Protein AF-U6LX24-F1 (afdb_monomer)

Solvent-accessible surface area (backbone atoms only — not comparable to full-atom values): 23915 Å² total; per-residue (Å²): 132,84,81,75,83,74,68,57,64,35,47,66,67,50,75,69,51,51,54,35,16,45,53,34,24,54,53,52,53,52,52,48,54,54,51,52,52,51,52,52,49,50,53,52,51,56,71,66,33,67,66,49,56,51,49,53,53,51,53,70,70,60,78,50,87,80,63,67,82,73,76,74,74,69,95,67,77,83,80,42,34,36,32,37,37,27,13,73,40,50,33,30,48,42,42,49,16,42,32,39,42,82,50,59,49,55,50,30,41,64,48,41,51,52,63,65,46,45,65,59,52,34,68,71,58,76,41,74,66,53,36,48,51,49,50,48,54,55,55,70,48,71,72,47,37,54,60,28,43,31,32,60,72,39,47,55,71,31,70,48,44,47,53,36,55,64,45,46,64,59,42,53,52,50,52,52,49,40,40,74,69,66,67,48,38,41,34,28,24,40,32,35,73,68,51,54,70,87,44,65,65,59,62,67,76,52,57,66,57,43,51,52,45,41,52,50,54,51,50,52,51,53,51,51,53,52,50,53,51,51,52,52,50,53,53,51,52,50,52,51,55,59,61,69,68,63,80,82,80,83,78,88,80,92,81,84,82,88,84,83,84,91,82,87,89,82,80,86,82,81,81,75,80,83,77,76,83,80,79,66,76,83,70,89,53,92,41,53,52,72,37,60,94,60,94,59,87,74,86,68,72,74,36,73,22,29,47,36,35,49,55,43,48,52,60,62,45,45,70,64,65,33,69,67,49,46,49,52,44,49,55,49,50,52,55,50,44,75,68,46,56,97,92,49,92,49,64,62,60,55,70,64,48,46,35,42,38,30,47,42,51,40,50,44,56,64,65,17,54,86,46,89,35,71,45,79,38,61,38,46,65,38,50,20,38,47,48,75,63,50,79,80,59,58,82,58,62,84,84,62,62,46,78,46,75,64,100,72,44,45,54,41,78,110

InterPro domains:
  IPR029033 Histidine phosphatase superfamily [G3DSA:3.40.50.1240] (2-242)
  IPR029033 Histidine phosphatase superfamily [SSF53254] (4-156)

Sequence (414 aa):
MLRRDWGETDVPLSAAGLLQCSAAAAQLASLLAAIRELEAADKIQSATSPAAAASAAAAAAAGTETAAAAANKPLLQPFCVDAFFVSPLTRALQTAANTFHNADPSWQCAAAAAAAAAPAAAGAAGGPEAAAAAAAAAAASGSSNVRWLVSSLLREKISTKGDIGRERGELLLQLAELYRHRKALGGCCFDFSLLQPQEMWWVPHTEEELQQQLLLLQQEQQQRQRQLQHQRQQQQEQQQRSGSSSCADSPASPAAAAAAAAAAGGCASDTASTAASEGGACETNECVLSLGEGGGRPRCCLTAAGAAARKTLERAEAAAREPKAVQRRLLQWESESGRLPLYRTVPSESNRVLELRAKILLHILCKSEGMYTAFLITHSLFLKALTGGSSKFRNAEIRLFSLICDENPRLVPL

Radius of gyration: 27.88 Å; Cα contacts (8 Å, |Δi|>4): 491; chains: 1; bounding box: 56×53×114 Å

Structure (mmCIF, N/CA/C/O backbone):
data_AF-U6LX24-F1
#
_entry.id   AF-U6LX24-F1
#
loop_
_atom_site.group_PDB
_atom_site.id
_atom_site.type_symbol
_atom_site.label_atom_id
_atom_site.label_alt_id
_atom_site.label_comp_id
_atom_site.label_asym_id
_atom_site.label_entity_id
_atom_site.label_seq_id
_atom_site.pdbx_PDB_ins_code
_atom_site.Cartn_x
_atom_site.Cartn_y
_atom_site.Cartn_z
_atom_site.occupancy
_atom_site.B_iso_or_equiv
_atom_site.auth_seq_id
_atom_site.auth_comp_id
_atom_site.auth_asym_id
_atom_site.auth_atom_id
_atom_site.pdbx_PDB_model_num
ATOM 1 N N . MET A 1 1 ? -10.262 -3.687 42.895 1.00 47.81 1 MET A N 1
ATOM 2 C CA . MET A 1 1 ? -10.294 -4.190 41.503 1.00 47.81 1 MET A CA 1
ATOM 3 C C . MET A 1 1 ? -8.989 -3.797 40.830 1.00 47.81 1 MET A C 1
ATOM 5 O O . MET A 1 1 ? -8.764 -2.612 40.630 1.00 47.81 1 MET A O 1
ATOM 9 N N . LEU A 1 2 ? -8.099 -4.753 40.559 1.00 44.19 2 LEU A N 1
ATOM 10 C CA . LEU A 1 2 ? -6.852 -4.485 39.837 1.00 44.19 2 LEU A CA 1
ATOM 11 C C . LEU A 1 2 ? -7.204 -4.157 38.379 1.00 44.19 2 LEU A C 1
ATOM 13 O O . LEU A 1 2 ? -7.742 -5.014 37.676 1.00 44.19 2 LEU A O 1
ATOM 17 N N . ARG A 1 3 ? -6.941 -2.920 37.930 1.00 45.06 3 ARG A N 1
ATOM 18 C CA . ARG A 1 3 ? -6.936 -2.585 36.498 1.00 45.06 3 ARG A CA 1
ATOM 19 C C . ARG A 1 3 ? -5.888 -3.489 35.853 1.00 45.06 3 ARG A C 1
ATOM 21 O O . ARG A 1 3 ? -4.700 -3.296 36.086 1.00 45.06 3 ARG A O 1
ATOM 28 N N . ARG A 1 4 ? -6.318 -4.505 35.100 1.00 50.91 4 ARG A N 1
ATOM 29 C CA . ARG A 1 4 ? -5.392 -5.248 34.242 1.00 50.91 4 ARG A CA 1
ATOM 30 C C . ARG A 1 4 ? -4.833 -4.261 33.228 1.00 50.91 4 ARG A C 1
ATOM 32 O O . ARG A 1 4 ? -5.597 -3.553 32.574 1.00 50.91 4 ARG A O 1
ATOM 39 N N . ASP A 1 5 ? -3.513 -4.180 33.169 1.00 57.47 5 ASP A N 1
ATOM 40 C CA . ASP A 1 5 ? -2.823 -3.417 32.149 1.00 57.47 5 ASP A CA 1
ATOM 41 C C . ASP A 1 5 ? -2.972 -4.193 30.837 1.00 57.47 5 ASP A C 1
ATOM 43 O O . ASP A 1 5 ? -2.473 -5.307 30.693 1.00 57.47 5 ASP A O 1
ATOM 47 N N . TRP A 1 6 ? -3.790 -3.678 29.922 1.00 56.59 6 TRP A N 1
ATOM 48 C CA . TRP A 1 6 ? -4.187 -4.381 28.693 1.00 56.59 6 TRP A CA 1
ATOM 49 C C . TRP A 1 6 ? -3.173 -4.188 27.554 1.00 56.59 6 TRP A C 1
ATOM 51 O O . TRP A 1 6 ? -3.529 -4.314 26.380 1.00 56.59 6 TRP A O 1
ATOM 61 N N . GLY A 1 7 ? -1.926 -3.886 27.917 1.00 67.25 7 GLY A N 1
ATOM 62 C CA . GLY A 1 7 ? -0.822 -3.615 27.009 1.00 67.25 7 GLY A CA 1
ATOM 63 C C . GLY A 1 7 ? -0.783 -2.173 26.508 1.00 67.25 7 GLY A C 1
ATOM 64 O O . GLY A 1 7 ? -1.726 -1.392 26.668 1.00 67.25 7 GLY A O 1
ATOM 65 N N . GLU A 1 8 ? 0.344 -1.843 25.887 1.00 74.12 8 GLU A N 1
ATOM 66 C CA . GLU A 1 8 ? 0.622 -0.533 25.306 1.00 74.12 8 GLU A CA 1
ATOM 67 C C . GLU A 1 8 ? -0.130 -0.337 23.976 1.00 74.12 8 GLU A C 1
ATOM 69 O O . GLU A 1 8 ? -0.363 -1.282 23.218 1.00 74.12 8 GLU A O 1
ATOM 74 N N . THR A 1 9 ? -0.516 0.906 23.686 1.00 84.44 9 THR A N 1
ATOM 75 C CA . THR A 1 9 ? -1.064 1.307 22.382 1.00 84.44 9 THR A CA 1
ATOM 76 C C . THR A 1 9 ? 0.058 1.407 21.351 1.00 84.44 9 THR A C 1
ATOM 78 O O . THR A 1 9 ? 1.115 1.972 21.649 1.00 84.44 9 THR A O 1
ATOM 81 N N . ASP A 1 10 ? -0.197 0.907 20.139 1.00 88.44 10 ASP A N 1
ATOM 82 C CA . ASP A 1 10 ? 0.739 0.921 19.010 1.00 88.44 10 ASP A CA 1
ATOM 83 C C . ASP A 1 10 ? 2.157 0.450 19.387 1.00 88.44 10 ASP A C 1
ATOM 85 O O . ASP A 1 10 ? 3.137 1.204 19.394 1.00 88.44 10 ASP A O 1
ATOM 89 N N . VAL A 1 11 ? 2.232 -0.822 19.786 1.00 90.94 11 VAL A N 1
ATOM 90 C CA . VAL A 1 11 ? 3.443 -1.433 20.345 1.00 90.94 11 VAL A CA 1
ATOM 91 C C . VAL A 1 11 ? 4.557 -1.486 19.287 1.00 90.94 11 VAL A C 1
ATOM 93 O O . VAL A 1 11 ? 4.307 -1.965 18.172 1.00 90.94 11 VAL A O 1
ATOM 96 N N . PRO A 1 12 ? 5.790 -1.054 19.615 1.00 92.88 12 PRO A N 1
ATOM 97 C CA . PRO A 1 12 ? 6.939 -1.219 18.730 1.00 92.88 12 PRO A CA 1
ATOM 98 C C . PRO A 1 12 ? 7.338 -2.697 18.577 1.00 92.88 12 PRO A C 1
ATOM 100 O O . PRO A 1 12 ? 6.915 -3.573 19.333 1.00 92.88 12 PRO A O 1
ATOM 103 N N . LEU A 1 13 ? 8.201 -2.989 17.605 1.00 93.12 13 LEU A N 1
ATOM 104 C CA . LEU A 1 13 ? 8.810 -4.309 17.462 1.00 93.12 13 LEU A CA 1
ATOM 105 C C . LEU A 1 13 ? 9.612 -4.687 18.713 1.00 93.12 13 LEU A C 1
ATOM 107 O O . LEU A 1 13 ? 10.390 -3.899 19.253 1.00 93.12 13 LEU A O 1
ATOM 111 N N . SER A 1 14 ? 9.462 -5.944 19.129 1.00 93.56 14 SER A N 1
ATOM 112 C CA . SER A 1 14 ? 10.333 -6.565 20.125 1.00 93.56 14 SER A CA 1
ATOM 113 C C . SER A 1 14 ? 11.722 -6.850 19.539 1.00 93.56 14 SER A C 1
ATOM 115 O O . SER A 1 14 ? 11.906 -6.858 18.322 1.00 93.56 14 SER A O 1
ATOM 117 N N . ALA A 1 15 ? 12.699 -7.177 20.391 1.00 93.38 15 ALA A N 1
ATOM 118 C CA . ALA A 1 15 ? 14.033 -7.587 19.939 1.00 93.38 15 ALA A CA 1
ATOM 119 C C . ALA A 1 15 ? 13.987 -8.793 18.978 1.00 93.38 15 ALA A C 1
ATOM 121 O O . ALA A 1 15 ? 14.673 -8.804 17.959 1.00 93.38 15 ALA A O 1
ATOM 122 N N . ALA A 1 16 ? 13.121 -9.776 19.253 1.00 94.94 16 ALA A N 1
ATOM 123 C CA . ALA A 1 16 ? 12.905 -10.908 18.354 1.00 94.94 16 ALA A CA 1
ATOM 124 C C . ALA A 1 16 ? 12.303 -10.470 17.006 1.00 94.94 16 ALA A C 1
ATOM 126 O O . ALA A 1 16 ? 12.705 -10.980 15.964 1.00 94.94 16 ALA A O 1
ATOM 127 N N . GLY A 1 17 ? 11.382 -9.499 17.016 1.00 93.56 17 GLY A N 1
ATOM 128 C CA . GLY A 1 17 ? 10.821 -8.914 15.795 1.00 93.56 17 GLY A CA 1
ATOM 129 C C . GLY A 1 17 ? 11.871 -8.193 14.945 1.00 93.56 17 GLY A C 1
ATOM 130 O O . GLY A 1 17 ? 11.881 -8.348 13.727 1.00 93.56 17 GLY A O 1
ATOM 131 N N . LEU A 1 18 ? 12.802 -7.468 15.573 1.00 92.69 18 LEU A N 1
ATOM 132 C CA . LEU A 1 18 ? 13.918 -6.820 14.872 1.00 92.69 18 LEU A CA 1
ATOM 133 C C . LEU A 1 18 ? 14.851 -7.845 14.208 1.00 92.69 18 LEU A C 1
ATOM 135 O O . LEU A 1 18 ? 15.209 -7.679 13.043 1.00 92.69 18 LEU A O 1
ATOM 139 N N . LEU A 1 19 ? 15.183 -8.940 14.903 1.00 93.81 19 LEU A N 1
ATOM 140 C CA . LEU A 1 19 ? 15.968 -10.040 14.323 1.00 93.81 19 LEU A CA 1
ATOM 141 C C . LEU A 1 19 ? 15.256 -10.681 13.123 1.00 93.81 19 LEU A C 1
ATOM 143 O O . LEU A 1 19 ? 15.893 -10.974 12.113 1.00 93.81 19 LEU A O 1
ATOM 147 N N . GLN A 1 20 ? 13.932 -10.854 13.203 1.00 95.06 20 GLN A N 1
ATOM 148 C CA . GLN A 1 20 ? 13.124 -11.358 12.087 1.00 95.06 20 GLN A CA 1
ATOM 149 C C . GLN A 1 20 ? 13.172 -10.416 10.876 1.00 95.06 20 GLN A C 1
ATOM 151 O O . GLN A 1 20 ? 13.334 -10.890 9.755 1.00 95.06 20 GLN A O 1
ATOM 156 N N . CYS A 1 21 ? 13.111 -9.097 11.086 1.00 94.06 21 CYS A N 1
ATOM 157 C CA . CYS A 1 21 ? 13.245 -8.116 10.002 1.00 94.06 21 CYS A CA 1
ATOM 158 C C . CYS A 1 21 ? 14.637 -8.153 9.355 1.00 94.06 21 CYS A C 1
ATOM 160 O O . CYS A 1 21 ? 14.750 -8.070 8.136 1.00 94.06 21 CYS A O 1
ATOM 162 N N . SER A 1 22 ? 15.699 -8.329 10.148 1.00 91.81 22 SER A N 1
ATOM 163 C CA . SER A 1 22 ? 17.062 -8.472 9.620 1.00 91.81 22 SER A CA 1
ATOM 164 C C . SER A 1 22 ? 17.223 -9.741 8.775 1.00 91.81 22 SER A C 1
ATOM 166 O O . SER A 1 22 ? 17.804 -9.690 7.691 1.00 91.81 22 SER A O 1
ATOM 168 N N . ALA A 1 23 ? 16.658 -10.867 9.221 1.00 93.38 23 ALA A N 1
ATOM 169 C CA . ALA A 1 23 ? 16.650 -12.099 8.437 1.00 93.38 23 ALA A CA 1
ATOM 170 C C . ALA A 1 23 ? 15.862 -11.935 7.125 1.00 93.38 23 ALA A C 1
ATOM 172 O O . ALA A 1 23 ? 16.320 -12.382 6.074 1.00 93.38 23 ALA A O 1
ATOM 173 N N . ALA A 1 24 ? 14.715 -11.250 7.168 1.00 93.38 24 ALA A N 1
ATOM 174 C CA . ALA A 1 24 ? 13.927 -10.933 5.981 1.00 93.38 24 ALA A CA 1
ATOM 175 C C . ALA A 1 24 ? 14.697 -10.031 5.003 1.00 93.38 24 ALA A C 1
ATOM 177 O O . ALA A 1 24 ? 14.687 -10.298 3.805 1.00 93.38 24 ALA A O 1
ATOM 178 N N . ALA A 1 25 ? 15.431 -9.028 5.500 1.00 91.31 25 ALA A N 1
ATOM 179 C CA . ALA A 1 25 ? 16.297 -8.181 4.676 1.00 91.31 25 ALA A CA 1
ATOM 180 C C . ALA A 1 25 ? 17.353 -9.006 3.922 1.00 91.31 25 ALA A C 1
ATOM 182 O O . ALA A 1 25 ? 17.557 -8.813 2.726 1.00 91.31 25 ALA A O 1
ATOM 183 N N . ALA A 1 26 ? 17.993 -9.964 4.603 1.00 91.19 26 ALA A N 1
ATOM 184 C CA . ALA A 1 26 ? 18.986 -10.844 3.988 1.00 91.19 26 ALA A CA 1
ATOM 185 C C . ALA A 1 26 ? 18.370 -11.760 2.915 1.00 91.19 26 ALA A C 1
ATOM 187 O O . ALA A 1 26 ? 18.942 -11.917 1.836 1.00 91.19 26 ALA A O 1
ATOM 188 N N . GLN A 1 27 ? 17.184 -12.325 3.176 1.00 92.19 27 GLN A N 1
ATOM 189 C CA . GLN A 1 27 ? 16.443 -13.116 2.182 1.00 92.19 27 GLN A CA 1
ATOM 190 C C . GLN A 1 27 ? 16.088 -12.281 0.954 1.00 92.19 27 GLN A C 1
ATOM 192 O O . GLN A 1 27 ? 16.255 -12.726 -0.179 1.00 92.19 27 GLN A O 1
ATOM 197 N N . LEU A 1 28 ? 15.630 -11.056 1.187 1.00 90.50 28 LEU A N 1
ATOM 198 C CA . LEU A 1 28 ? 15.231 -10.128 0.150 1.00 90.50 28 LEU A CA 1
ATOM 199 C C . LEU A 1 28 ? 16.432 -9.711 -0.728 1.00 90.50 28 LEU A C 1
ATOM 201 O O . LEU A 1 28 ? 16.330 -9.714 -1.954 1.00 90.50 28 LEU A O 1
ATOM 205 N N . ALA A 1 29 ? 17.587 -9.435 -0.116 1.00 88.69 29 ALA A N 1
ATOM 206 C CA . ALA A 1 29 ? 18.834 -9.163 -0.832 1.00 88.69 29 ALA A CA 1
ATOM 207 C C . ALA A 1 29 ? 19.295 -10.368 -1.672 1.00 88.69 29 ALA A C 1
ATOM 209 O O . ALA A 1 29 ? 19.674 -10.204 -2.831 1.00 88.69 29 ALA A O 1
ATOM 210 N N . SER A 1 30 ? 19.204 -11.584 -1.120 1.00 90.88 30 SER A N 1
ATOM 211 C CA . SER A 1 30 ? 19.522 -12.817 -1.851 1.00 90.88 30 SER A CA 1
ATOM 212 C C . SER A 1 30 ? 18.596 -13.036 -3.049 1.00 90.88 30 SER A C 1
ATOM 214 O O . SER A 1 30 ? 19.065 -13.463 -4.102 1.00 90.88 30 SER A O 1
ATOM 216 N N . LEU A 1 31 ? 17.298 -12.747 -2.905 1.00 89.12 31 LEU A N 1
ATOM 217 C CA . LEU A 1 31 ? 16.329 -12.870 -3.994 1.00 89.12 31 LEU A CA 1
ATOM 218 C C . LEU A 1 31 ? 16.661 -11.914 -5.144 1.00 89.12 31 LEU A C 1
ATOM 220 O O . LEU A 1 31 ? 16.616 -12.321 -6.301 1.00 89.12 31 LEU A O 1
ATOM 224 N N . LEU A 1 32 ? 17.038 -10.668 -4.848 1.00 85.94 32 LEU A N 1
ATOM 225 C CA . LEU A 1 32 ? 17.470 -9.755 -5.905 1.00 85.94 32 LEU A CA 1
ATOM 226 C C . LEU A 1 32 ? 18.733 -10.197 -6.600 1.00 85.94 32 LEU A C 1
ATOM 228 O O . LEU A 1 32 ? 18.795 -10.076 -7.816 1.00 85.94 32 LEU A O 1
ATOM 232 N N . ALA A 1 33 ? 19.738 -10.645 -5.848 1.00 88.94 33 ALA A N 1
ATOM 233 C CA . ALA A 1 33 ? 20.976 -11.111 -6.453 1.00 88.94 33 ALA A CA 1
ATOM 234 C C . ALA A 1 33 ? 20.664 -12.198 -7.494 1.00 88.94 33 ALA A C 1
ATOM 236 O O . ALA A 1 33 ? 21.084 -12.082 -8.642 1.00 88.94 33 ALA A O 1
ATOM 237 N N . ALA A 1 34 ? 19.798 -13.154 -7.140 1.00 90.88 34 ALA A N 1
ATOM 238 C CA . ALA A 1 34 ? 19.327 -14.185 -8.060 1.00 90.88 34 ALA A CA 1
ATOM 239 C C . ALA A 1 34 ? 18.551 -13.615 -9.266 1.00 90.88 34 ALA A C 1
ATOM 241 O O . ALA A 1 34 ? 18.783 -14.033 -10.398 1.00 90.88 34 ALA A O 1
ATOM 242 N N . ILE A 1 35 ? 17.654 -12.642 -9.065 1.00 88.25 35 ILE A N 1
ATOM 243 C CA . ILE A 1 35 ? 16.928 -11.997 -10.174 1.00 88.25 35 ILE A CA 1
ATOM 244 C C . ILE A 1 35 ? 17.898 -11.272 -11.120 1.00 88.25 35 ILE A C 1
ATOM 246 O O . ILE A 1 35 ? 17.783 -11.405 -12.335 1.00 88.25 35 ILE A O 1
ATOM 250 N N . ARG A 1 36 ? 18.891 -10.554 -10.586 1.00 87.38 36 ARG A N 1
ATOM 251 C CA . ARG A 1 36 ? 19.909 -9.855 -11.385 1.00 87.38 36 ARG A CA 1
ATOM 252 C C . ARG A 1 36 ? 20.799 -10.822 -12.158 1.00 87.38 36 ARG A C 1
ATOM 254 O O . ARG A 1 36 ? 21.149 -10.534 -13.299 1.00 87.38 36 ARG A O 1
ATOM 261 N N . GLU A 1 37 ? 21.141 -11.966 -11.573 1.00 91.06 37 GLU A N 1
ATOM 262 C CA . GLU A 1 37 ? 21.855 -13.034 -12.279 1.00 91.06 37 GLU A CA 1
ATOM 263 C C . GLU A 1 37 ? 21.029 -13.580 -13.453 1.00 91.06 37 GLU A C 1
ATOM 265 O O . GLU A 1 37 ? 21.568 -13.744 -14.549 1.00 91.06 37 GLU A O 1
ATOM 270 N N . LEU A 1 38 ? 19.719 -13.784 -13.267 1.00 89.62 38 LEU A N 1
ATOM 271 C CA . LEU A 1 38 ? 18.813 -14.212 -14.340 1.00 89.62 38 LEU A CA 1
ATOM 272 C C . LEU A 1 38 ? 18.673 -13.155 -15.444 1.00 89.62 38 LEU A C 1
ATOM 274 O O . LEU A 1 38 ? 18.731 -13.496 -16.624 1.00 89.62 38 LEU A O 1
ATOM 278 N N . GLU A 1 39 ? 18.545 -11.876 -15.090 1.00 88.19 39 GLU A N 1
ATOM 279 C CA . GLU A 1 39 ? 18.521 -10.767 -16.055 1.00 88.19 39 GLU A CA 1
ATOM 280 C C . GLU A 1 39 ? 19.828 -10.672 -16.850 1.00 88.19 39 GLU A C 1
ATOM 282 O O . GLU A 1 39 ? 19.817 -10.459 -18.065 1.00 88.19 39 GLU A O 1
ATOM 287 N N . ALA A 1 40 ? 20.972 -10.843 -16.181 1.00 88.69 40 ALA A N 1
ATOM 288 C CA . ALA A 1 40 ? 22.274 -10.853 -16.834 1.00 88.69 40 ALA A CA 1
ATOM 289 C C . ALA A 1 40 ? 22.406 -12.046 -17.794 1.00 88.69 40 ALA A C 1
ATOM 291 O O . ALA A 1 40 ? 22.898 -11.876 -18.912 1.00 88.69 40 ALA A O 1
ATOM 292 N N . ALA A 1 41 ? 21.925 -13.227 -17.396 1.00 90.00 41 ALA A N 1
ATOM 293 C CA . ALA A 1 41 ? 21.902 -14.414 -18.243 1.00 90.00 41 ALA A CA 1
ATOM 294 C C . ALA A 1 41 ? 20.998 -14.230 -19.476 1.00 90.00 41 ALA A C 1
ATOM 296 O O . ALA A 1 41 ? 21.446 -14.511 -20.588 1.00 90.00 41 ALA A O 1
ATOM 297 N N . ASP A 1 42 ? 19.786 -13.683 -19.318 1.00 87.62 42 ASP A N 1
ATOM 298 C CA . ASP A 1 42 ? 18.873 -13.377 -20.435 1.00 87.62 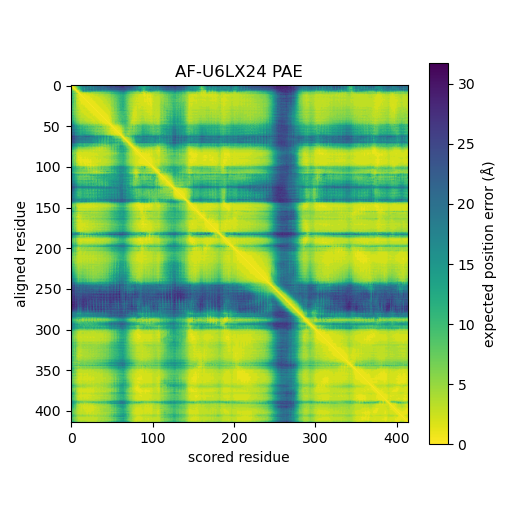42 ASP A CA 1
ATOM 299 C C . ASP A 1 42 ? 19.480 -12.343 -21.394 1.00 87.62 42 ASP A C 1
ATOM 301 O O . ASP A 1 42 ? 19.412 -12.477 -22.619 1.00 87.62 42 ASP A O 1
ATOM 305 N N . LYS A 1 43 ? 20.182 -11.339 -20.858 1.00 86.62 43 LYS A N 1
ATOM 306 C CA . LYS A 1 43 ? 20.909 -10.357 -21.669 1.00 86.62 43 LYS A CA 1
ATOM 307 C C . LYS A 1 43 ? 22.041 -10.995 -22.482 1.00 86.62 43 LYS A C 1
ATOM 309 O O . LYS A 1 43 ? 22.233 -10.640 -23.643 1.00 86.62 43 LYS A O 1
ATOM 314 N N . ILE A 1 44 ? 22.783 -11.942 -21.908 1.00 89.94 44 ILE A N 1
ATOM 315 C CA . ILE A 1 44 ? 23.831 -12.682 -22.633 1.00 89.94 44 ILE A CA 1
ATOM 316 C C . ILE A 1 44 ? 23.202 -13.610 -23.684 1.00 89.94 44 ILE A C 1
ATOM 318 O O . ILE A 1 44 ? 23.688 -13.684 -24.816 1.00 89.94 44 ILE A O 1
ATOM 322 N N . GLN A 1 45 ? 22.104 -14.291 -23.350 1.00 88.50 45 GLN A N 1
ATOM 323 C CA . GLN A 1 45 ? 21.415 -15.208 -24.258 1.00 88.50 45 GLN A CA 1
ATOM 324 C C . GLN A 1 45 ? 20.773 -14.471 -25.442 1.00 88.50 45 GLN A C 1
ATOM 326 O O . GLN A 1 45 ? 20.890 -14.913 -26.585 1.00 88.50 45 GLN A O 1
ATOM 331 N N . SER A 1 46 ? 20.157 -13.314 -25.200 1.00 85.25 46 SER A N 1
ATOM 332 C CA . SER A 1 46 ? 19.614 -12.459 -26.261 1.00 85.25 46 SER A CA 1
ATOM 333 C C . SER A 1 46 ? 20.713 -11.874 -27.155 1.00 85.25 46 SER A C 1
ATOM 335 O O . SER A 1 46 ? 20.531 -11.826 -28.370 1.00 85.25 46 SER A O 1
ATOM 337 N N . ALA A 1 47 ? 21.882 -11.522 -26.602 1.00 85.19 47 ALA A N 1
ATOM 338 C CA . ALA A 1 47 ? 23.023 -11.032 -27.382 1.00 85.19 47 ALA A CA 1
ATOM 339 C C . ALA A 1 47 ? 23.716 -12.118 -28.230 1.00 85.19 47 ALA A C 1
ATOM 341 O O . ALA A 1 47 ? 24.262 -11.817 -29.289 1.00 85.19 47 ALA A O 1
ATOM 342 N N . THR A 1 48 ? 23.706 -13.374 -27.777 1.00 87.38 48 THR A N 1
ATOM 343 C CA . THR A 1 48 ? 24.355 -14.507 -28.467 1.00 87.38 48 THR A CA 1
ATOM 344 C C . THR A 1 48 ? 23.417 -15.273 -29.404 1.00 87.38 48 THR A C 1
ATOM 346 O O . THR A 1 48 ? 23.873 -16.136 -30.155 1.00 87.38 48 THR A O 1
ATOM 349 N N . SER A 1 49 ? 22.117 -14.958 -29.406 1.00 84.94 49 SER A N 1
ATOM 350 C CA . SER A 1 49 ? 21.142 -15.625 -30.267 1.00 84.94 49 SER A CA 1
ATOM 351 C C . SER A 1 49 ? 21.446 -15.365 -31.753 1.00 84.94 49 SER A C 1
ATOM 353 O O . SER A 1 49 ? 21.498 -14.207 -32.175 1.00 84.94 49 SER A O 1
ATOM 355 N N . PRO A 1 50 ? 21.582 -16.407 -32.599 1.00 83.69 50 PRO A N 1
ATOM 356 C CA . PRO A 1 50 ? 21.815 -16.238 -34.036 1.00 83.69 50 PRO A CA 1
ATOM 357 C C . PRO A 1 50 ? 20.683 -15.464 -34.731 1.00 83.69 50 PRO A C 1
ATOM 359 O O . PRO A 1 50 ? 20.912 -14.834 -35.762 1.00 83.69 50 PRO A O 1
ATOM 362 N N . ALA A 1 51 ? 19.481 -15.436 -34.142 1.00 77.44 51 ALA A N 1
ATOM 363 C CA . ALA A 1 51 ? 18.380 -14.596 -34.605 1.00 77.44 51 ALA A CA 1
ATOM 364 C C . ALA A 1 51 ? 18.666 -13.092 -34.429 1.00 77.44 51 ALA A C 1
ATOM 366 O O . ALA A 1 51 ? 18.273 -12.306 -35.287 1.00 77.44 51 ALA A O 1
ATOM 367 N N . ALA A 1 52 ? 19.387 -12.695 -33.373 1.00 67.94 52 ALA A N 1
ATOM 368 C CA . ALA A 1 52 ? 19.816 -11.311 -33.163 1.00 67.94 52 ALA A CA 1
ATOM 369 C C . ALA A 1 52 ? 20.912 -10.901 -34.163 1.00 67.94 52 ALA A C 1
ATOM 371 O O . ALA A 1 52 ? 20.907 -9.782 -34.674 1.00 67.94 52 ALA A O 1
ATOM 372 N N . ALA A 1 53 ? 21.815 -11.824 -34.515 1.00 72.12 53 ALA A N 1
ATOM 373 C CA . ALA A 1 53 ? 22.801 -11.600 -35.574 1.00 72.12 53 ALA A CA 1
ATOM 374 C C . ALA A 1 53 ? 22.135 -11.469 -36.959 1.00 72.12 53 ALA A C 1
ATOM 376 O O . ALA A 1 53 ? 22.488 -10.583 -37.739 1.00 72.12 53 ALA A O 1
ATOM 377 N N . ALA A 1 54 ? 21.134 -12.306 -37.250 1.00 77.00 54 ALA A N 1
ATOM 378 C CA . ALA A 1 54 ? 20.371 -12.244 -38.495 1.00 77.00 54 ALA A CA 1
ATOM 379 C C . ALA A 1 54 ? 19.500 -10.978 -38.594 1.00 77.00 54 ALA A C 1
ATOM 381 O O . ALA A 1 54 ? 19.433 -10.371 -39.663 1.00 77.00 54 ALA A O 1
ATOM 382 N N . SER A 1 55 ? 18.869 -10.540 -37.497 1.00 69.81 55 SER A N 1
ATOM 383 C CA . SER A 1 55 ? 18.072 -9.307 -37.473 1.00 69.81 55 SER A CA 1
ATOM 384 C C . SER A 1 55 ? 18.943 -8.055 -37.594 1.00 69.81 55 SER A C 1
ATOM 386 O O . SER A 1 55 ? 18.573 -7.136 -38.323 1.00 69.81 55 SER A O 1
ATOM 388 N N . ALA A 1 56 ? 20.128 -8.035 -36.974 1.00 69.44 56 ALA A N 1
ATOM 389 C CA . ALA A 1 56 ? 21.104 -6.959 -37.146 1.00 69.44 56 ALA A CA 1
ATOM 390 C C . ALA A 1 56 ? 21.619 -6.876 -38.595 1.00 69.44 56 ALA A C 1
ATOM 392 O O . ALA A 1 56 ? 21.697 -5.783 -39.157 1.00 69.44 56 ALA A O 1
ATOM 393 N N . ALA A 1 57 ? 21.904 -8.020 -39.231 1.00 74.12 57 ALA A N 1
ATOM 394 C CA . ALA A 1 57 ? 22.307 -8.071 -40.637 1.00 74.12 57 ALA A CA 1
ATOM 395 C C . ALA A 1 57 ? 21.180 -7.618 -41.586 1.00 74.12 57 ALA A C 1
ATOM 397 O O . ALA A 1 57 ? 21.427 -6.859 -42.522 1.00 74.12 57 ALA A O 1
ATOM 398 N N . ALA A 1 58 ? 19.933 -8.026 -41.323 1.00 71.06 58 ALA A N 1
ATOM 399 C CA . ALA A 1 58 ? 18.769 -7.596 -42.098 1.00 71.06 58 ALA A CA 1
ATOM 400 C C . ALA A 1 58 ? 18.471 -6.095 -41.924 1.00 71.06 58 ALA A C 1
ATOM 402 O O . ALA A 1 58 ? 18.153 -5.417 -42.900 1.00 71.06 58 ALA A O 1
ATOM 403 N N . ALA A 1 59 ? 18.625 -5.552 -40.711 1.00 65.44 59 ALA A N 1
ATOM 404 C CA . ALA A 1 59 ? 18.469 -4.122 -40.442 1.00 65.44 59 ALA A CA 1
ATOM 405 C C . ALA A 1 59 ? 19.554 -3.281 -41.137 1.00 65.44 59 ALA A C 1
ATOM 407 O O . ALA A 1 59 ? 19.242 -2.232 -41.697 1.00 65.44 59 ALA A O 1
ATOM 408 N N . ALA A 1 60 ? 20.802 -3.764 -41.172 1.00 69.75 60 ALA A N 1
ATOM 409 C CA . ALA A 1 60 ? 21.887 -3.122 -41.915 1.00 69.75 60 ALA A CA 1
ATOM 410 C C . ALA A 1 60 ? 21.634 -3.108 -43.435 1.00 69.75 60 ALA A C 1
ATOM 412 O O . ALA A 1 60 ? 22.014 -2.155 -44.111 1.00 69.75 60 ALA A O 1
ATOM 413 N N . ALA A 1 61 ? 20.960 -4.132 -43.971 1.00 73.06 61 ALA A N 1
ATOM 414 C CA . ALA A 1 61 ? 20.604 -4.209 -45.387 1.00 73.06 61 ALA A CA 1
ATOM 415 C C . ALA A 1 61 ? 19.385 -3.344 -45.770 1.00 73.06 61 ALA A C 1
ATOM 417 O O . ALA A 1 61 ? 19.274 -2.928 -46.921 1.00 73.06 61 ALA A O 1
ATOM 418 N N . ALA A 1 62 ? 18.471 -3.069 -44.833 1.00 65.31 62 ALA A N 1
ATOM 419 C CA . ALA A 1 62 ? 17.202 -2.403 -45.131 1.00 65.31 62 ALA A CA 1
ATOM 420 C C . ALA A 1 62 ? 17.291 -0.870 -45.266 1.00 65.31 62 ALA A C 1
ATOM 422 O O . ALA A 1 62 ? 16.340 -0.267 -45.750 1.00 65.31 62 ALA A O 1
ATOM 423 N N . GLY A 1 63 ? 18.391 -0.220 -44.861 1.00 59.88 63 GLY A N 1
ATOM 424 C CA . GLY A 1 63 ? 18.651 1.212 -45.111 1.00 59.88 63 GLY A CA 1
ATOM 425 C C . GLY A 1 63 ? 17.632 2.218 -44.541 1.00 59.88 63 GLY A C 1
ATOM 426 O O . GLY A 1 63 ? 17.793 3.420 -44.727 1.00 59.88 63 GLY A O 1
ATOM 427 N N . THR A 1 64 ? 16.588 1.761 -43.851 1.00 55.19 64 THR A N 1
ATOM 428 C CA . THR A 1 64 ? 15.493 2.588 -43.336 1.00 55.19 64 THR A CA 1
ATOM 429 C C . THR A 1 64 ? 15.599 2.757 -41.824 1.00 55.19 64 THR A C 1
ATOM 431 O O . THR A 1 64 ? 15.410 1.798 -41.071 1.00 55.19 64 THR A O 1
ATOM 434 N N . GLU A 1 65 ? 15.834 3.998 -41.385 1.00 56.66 65 GLU A N 1
ATOM 435 C CA . GLU A 1 65 ? 15.950 4.429 -39.977 1.00 56.66 65 GLU A CA 1
ATOM 436 C C . GLU A 1 65 ? 14.760 4.021 -39.086 1.00 56.66 65 GLU A C 1
ATOM 438 O O . GLU A 1 65 ? 14.888 3.927 -37.868 1.00 56.66 65 GLU A O 1
ATOM 443 N N . THR A 1 66 ? 13.603 3.709 -39.668 1.00 53.28 66 THR A N 1
ATOM 444 C CA . THR A 1 66 ? 12.376 3.346 -38.946 1.00 53.28 66 THR A CA 1
ATOM 445 C C . THR A 1 66 ? 12.264 1.864 -38.563 1.00 53.28 66 THR A C 1
ATOM 447 O O . THR A 1 66 ? 11.454 1.531 -37.700 1.00 53.28 66 THR A O 1
ATOM 450 N N . ALA A 1 67 ? 13.085 0.964 -39.121 1.00 49.22 67 ALA A N 1
ATOM 451 C CA . ALA A 1 67 ? 13.027 -0.476 -38.815 1.00 49.22 67 ALA A CA 1
ATOM 452 C C . ALA A 1 67 ? 13.871 -0.895 -37.589 1.00 49.22 67 ALA A C 1
ATOM 454 O O . ALA A 1 67 ? 13.648 -1.964 -37.016 1.00 49.22 67 ALA A O 1
ATOM 455 N N . ALA A 1 68 ? 14.806 -0.052 -37.136 1.00 50.84 68 ALA A N 1
ATOM 456 C CA . ALA A 1 68 ? 15.731 -0.377 -36.045 1.00 50.84 68 ALA A CA 1
ATOM 457 C C . ALA A 1 68 ? 15.073 -0.410 -34.647 1.00 50.84 68 ALA A C 1
ATOM 459 O O . ALA A 1 68 ? 15.582 -1.068 -33.741 1.00 50.84 68 ALA A O 1
ATOM 460 N N . ALA A 1 69 ? 13.919 0.241 -34.457 1.00 52.59 69 ALA A N 1
ATOM 461 C CA . ALA A 1 69 ? 13.278 0.355 -33.142 1.00 52.59 69 ALA A CA 1
ATOM 462 C C . ALA A 1 69 ? 12.497 -0.901 -32.696 1.00 52.59 69 ALA A C 1
ATOM 464 O O . ALA A 1 69 ? 12.192 -1.048 -31.512 1.00 52.59 69 ALA A O 1
ATOM 465 N N . ALA A 1 70 ? 12.163 -1.815 -33.615 1.00 55.34 70 ALA A N 1
ATOM 466 C CA . ALA A 1 70 ? 11.333 -2.985 -33.308 1.00 55.34 70 ALA A CA 1
ATOM 467 C C . ALA A 1 70 ? 12.133 -4.262 -32.984 1.00 55.34 70 ALA A C 1
ATOM 469 O O . ALA A 1 70 ? 11.572 -5.194 -32.414 1.00 55.34 70 ALA A O 1
ATOM 470 N N . ALA A 1 71 ? 13.425 -4.327 -33.329 1.00 54.62 71 ALA A N 1
ATOM 471 C CA . ALA A 1 71 ? 14.115 -5.611 -33.469 1.00 54.62 71 ALA A CA 1
ATOM 472 C C . ALA A 1 71 ? 14.707 -6.217 -32.182 1.00 54.62 71 ALA A C 1
ATOM 474 O O . ALA A 1 71 ? 15.009 -7.402 -32.195 1.00 54.62 71 ALA A O 1
ATOM 475 N N . ASN A 1 72 ? 14.864 -5.475 -31.079 1.00 61.12 72 ASN A N 1
ATOM 476 C CA . ASN A 1 72 ? 15.526 -5.996 -29.869 1.00 61.12 72 ASN A CA 1
ATOM 477 C C . ASN A 1 72 ? 14.939 -5.409 -28.578 1.00 61.12 72 ASN A C 1
ATOM 479 O O . ASN A 1 72 ? 15.640 -4.760 -27.801 1.00 61.12 72 ASN A O 1
ATOM 483 N N . LYS A 1 73 ? 13.640 -5.613 -28.325 1.00 62.31 73 LYS A N 1
ATOM 484 C CA . LYS A 1 73 ? 13.149 -5.433 -26.953 1.00 62.31 73 LYS A CA 1
ATOM 485 C C . LYS A 1 73 ? 13.637 -6.627 -26.125 1.00 62.31 73 LYS A C 1
ATOM 487 O O . LYS A 1 73 ? 13.312 -7.751 -26.506 1.00 62.31 73 LYS A O 1
ATOM 492 N N . PRO A 1 74 ? 14.417 -6.412 -25.049 1.00 65.31 74 PRO A N 1
ATOM 493 C CA . PRO A 1 74 ? 14.795 -7.500 -24.155 1.00 65.31 74 PRO A CA 1
ATOM 494 C C . PRO A 1 74 ? 13.529 -8.220 -23.684 1.00 65.31 74 PRO A C 1
ATOM 496 O O . PRO A 1 74 ? 12.504 -7.576 -23.436 1.00 65.31 74 PRO A O 1
ATOM 499 N N . LEU A 1 75 ? 13.592 -9.552 -23.624 1.00 68.19 75 LEU A N 1
ATOM 500 C CA . LEU A 1 75 ? 12.448 -10.389 -23.255 1.00 68.19 75 LEU A CA 1
ATOM 501 C C . LEU A 1 75 ? 12.004 -10.105 -21.818 1.00 68.19 75 LEU A C 1
ATOM 503 O O . LEU A 1 75 ? 10.811 -10.168 -21.519 1.00 68.19 75 LEU A O 1
ATOM 507 N N . LEU A 1 76 ? 12.957 -9.736 -20.959 1.00 75.56 76 LEU A N 1
ATOM 508 C CA . LEU A 1 76 ? 12.723 -9.371 -19.572 1.00 75.56 76 LEU A CA 1
ATOM 509 C C . LEU A 1 76 ? 13.052 -7.895 -19.339 1.00 75.56 76 LEU A C 1
ATOM 511 O O . LEU A 1 76 ? 14.152 -7.415 -19.618 1.00 75.56 76 LEU A O 1
ATOM 515 N N . GLN A 1 77 ? 12.078 -7.159 -18.805 1.00 79.88 77 GLN A N 1
ATOM 516 C CA . GLN A 1 77 ? 12.360 -5.867 -18.193 1.00 79.88 77 GLN A CA 1
ATOM 517 C C . GLN A 1 77 ? 13.080 -6.101 -16.860 1.00 79.88 77 GLN A C 1
ATOM 519 O O . GLN A 1 77 ? 12.702 -7.033 -16.146 1.00 79.88 77 GLN A O 1
ATOM 524 N N . PRO A 1 78 ? 14.078 -5.271 -16.502 1.00 84.12 78 PRO A N 1
ATOM 525 C CA . PRO A 1 78 ? 14.702 -5.351 -15.193 1.00 84.12 78 PRO A CA 1
ATOM 526 C C . PRO A 1 78 ? 13.649 -5.241 -14.093 1.00 84.12 78 PRO A C 1
ATOM 528 O O . PRO A 1 78 ? 12.838 -4.313 -14.092 1.00 84.12 78 PRO A O 1
ATOM 531 N N . PHE A 1 79 ? 13.679 -6.170 -13.148 1.00 88.25 79 PHE A N 1
ATOM 532 C CA . PHE A 1 79 ? 12.842 -6.139 -11.972 1.00 88.25 79 PHE A CA 1
ATOM 533 C C . PHE A 1 79 ? 13.185 -4.914 -11.132 1.00 88.25 79 PHE A C 1
ATOM 535 O O . PHE A 1 79 ? 14.347 -4.591 -10.848 1.00 88.25 79 PHE A O 1
ATOM 542 N N . CYS A 1 80 ? 12.125 -4.240 -10.732 1.00 91.00 80 CYS A N 1
ATOM 543 C CA . CYS A 1 80 ? 12.122 -3.121 -9.822 1.00 91.00 80 CYS A CA 1
ATOM 544 C C . CYS A 1 80 ? 10.724 -3.045 -9.202 1.00 91.00 80 CYS A C 1
ATOM 546 O O . CYS A 1 80 ? 9.809 -3.727 -9.650 1.00 91.00 80 CYS A O 1
ATOM 548 N N . VAL A 1 81 ? 10.586 -2.250 -8.149 1.00 93.38 81 VAL A N 1
ATOM 549 C CA . VAL A 1 81 ? 9.358 -1.980 -7.412 1.00 93.38 81 VAL A CA 1
ATOM 550 C C . VAL A 1 81 ? 8.910 -0.562 -7.740 1.00 93.38 81 VAL A C 1
ATOM 552 O O . VAL A 1 81 ? 9.659 0.405 -7.554 1.00 93.38 81 VAL A O 1
ATOM 555 N N . ASP A 1 82 ? 7.675 -0.431 -8.211 1.00 93.69 82 ASP A N 1
ATOM 556 C CA . ASP A 1 82 ? 7.105 0.858 -8.593 1.00 93.69 82 ASP A CA 1
ATOM 557 C C . ASP A 1 82 ? 6.640 1.662 -7.380 1.00 93.69 82 ASP A C 1
ATOM 559 O O . ASP A 1 82 ? 6.820 2.881 -7.333 1.00 93.69 82 ASP A O 1
ATOM 563 N N . ALA A 1 83 ? 6.037 0.988 -6.398 1.00 95.12 83 ALA A N 1
ATOM 564 C CA . ALA A 1 83 ? 5.466 1.622 -5.217 1.00 95.12 83 ALA A CA 1
ATOM 565 C C . ALA A 1 83 ? 5.620 0.763 -3.955 1.00 95.12 83 ALA A C 1
ATOM 567 O O . ALA A 1 83 ? 5.472 -0.459 -3.975 1.00 95.12 83 ALA A O 1
ATOM 568 N N . PHE A 1 84 ? 5.862 1.432 -2.830 1.00 96.31 84 PHE A N 1
ATOM 569 C CA . PHE A 1 84 ? 5.984 0.818 -1.514 1.00 96.31 84 PHE A CA 1
ATOM 570 C C . PHE A 1 84 ? 4.868 1.337 -0.621 1.00 96.31 84 PHE A C 1
ATOM 572 O O . PHE A 1 84 ? 4.680 2.549 -0.500 1.00 96.31 84 PHE A O 1
ATOM 579 N N . PHE A 1 85 ? 4.143 0.434 0.029 1.00 97.75 85 PHE A N 1
ATOM 580 C CA . PHE A 1 85 ? 3.055 0.784 0.929 1.00 97.75 85 PHE A CA 1
ATOM 581 C C . PHE A 1 85 ? 3.262 0.154 2.298 1.00 97.75 85 PHE A C 1
ATOM 583 O O . PHE A 1 85 ? 3.716 -0.986 2.418 1.00 97.75 85 PHE A O 1
ATOM 590 N N . VAL A 1 86 ? 2.889 0.886 3.342 1.00 97.75 86 VAL A N 1
ATOM 591 C CA . VAL A 1 86 ? 3.043 0.425 4.720 1.00 97.75 86 VAL A CA 1
ATOM 592 C C . VAL A 1 86 ? 1.843 0.810 5.574 1.00 97.75 86 VAL A C 1
ATOM 594 O O . VAL A 1 86 ? 1.220 1.859 5.390 1.00 97.75 86 VAL A O 1
ATOM 597 N N . SER A 1 87 ? 1.507 -0.061 6.522 1.00 97.38 87 SER A N 1
ATOM 598 C CA . SER A 1 87 ? 0.536 0.259 7.562 1.00 97.38 87 SER A CA 1
ATOM 599 C C . SER A 1 87 ? 1.055 1.377 8.482 1.00 97.38 87 SER A C 1
ATOM 601 O O . SER A 1 87 ? 2.229 1.369 8.842 1.00 97.38 87 SER A O 1
ATOM 603 N N . PRO A 1 88 ? 0.185 2.296 8.933 1.00 96.25 88 PRO A N 1
ATOM 604 C CA . PRO A 1 88 ? 0.529 3.372 9.867 1.00 96.25 88 PRO A CA 1
ATOM 605 C C . PRO A 1 88 ? 0.862 2.922 11.300 1.00 96.25 88 PRO A C 1
ATOM 607 O O . PRO A 1 88 ? 1.143 3.769 12.138 1.00 96.25 88 PRO A O 1
ATOM 610 N N . LEU A 1 89 ? 0.832 1.623 11.611 1.00 95.69 89 LEU A N 1
ATOM 611 C CA . LEU A 1 89 ? 1.224 1.119 12.931 1.00 95.69 89 LEU A CA 1
ATOM 612 C C . LEU A 1 89 ? 2.753 1.090 13.070 1.00 95.69 89 LEU A C 1
ATOM 614 O O . LEU A 1 89 ? 3.459 0.635 12.163 1.00 95.69 89 LEU A O 1
ATOM 618 N N . THR A 1 90 ? 3.267 1.500 14.229 1.00 95.19 90 THR A N 1
ATOM 619 C CA . THR A 1 90 ? 4.703 1.641 14.521 1.00 95.19 90 THR A CA 1
ATOM 620 C C . THR A 1 90 ? 5.489 0.380 14.173 1.00 95.19 90 THR A C 1
ATOM 622 O O . THR A 1 90 ? 6.524 0.454 13.513 1.00 95.19 90 THR A O 1
ATOM 625 N N . ARG A 1 91 ? 4.984 -0.805 14.533 1.00 94.88 91 ARG A N 1
ATOM 626 C CA . ARG A 1 91 ? 5.642 -2.081 14.204 1.00 94.88 91 ARG A CA 1
ATOM 627 C C . ARG A 1 91 ? 5.771 -2.345 12.700 1.00 94.88 91 ARG A C 1
ATOM 629 O O . ARG A 1 91 ? 6.765 -2.933 12.280 1.00 94.88 91 ARG A O 1
ATOM 636 N N . ALA A 1 92 ? 4.805 -1.918 11.886 1.00 96.19 92 ALA A N 1
ATOM 637 C CA . ALA A 1 92 ? 4.867 -2.075 10.434 1.00 96.19 92 ALA A CA 1
ATOM 638 C C . ALA A 1 92 ? 5.856 -1.078 9.818 1.00 96.19 92 ALA A C 1
ATOM 640 O O . ALA A 1 92 ? 6.660 -1.469 8.977 1.00 96.19 92 ALA A O 1
ATOM 641 N N . LEU A 1 93 ? 5.873 0.165 10.307 1.00 95.88 93 LEU A N 1
ATOM 642 C CA . LEU A 1 93 ? 6.858 1.179 9.917 1.00 95.88 93 LEU A CA 1
ATOM 643 C C . LEU A 1 93 ? 8.286 0.750 10.280 1.00 95.88 93 LEU A C 1
ATOM 645 O O . LEU A 1 93 ? 9.194 0.847 9.456 1.00 95.88 93 LEU A O 1
ATOM 649 N N . GLN A 1 94 ? 8.486 0.189 11.475 1.00 94.88 94 GLN A N 1
ATOM 650 C CA . GLN A 1 94 ? 9.766 -0.403 11.856 1.00 94.88 94 GLN A CA 1
ATOM 651 C C . GLN A 1 94 ? 10.104 -1.623 10.999 1.00 94.88 94 GLN A C 1
ATOM 653 O O . GLN A 1 94 ? 11.253 -1.752 10.598 1.00 94.88 94 GLN A O 1
ATOM 658 N N . THR A 1 95 ? 9.141 -2.493 10.682 1.00 95.44 95 THR A N 1
ATOM 659 C CA . THR A 1 95 ? 9.380 -3.639 9.786 1.00 95.44 95 THR A CA 1
ATOM 660 C C . THR A 1 95 ? 9.857 -3.158 8.419 1.00 95.44 95 THR A C 1
ATOM 662 O O . THR A 1 95 ? 10.846 -3.675 7.908 1.00 95.44 95 THR A O 1
ATOM 665 N N . ALA A 1 96 ? 9.215 -2.127 7.866 1.00 94.94 96 ALA A N 1
ATOM 666 C CA . ALA A 1 96 ? 9.614 -1.496 6.615 1.00 94.94 96 ALA A CA 1
ATOM 667 C C . ALA A 1 96 ? 11.036 -0.950 6.675 1.00 94.94 96 ALA A C 1
ATOM 669 O O . ALA A 1 96 ? 11.874 -1.354 5.870 1.00 94.94 96 ALA A O 1
ATOM 670 N N . ALA A 1 97 ? 11.340 -0.129 7.679 1.00 93.19 97 ALA A N 1
ATOM 671 C CA . ALA A 1 97 ? 12.678 0.422 7.820 1.00 93.19 97 ALA A CA 1
ATOM 672 C C . ALA A 1 97 ? 13.741 -0.661 8.026 1.00 93.19 97 ALA A C 1
ATOM 674 O O . ALA A 1 97 ? 14.742 -0.681 7.328 1.00 93.19 97 ALA A O 1
ATOM 675 N N . ASN A 1 98 ? 13.515 -1.612 8.929 1.00 92.38 98 ASN A N 1
ATOM 676 C CA . ASN A 1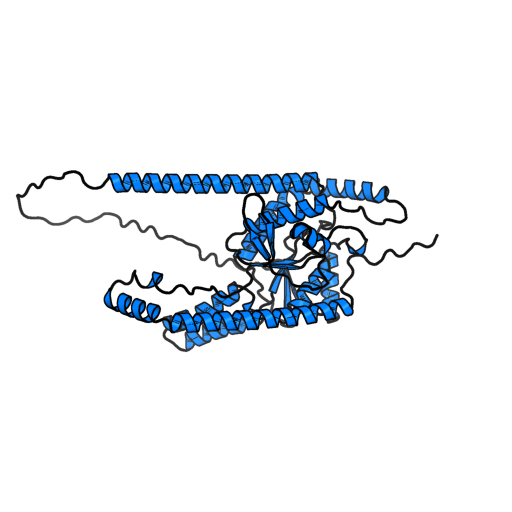 98 ? 14.508 -2.635 9.255 1.00 92.38 98 ASN A CA 1
ATOM 677 C C . ASN A 1 98 ? 14.731 -3.626 8.110 1.00 92.38 98 ASN A C 1
ATOM 679 O O . ASN A 1 98 ? 15.856 -4.080 7.915 1.00 92.38 98 ASN A O 1
ATOM 683 N N . THR A 1 99 ? 13.688 -3.935 7.338 1.00 92.44 99 THR A N 1
ATOM 684 C CA . THR A 1 99 ? 13.803 -4.846 6.191 1.00 92.44 99 THR A CA 1
ATOM 685 C C . THR A 1 99 ? 14.496 -4.165 5.004 1.00 92.44 99 THR A C 1
ATOM 687 O O . THR A 1 99 ? 15.217 -4.829 4.266 1.00 92.44 99 THR A O 1
ATOM 690 N N . PHE A 1 100 ? 14.337 -2.843 4.844 1.00 89.19 100 PHE A N 1
ATOM 691 C CA . PHE A 1 100 ? 14.822 -2.097 3.675 1.00 89.19 100 PHE A CA 1
ATOM 692 C C . PHE A 1 100 ? 15.944 -1.086 3.952 1.00 89.19 100 PHE A C 1
ATOM 694 O O . PHE A 1 100 ? 16.369 -0.406 3.026 1.00 89.19 100 PHE A O 1
ATOM 701 N N . HIS A 1 101 ? 16.477 -0.985 5.174 1.00 80.69 101 HIS A N 1
ATOM 702 C CA . HIS A 1 101 ? 17.523 0.004 5.489 1.00 80.69 101 HIS A CA 1
ATOM 703 C C . HIS A 1 101 ? 18.792 -0.139 4.631 1.00 80.69 101 HIS A C 1
ATOM 705 O O . HIS A 1 101 ? 19.449 0.858 4.356 1.00 80.69 101 HIS A O 1
ATOM 711 N N . ASN A 1 102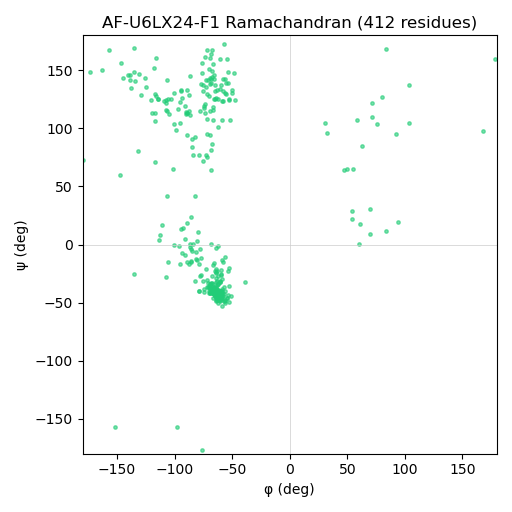 ? 19.102 -1.363 4.184 1.00 72.88 102 ASN A N 1
ATOM 712 C CA . ASN A 1 102 ? 20.208 -1.672 3.267 1.00 72.88 102 ASN A CA 1
ATOM 713 C C . ASN A 1 102 ? 19.710 -2.107 1.882 1.00 72.88 102 ASN A C 1
ATOM 715 O O . ASN A 1 102 ? 20.441 -2.761 1.138 1.00 72.88 102 ASN A O 1
ATOM 719 N N . ALA A 1 103 ? 18.446 -1.836 1.557 1.00 73.06 103 ALA A N 1
ATOM 720 C CA . ALA A 1 103 ? 17.931 -2.148 0.240 1.00 73.06 103 ALA A CA 1
ATOM 721 C C . ALA A 1 103 ? 18.666 -1.288 -0.793 1.00 73.06 103 ALA A C 1
ATOM 723 O O . ALA A 1 103 ? 18.705 -0.065 -0.684 1.00 73.06 103 ALA A O 1
ATOM 724 N N . ASP A 1 104 ? 19.248 -1.947 -1.791 1.00 76.31 104 ASP A N 1
ATOM 725 C CA . ASP A 1 104 ? 19.871 -1.292 -2.935 1.00 76.31 104 ASP A CA 1
ATOM 726 C C . ASP A 1 104 ? 18.891 -0.295 -3.601 1.00 76.31 104 ASP A C 1
ATOM 728 O O . ASP A 1 104 ? 17.798 -0.675 -4.008 1.00 76.31 104 ASP A O 1
ATOM 732 N N . PRO A 1 105 ? 19.236 0.983 -3.779 1.00 76.25 105 PRO A N 1
ATOM 733 C CA . PRO A 1 105 ? 18.460 1.912 -4.601 1.00 76.25 105 PRO A CA 1
ATOM 734 C C . PRO A 1 105 ? 17.868 1.337 -5.898 1.00 76.25 105 PRO A C 1
ATOM 736 O O . PRO A 1 105 ? 16.767 1.728 -6.299 1.00 76.25 105 PRO A O 1
ATOM 739 N N . SER A 1 106 ? 18.551 0.368 -6.519 1.00 78.12 106 SER A N 1
ATOM 740 C CA . SER A 1 106 ? 18.097 -0.360 -7.708 1.00 78.12 106 SER A CA 1
ATOM 741 C C . SER A 1 106 ? 16.761 -1.104 -7.543 1.00 78.12 106 SER A C 1
ATOM 743 O O . SER A 1 106 ? 16.154 -1.475 -8.551 1.00 78.12 106 SER A O 1
ATOM 745 N N . TRP A 1 107 ? 16.257 -1.271 -6.314 1.00 82.44 107 TRP A N 1
ATOM 746 C CA . TRP A 1 107 ? 14.893 -1.731 -6.041 1.00 82.44 107 TRP A CA 1
ATOM 747 C C . TRP A 1 107 ? 13.836 -0.803 -6.638 1.00 82.44 107 TRP A C 1
ATOM 749 O O . TRP A 1 107 ? 12.738 -1.270 -6.889 1.00 82.44 107 TRP A O 1
ATOM 759 N N . GLN A 1 108 ? 14.102 0.488 -6.844 1.00 86.06 108 GLN A N 1
ATOM 760 C CA . GLN A 1 108 ? 13.098 1.437 -7.336 1.00 86.06 108 GLN A CA 1
ATOM 761 C C . GLN A 1 108 ? 13.175 1.594 -8.857 1.00 86.06 108 GLN A C 1
ATOM 763 O O . GLN A 1 108 ? 14.244 1.861 -9.408 1.00 86.06 108 GLN A O 1
ATOM 768 N N . CYS A 1 109 ? 12.035 1.526 -9.552 1.00 83.12 109 CYS A N 1
ATOM 769 C CA . CYS A 1 109 ? 12.022 1.599 -11.020 1.00 83.12 109 CYS A CA 1
ATOM 770 C C . CYS A 1 109 ? 12.591 2.907 -11.587 1.00 83.12 109 CYS A C 1
ATOM 772 O O . CYS A 1 109 ? 13.233 2.894 -12.634 1.00 83.12 109 CYS A O 1
ATOM 774 N N . ALA A 1 110 ? 12.439 4.033 -10.883 1.00 70.81 110 ALA A N 1
ATOM 775 C CA . ALA A 1 110 ? 13.054 5.296 -11.297 1.00 70.81 110 ALA A CA 1
ATOM 776 C C . ALA A 1 110 ? 14.592 5.240 -11.258 1.00 70.81 110 ALA A C 1
ATOM 778 O O . ALA A 1 110 ? 15.247 5.751 -12.165 1.00 70.81 110 ALA A O 1
ATOM 779 N N . ALA A 1 111 ? 15.165 4.584 -10.244 1.00 61.78 111 ALA A N 1
ATOM 780 C CA . ALA A 1 111 ? 16.607 4.392 -10.141 1.00 61.78 111 ALA A CA 1
ATOM 781 C C . ALA A 1 111 ? 17.111 3.430 -11.227 1.00 61.78 111 ALA A C 1
ATOM 783 O O . ALA A 1 111 ? 18.119 3.710 -11.873 1.00 61.78 111 ALA A O 1
ATOM 784 N N . ALA A 1 112 ? 16.368 2.350 -11.496 1.00 61.53 112 ALA A N 1
ATOM 785 C CA . ALA A 1 112 ? 16.684 1.412 -12.572 1.00 61.53 112 ALA A CA 1
ATOM 786 C C . ALA A 1 112 ? 16.634 2.081 -13.960 1.00 61.53 112 ALA A C 1
ATOM 788 O O . ALA A 1 112 ? 17.552 1.910 -14.763 1.00 61.53 112 ALA A O 1
ATOM 789 N N . ALA A 1 113 ? 15.609 2.897 -14.229 1.00 66.50 113 ALA A N 1
ATOM 790 C CA . ALA A 1 113 ? 15.481 3.643 -15.480 1.00 66.50 113 ALA A CA 1
ATOM 791 C C . ALA A 1 113 ? 16.601 4.682 -15.651 1.00 66.50 113 ALA A C 1
ATOM 793 O O . ALA A 1 113 ? 17.194 4.773 -16.726 1.00 66.50 113 ALA A O 1
ATOM 794 N N . ALA A 1 114 ? 16.937 5.426 -14.591 1.00 65.00 114 ALA A N 1
ATOM 795 C CA . ALA A 1 114 ? 18.047 6.379 -14.613 1.00 65.00 114 ALA A CA 1
ATOM 796 C C . ALA A 1 114 ? 19.399 5.680 -14.854 1.00 65.00 114 ALA A C 1
ATOM 798 O O . ALA A 1 114 ? 20.187 6.138 -15.684 1.00 65.00 114 ALA A O 1
ATOM 799 N N . ALA A 1 115 ? 19.644 4.541 -14.197 1.00 62.38 115 ALA A N 1
ATOM 800 C CA . ALA A 1 115 ? 20.854 3.742 -14.391 1.00 62.38 115 ALA A CA 1
ATOM 801 C C . ALA A 1 115 ? 20.958 3.172 -15.818 1.00 62.38 115 ALA A C 1
ATOM 803 O O . ALA A 1 115 ? 22.041 3.170 -16.402 1.00 62.38 115 ALA A O 1
ATOM 804 N N . ALA A 1 116 ? 19.839 2.740 -16.409 1.00 64.81 116 ALA A N 1
ATOM 805 C CA . ALA A 1 116 ? 19.796 2.240 -17.783 1.00 64.81 116 ALA A CA 1
ATOM 806 C C . ALA A 1 116 ? 19.990 3.348 -18.837 1.00 64.81 116 ALA A C 1
ATOM 808 O O . ALA A 1 116 ? 20.581 3.098 -19.888 1.00 64.81 116 ALA A O 1
ATOM 809 N N . ALA A 1 117 ? 19.523 4.572 -18.565 1.00 63.59 117 ALA A N 1
ATOM 810 C CA . ALA A 1 117 ? 19.649 5.710 -19.479 1.00 63.59 117 ALA A CA 1
ATOM 811 C C . ALA A 1 117 ? 21.059 6.334 -19.493 1.00 63.59 117 ALA A C 1
ATOM 813 O O . ALA A 1 117 ? 21.467 6.900 -20.510 1.00 63.59 117 ALA A O 1
ATOM 814 N N . ALA A 1 118 ? 21.820 6.209 -18.401 1.00 65.25 118 ALA A N 1
ATOM 815 C CA . ALA A 1 118 ? 23.164 6.778 -18.267 1.00 65.25 118 ALA A CA 1
ATOM 816 C C . ALA A 1 118 ? 24.143 6.411 -19.412 1.00 65.25 118 ALA A C 1
ATOM 818 O O . ALA A 1 118 ? 24.742 7.328 -19.981 1.00 65.25 118 ALA A O 1
ATOM 819 N N . PRO A 1 119 ? 24.306 5.134 -19.822 1.00 66.75 119 PRO A N 1
ATOM 820 C CA . PRO A 1 119 ? 25.214 4.783 -20.919 1.00 66.75 119 PRO A CA 1
ATOM 821 C C . PRO A 1 119 ? 24.757 5.311 -22.289 1.00 66.75 119 PRO A C 1
ATOM 823 O O . PRO A 1 119 ? 25.597 5.687 -23.105 1.00 66.75 119 PRO A O 1
ATOM 826 N N . ALA A 1 120 ? 23.445 5.394 -22.542 1.00 67.06 120 ALA A N 1
ATOM 827 C CA . ALA A 1 120 ? 22.914 5.933 -23.797 1.00 67.06 120 ALA A CA 1
ATOM 828 C C . ALA A 1 120 ? 23.140 7.452 -23.906 1.00 67.06 120 ALA A C 1
ATOM 830 O O . ALA A 1 120 ? 23.557 7.947 -24.953 1.00 67.06 120 ALA A O 1
ATOM 831 N N . ALA A 1 121 ? 22.939 8.186 -22.806 1.00 62.44 121 ALA A N 1
ATOM 832 C CA . ALA A 1 121 ? 23.221 9.619 -22.743 1.00 62.44 121 ALA A CA 1
ATOM 833 C C . ALA A 1 121 ? 24.724 9.923 -22.895 1.00 62.44 121 ALA A C 1
ATOM 835 O O . ALA A 1 121 ? 25.088 10.876 -23.584 1.00 62.44 121 ALA A O 1
ATOM 836 N N . ALA A 1 122 ? 25.599 9.088 -22.321 1.00 63.88 122 ALA A N 1
ATOM 837 C CA . ALA A 1 122 ? 27.049 9.218 -22.479 1.00 63.88 122 ALA A CA 1
ATOM 838 C C . ALA A 1 122 ? 27.509 9.019 -23.937 1.00 63.88 122 ALA A C 1
ATOM 840 O O . ALA A 1 122 ? 28.407 9.725 -24.392 1.00 63.88 122 ALA A O 1
ATOM 841 N N . GLY A 1 123 ? 26.869 8.109 -24.683 1.00 68.19 123 GLY A N 1
ATOM 842 C CA . GLY A 1 123 ? 27.142 7.903 -26.109 1.00 68.19 123 GLY A CA 1
ATOM 843 C C . GLY A 1 123 ? 26.681 9.062 -27.001 1.00 68.19 123 GLY A C 1
ATOM 844 O O . GLY A 1 123 ? 27.349 9.380 -27.981 1.00 68.19 123 GLY A O 1
ATOM 845 N N . ALA A 1 124 ? 25.575 9.726 -26.648 1.00 66.75 124 ALA A N 1
ATOM 846 C CA . ALA A 1 124 ? 25.023 10.842 -27.422 1.00 66.75 124 ALA A CA 1
ATOM 847 C C . ALA A 1 124 ? 25.709 12.192 -27.138 1.00 66.75 124 ALA A C 1
ATOM 849 O O . ALA A 1 124 ? 25.796 13.035 -28.028 1.00 66.75 124 ALA A O 1
ATOM 850 N N . ALA A 1 125 ? 26.203 12.411 -25.915 1.00 63.84 125 ALA A N 1
ATOM 851 C CA . ALA A 1 125 ? 26.764 13.700 -25.499 1.00 63.84 125 ALA A CA 1
ATOM 852 C C . ALA A 1 125 ? 28.245 13.913 -25.880 1.00 63.84 125 ALA A C 1
ATOM 854 O O . ALA A 1 125 ? 28.804 14.964 -25.577 1.00 63.84 125 ALA A O 1
ATOM 855 N N . GLY A 1 126 ? 28.888 12.947 -26.549 1.00 59.44 126 GLY A N 1
ATOM 856 C CA . GLY A 1 126 ? 30.149 13.153 -27.276 1.00 59.44 126 GLY A CA 1
ATOM 857 C C . GLY A 1 126 ? 31.362 13.616 -26.455 1.00 59.44 126 GLY A C 1
ATOM 858 O O . GLY A 1 126 ? 32.320 14.112 -27.045 1.00 59.44 126 GLY A O 1
ATOM 859 N N . GLY A 1 127 ? 31.363 13.471 -25.124 1.00 77.88 127 GLY A N 1
ATOM 860 C CA . GLY A 1 127 ? 32.480 13.935 -24.302 1.00 77.88 127 GLY A CA 1
ATOM 861 C C . GLY A 1 127 ? 32.535 13.350 -22.882 1.00 77.88 127 GLY A C 1
ATOM 862 O O . GLY A 1 127 ? 31.497 13.052 -22.286 1.00 77.88 127 GLY A O 1
ATOM 863 N N . PRO A 1 128 ? 33.745 13.214 -22.304 1.00 78.94 128 PRO A N 1
ATOM 864 C CA . PRO A 1 128 ? 33.961 12.657 -20.963 1.00 78.94 128 PRO A CA 1
ATOM 865 C C . PRO A 1 128 ? 33.318 13.491 -19.842 1.00 78.94 128 PRO A C 1
ATOM 867 O O . PRO A 1 128 ? 33.010 12.961 -18.778 1.00 78.94 128 PRO A O 1
ATOM 870 N N . GLU A 1 129 ? 33.065 14.777 -20.082 1.00 75.69 129 GLU A N 1
ATOM 871 C CA . GLU A 1 129 ? 32.483 15.699 -19.102 1.00 75.69 129 GLU A CA 1
ATOM 872 C C . GLU A 1 129 ? 30.979 15.453 -18.882 1.00 75.69 129 GLU A C 1
ATOM 874 O O . GLU A 1 129 ? 30.506 15.447 -17.746 1.00 75.69 129 GLU A O 1
ATOM 879 N N . ALA A 1 130 ? 30.231 15.133 -19.943 1.00 69.31 130 ALA A N 1
ATOM 880 C CA . ALA A 1 130 ? 28.819 14.760 -19.840 1.00 69.31 130 ALA A CA 1
ATOM 881 C C . ALA A 1 130 ? 28.633 13.387 -19.172 1.00 69.31 130 ALA A C 1
ATOM 883 O O . ALA A 1 130 ? 27.714 13.200 -18.372 1.00 69.31 130 ALA A O 1
ATOM 884 N N . ALA A 1 131 ? 29.543 12.443 -19.439 1.00 68.25 131 ALA A N 1
ATOM 885 C CA . ALA A 1 131 ? 29.580 11.156 -18.746 1.00 68.25 131 ALA A CA 1
ATOM 886 C C . ALA A 1 131 ? 29.893 11.330 -17.249 1.00 68.25 131 ALA A C 1
ATOM 888 O O . ALA A 1 131 ? 29.245 10.702 -16.413 1.00 68.25 131 ALA A O 1
ATOM 889 N N . ALA A 1 132 ? 30.825 12.224 -16.899 1.00 72.19 132 ALA A N 1
ATOM 890 C CA . ALA A 1 132 ? 31.135 12.556 -15.511 1.00 72.19 132 ALA A CA 1
ATOM 891 C C . ALA A 1 132 ? 29.957 13.245 -14.801 1.00 72.19 132 ALA A C 1
ATOM 893 O O . ALA A 1 132 ? 29.666 12.906 -13.657 1.00 72.19 132 ALA A O 1
ATOM 894 N N . ALA A 1 133 ? 29.231 14.147 -15.470 1.00 72.31 133 ALA A N 1
ATOM 895 C CA . ALA A 1 133 ? 28.034 14.785 -14.917 1.00 72.31 133 ALA A C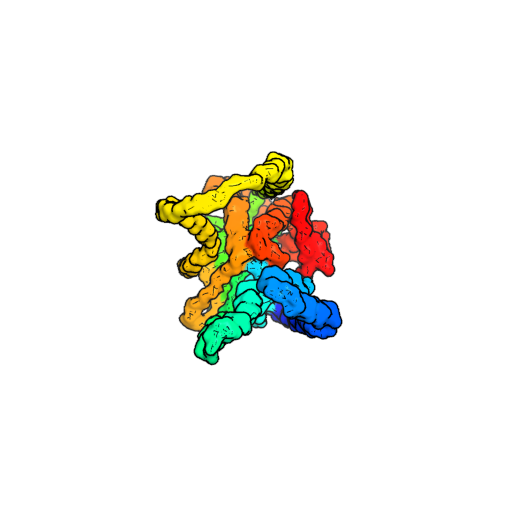A 1
ATOM 896 C C . ALA A 1 133 ? 26.883 13.785 -14.698 1.00 72.31 133 ALA A C 1
ATOM 898 O O . ALA A 1 133 ? 26.239 13.810 -13.648 1.00 72.31 133 ALA A O 1
ATOM 899 N N . ALA A 1 134 ? 26.655 12.860 -15.638 1.00 66.69 134 ALA A N 1
ATOM 900 C CA . ALA A 1 134 ? 25.668 11.788 -15.489 1.00 66.69 134 ALA A CA 1
ATOM 901 C C . ALA A 1 134 ? 26.058 10.795 -14.378 1.00 66.69 134 ALA A C 1
ATOM 903 O O . ALA A 1 134 ? 25.215 10.419 -13.563 1.00 66.69 134 ALA A O 1
ATOM 904 N N . ALA A 1 135 ? 27.340 10.424 -14.288 1.00 65.88 135 ALA A N 1
ATOM 905 C CA . ALA A 1 135 ? 27.864 9.581 -13.215 1.00 65.88 135 ALA A CA 1
ATOM 906 C C . ALA A 1 135 ? 27.802 10.282 -11.850 1.00 65.88 135 ALA A C 1
ATOM 908 O O . ALA A 1 135 ? 27.465 9.642 -10.861 1.00 65.88 135 ALA A O 1
ATOM 909 N N . ALA A 1 136 ? 28.056 11.591 -11.785 1.00 67.06 136 ALA A N 1
ATOM 910 C CA . ALA A 1 136 ? 27.908 12.385 -10.568 1.00 67.06 136 ALA A CA 1
ATOM 911 C C . ALA A 1 136 ? 26.436 12.528 -10.152 1.00 67.06 136 ALA A C 1
ATOM 913 O O . ALA A 1 136 ? 26.140 12.446 -8.964 1.00 67.06 136 ALA A O 1
ATOM 914 N N . ALA A 1 137 ? 25.500 12.672 -11.099 1.00 64.19 137 ALA A N 1
ATOM 915 C CA . ALA A 1 137 ? 24.063 12.669 -10.817 1.00 64.19 137 ALA A CA 1
ATOM 916 C C . ALA A 1 137 ? 23.577 11.295 -10.316 1.00 64.19 137 ALA A C 1
ATOM 918 O O . ALA A 1 137 ? 22.811 11.224 -9.354 1.00 64.19 137 ALA A O 1
ATOM 919 N N . ALA A 1 138 ? 24.076 10.204 -10.906 1.00 62.66 138 ALA A N 1
ATOM 920 C CA . ALA A 1 138 ? 23.819 8.844 -10.437 1.00 62.66 138 ALA A CA 1
ATOM 921 C C . ALA A 1 138 ? 24.470 8.574 -9.065 1.00 62.66 138 ALA A C 1
ATOM 923 O O . ALA A 1 138 ? 23.829 8.016 -8.179 1.00 62.66 138 ALA A O 1
ATOM 924 N N . ALA A 1 139 ? 25.698 9.035 -8.823 1.00 60.47 139 ALA A N 1
ATOM 925 C CA . ALA A 1 139 ? 26.377 8.894 -7.532 1.00 60.47 139 ALA A CA 1
ATOM 926 C C . ALA A 1 139 ? 25.725 9.755 -6.435 1.00 60.47 139 ALA A C 1
ATOM 928 O O . ALA A 1 139 ? 25.582 9.303 -5.301 1.00 60.47 139 ALA A O 1
ATOM 929 N N . ALA A 1 140 ? 25.243 10.957 -6.771 1.00 59.69 140 ALA A N 1
ATOM 930 C CA . ALA A 1 140 ? 24.451 11.795 -5.870 1.00 59.69 140 ALA A CA 1
ATOM 931 C C . ALA A 1 140 ? 23.094 11.154 -5.517 1.00 59.69 140 ALA A C 1
ATOM 933 O O . ALA A 1 140 ? 22.536 11.440 -4.457 1.00 59.69 140 ALA A O 1
ATOM 934 N N . SER A 1 141 ? 22.589 10.237 -6.353 1.00 57.16 141 SER A N 1
ATOM 935 C CA . SER A 1 141 ? 21.419 9.404 -6.041 1.00 57.16 141 SER A CA 1
ATOM 936 C C . SER A 1 141 ? 21.721 8.223 -5.099 1.00 57.16 141 SER A C 1
ATOM 938 O O . SER A 1 141 ? 20.794 7.555 -4.647 1.00 57.16 141 SER A O 1
ATOM 940 N N . GLY A 1 142 ? 22.988 8.007 -4.716 1.00 55.38 142 GLY A N 1
ATOM 941 C CA . GLY A 1 142 ? 23.445 6.909 -3.850 1.00 55.38 142 GLY A CA 1
ATOM 942 C C . GLY A 1 142 ? 22.916 6.916 -2.406 1.00 55.38 142 GLY A C 1
ATOM 943 O O . GLY A 1 142 ? 23.182 5.983 -1.660 1.00 55.38 142 GLY A O 1
ATOM 944 N N . SER A 1 143 ? 22.135 7.928 -2.013 1.00 60.19 143 SER A N 1
ATOM 945 C CA . SER A 1 143 ? 21.353 7.954 -0.761 1.00 60.19 143 SER A CA 1
ATOM 946 C C . SER A 1 143 ? 19.856 7.774 -1.024 1.00 60.19 143 SER A C 1
ATOM 948 O O . SER A 1 143 ? 19.007 8.484 -0.480 1.00 60.19 143 SER A O 1
ATOM 950 N N . SER A 1 144 ? 19.511 6.857 -1.927 1.00 64.12 144 SER A N 1
ATOM 951 C CA . SER A 1 144 ? 18.116 6.604 -2.260 1.00 64.12 144 SER A CA 1
ATOM 952 C C . SER A 1 144 ? 17.442 5.889 -1.086 1.00 64.12 144 SER A C 1
ATOM 954 O O . SER A 1 144 ? 17.501 4.669 -0.934 1.00 64.12 144 SER A O 1
ATOM 956 N N . ASN A 1 145 ? 16.790 6.675 -0.241 1.00 82.44 145 ASN A N 1
ATOM 957 C CA . ASN A 1 145 ? 15.839 6.151 0.719 1.00 82.44 145 ASN A CA 1
ATOM 958 C C . ASN A 1 145 ? 14.618 5.631 -0.046 1.00 82.44 145 ASN A C 1
ATOM 960 O O . ASN A 1 145 ? 14.137 6.279 -0.984 1.00 82.44 145 ASN A O 1
ATOM 964 N N . VAL A 1 146 ? 14.085 4.489 0.375 1.00 87.81 146 VAL A N 1
ATOM 965 C CA . VAL A 1 146 ? 12.802 3.991 -0.134 1.00 87.81 146 VAL A CA 1
ATOM 966 C C . VAL A 1 146 ? 11.678 4.881 0.394 1.00 87.81 146 VAL A C 1
ATOM 968 O O . VAL A 1 146 ? 11.594 5.117 1.605 1.00 87.81 146 VAL A O 1
ATOM 971 N N . ARG A 1 147 ? 10.815 5.380 -0.506 1.00 91.62 147 ARG A N 1
ATOM 972 C CA . ARG A 1 147 ? 9.617 6.145 -0.129 1.00 91.62 147 ARG A CA 1
ATOM 973 C C . ARG A 1 147 ? 8.429 5.222 0.089 1.00 91.62 147 ARG A C 1
ATOM 975 O O . ARG A 1 147 ? 7.895 4.661 -0.862 1.00 91.62 147 ARG A O 1
ATOM 982 N N . TRP A 1 148 ? 7.970 5.143 1.327 1.00 95.31 148 TRP A N 1
ATOM 983 C CA . TRP A 1 148 ? 6.806 4.376 1.744 1.00 95.31 148 TRP A CA 1
ATOM 984 C C . TRP A 1 148 ? 5.563 5.258 1.798 1.00 95.31 148 TRP A C 1
ATOM 986 O O . TRP A 1 148 ? 5.530 6.235 2.543 1.00 95.31 148 TRP A O 1
ATOM 996 N N . LEU A 1 149 ? 4.517 4.894 1.060 1.00 96.75 149 LEU A N 1
ATOM 997 C CA . LEU A 1 149 ? 3.185 5.477 1.204 1.00 96.75 149 LEU A CA 1
ATOM 998 C C . LEU A 1 149 ? 2.499 4.864 2.430 1.00 96.75 149 LEU A C 1
ATOM 1000 O O . LEU A 1 149 ? 2.209 3.664 2.461 1.00 96.75 149 LEU A O 1
ATOM 1004 N N . VAL A 1 150 ? 2.238 5.682 3.448 1.00 97.06 150 VAL A N 1
ATOM 1005 C CA . VAL A 1 150 ? 1.609 5.226 4.693 1.00 97.06 150 VAL A CA 1
ATOM 1006 C C . VAL A 1 150 ? 0.090 5.323 4.558 1.00 97.06 150 VAL A C 1
ATOM 1008 O O . VAL A 1 150 ? -0.436 6.426 4.478 1.00 97.06 150 VAL A O 1
ATOM 1011 N N . SER A 1 151 ? -0.636 4.199 4.540 1.00 96.31 151 SER A N 1
ATOM 1012 C CA . SER A 1 151 ? -2.085 4.193 4.249 1.00 96.31 151 SER A CA 1
ATOM 1013 C C . SER A 1 151 ? -2.932 3.523 5.331 1.00 96.31 151 SER A C 1
ATOM 1015 O O . SER A 1 151 ? -2.641 2.408 5.770 1.00 96.31 151 SER A O 1
ATOM 1017 N N . SER A 1 152 ? -4.049 4.165 5.695 1.00 95.38 152 SER A N 1
ATOM 1018 C CA . SER A 1 152 ? -5.025 3.632 6.656 1.00 95.38 152 SER A CA 1
ATOM 1019 C C . SER A 1 152 ? -5.680 2.322 6.189 1.00 95.38 152 SER A C 1
ATOM 1021 O O . SER A 1 152 ? -6.021 1.473 7.018 1.00 95.38 152 SER A O 1
ATOM 1023 N N . LEU A 1 153 ? -5.770 2.094 4.868 1.00 95.88 153 LEU A N 1
ATOM 1024 C CA . LEU A 1 153 ? -6.295 0.852 4.290 1.00 95.88 153 LEU A CA 1
ATOM 1025 C C . LEU A 1 153 ? -5.445 -0.375 4.627 1.00 95.88 153 LEU A C 1
ATOM 1027 O O . LEU A 1 153 ? -5.944 -1.492 4.575 1.00 95.88 153 LEU A O 1
ATOM 1031 N N . LEU A 1 154 ? -4.179 -0.190 4.996 1.00 96.69 154 LEU A N 1
ATOM 1032 C CA . LEU A 1 154 ? -3.281 -1.284 5.360 1.00 96.69 154 LEU A CA 1
ATOM 1033 C C . LEU A 1 154 ? -3.301 -1.607 6.853 1.00 96.69 154 LEU A C 1
ATOM 1035 O O . LEU A 1 154 ? -2.488 -2.414 7.300 1.00 96.69 154 LEU A O 1
ATOM 1039 N N . ARG A 1 155 ? -4.156 -0.976 7.664 1.00 94.06 155 ARG A N 1
ATOM 1040 C CA . ARG A 1 155 ? -4.214 -1.279 9.102 1.00 94.06 155 ARG A CA 1
ATOM 1041 C C . ARG A 1 155 ? -4.749 -2.692 9.359 1.00 94.06 155 ARG A C 1
ATOM 1043 O O . ARG A 1 155 ? -5.579 -3.208 8.607 1.00 94.06 155 ARG A O 1
ATOM 1050 N N . GLU A 1 156 ? -4.279 -3.281 10.454 1.00 91.62 156 GLU A N 1
ATOM 1051 C CA . GLU A 1 156 ? -4.725 -4.595 10.913 1.00 91.62 156 GLU A CA 1
ATOM 1052 C C . GLU A 1 156 ? -6.180 -4.565 11.396 1.00 91.62 156 GLU A C 1
ATOM 1054 O O . GLU A 1 156 ? -6.751 -3.507 11.678 1.00 91.62 156 GLU A O 1
ATOM 1059 N N . LYS A 1 157 ? -6.772 -5.751 11.520 1.00 94.00 157 LYS A N 1
ATOM 1060 C CA . LYS A 1 157 ? -8.011 -5.950 12.267 1.00 94.00 157 LYS A CA 1
ATOM 1061 C C . LYS A 1 157 ? -7.837 -5.494 13.717 1.00 94.00 157 LYS A C 1
ATOM 1063 O O . LYS A 1 157 ? -7.010 -6.040 14.445 1.00 94.00 157 LYS A O 1
ATOM 1068 N N . ILE A 1 158 ? -8.684 -4.575 14.168 1.00 92.19 158 ILE A N 1
ATOM 1069 C CA . ILE A 1 158 ? -8.639 -4.124 15.560 1.00 92.19 158 ILE A CA 1
ATOM 1070 C C . ILE A 1 158 ? -9.230 -5.204 16.462 1.00 92.19 158 ILE A C 1
ATOM 1072 O O . ILE A 1 158 ? -10.400 -5.579 16.333 1.00 92.19 158 ILE A O 1
ATOM 1076 N N . SER A 1 159 ? -8.399 -5.730 17.358 1.00 89.69 159 SER A N 1
ATOM 1077 C CA . SER A 1 159 ? -8.791 -6.759 18.327 1.00 89.69 159 SER A CA 1
ATOM 1078 C C . SER A 1 159 ? -8.272 -6.479 19.735 1.00 89.69 159 SER A C 1
ATOM 1080 O O . SER A 1 159 ? -8.880 -6.909 20.716 1.00 89.69 159 SER A O 1
ATOM 1082 N N . THR A 1 160 ? -7.176 -5.729 19.838 1.00 89.50 160 THR A N 1
ATOM 1083 C CA . THR A 1 160 ? -6.502 -5.372 21.086 1.00 89.50 160 THR A CA 1
ATOM 1084 C C . THR A 1 160 ? -6.125 -3.888 21.100 1.00 89.50 160 THR A C 1
ATOM 1086 O O . THR A 1 160 ? -6.165 -3.219 20.068 1.00 89.50 160 THR A O 1
ATOM 1089 N N . LYS A 1 161 ? -5.705 -3.356 22.259 1.00 87.75 161 LYS A N 1
ATOM 1090 C CA . LYS A 1 161 ? -5.175 -1.981 22.347 1.00 87.75 161 LYS A CA 1
ATOM 1091 C C . LYS A 1 161 ? -3.932 -1.759 21.490 1.00 87.75 161 LYS A C 1
ATOM 1093 O O . LYS A 1 161 ? -3.748 -0.664 20.975 1.00 87.75 161 LYS A O 1
ATOM 1098 N N . GLY A 1 162 ? -3.116 -2.794 21.300 1.00 87.75 162 GLY A N 1
ATOM 1099 C CA . GLY A 1 162 ? -1.938 -2.716 20.440 1.00 87.75 162 GLY A CA 1
ATOM 1100 C C . GLY A 1 162 ? -2.278 -2.500 18.962 1.00 87.75 162 GLY A C 1
ATOM 1101 O O . GLY A 1 162 ? -1.401 -2.117 18.194 1.00 87.75 162 GLY A O 1
ATOM 1102 N N . ASP A 1 163 ? -3.532 -2.724 18.559 1.00 89.12 163 ASP A N 1
ATOM 1103 C CA . ASP A 1 163 ? -4.018 -2.475 17.197 1.00 89.12 163 ASP A CA 1
ATOM 1104 C C . ASP A 1 163 ? -4.591 -1.062 17.022 1.00 89.12 163 ASP A C 1
ATOM 1106 O O . ASP A 1 163 ? -4.881 -0.655 15.897 1.00 89.12 163 ASP A O 1
ATOM 1110 N N . ILE A 1 164 ? -4.750 -0.309 18.118 1.00 91.12 164 ILE A N 1
ATOM 1111 C CA . ILE A 1 164 ? -5.074 1.114 18.054 1.00 91.12 164 ILE A CA 1
ATOM 1112 C C . ILE A 1 164 ? -3.811 1.879 17.660 1.00 91.12 164 ILE A C 1
ATOM 1114 O O . ILE A 1 164 ? -2.735 1.662 18.218 1.00 91.12 164 ILE A O 1
ATOM 1118 N N . GLY A 1 165 ? -3.974 2.769 16.686 1.00 90.69 165 GLY A N 1
ATOM 1119 C CA . GLY A 1 165 ? -2.943 3.685 16.229 1.00 90.69 165 GLY A CA 1
ATOM 1120 C C . GLY A 1 165 ? -2.698 4.864 17.163 1.00 90.69 165 GLY A C 1
ATOM 1121 O O . GLY A 1 165 ? -3.308 4.996 18.221 1.00 90.69 165 GLY A O 1
ATOM 1122 N N . ARG A 1 166 ? -1.811 5.754 16.728 1.00 92.75 166 ARG A N 1
ATOM 1123 C CA . ARG A 1 166 ? -1.554 7.055 17.354 1.00 92.75 166 ARG A CA 1
ATOM 1124 C C . ARG A 1 166 ? -1.888 8.169 16.395 1.00 92.75 166 ARG A C 1
ATOM 1126 O O . ARG A 1 166 ? -1.777 7.986 15.179 1.00 92.75 166 ARG A O 1
ATOM 1133 N N . GLU A 1 167 ? -2.261 9.328 16.929 1.00 92.56 167 GLU A N 1
ATOM 1134 C CA . GLU A 1 167 ? -2.426 10.522 16.101 1.00 92.56 167 GLU A CA 1
ATOM 1135 C C . GLU A 1 167 ? -1.158 10.762 15.292 1.00 92.56 167 GLU A C 1
ATOM 1137 O O . GLU A 1 167 ? -0.051 10.449 15.735 1.00 92.56 167 GLU A O 1
ATOM 1142 N N . ARG A 1 168 ? -1.300 11.324 14.091 1.00 93.06 168 ARG A N 1
ATOM 1143 C CA . ARG A 1 168 ? -0.159 11.502 13.188 1.00 93.06 168 ARG A CA 1
ATOM 1144 C C . ARG A 1 168 ? 0.990 12.253 13.863 1.00 93.06 168 ARG A C 1
ATOM 1146 O O . ARG A 1 168 ? 2.137 11.851 13.716 1.00 93.06 168 ARG A O 1
ATOM 1153 N N . GLY A 1 169 ? 0.688 13.319 14.607 1.00 92.00 169 GLY A N 1
ATOM 1154 C CA . GLY A 1 169 ? 1.698 14.091 15.338 1.00 92.00 169 GLY A CA 1
ATOM 1155 C C . GLY A 1 169 ? 2.450 13.251 16.374 1.00 92.00 169 GLY A C 1
ATOM 1156 O O . GLY A 1 169 ? 3.679 13.258 16.397 1.00 92.00 169 GLY A O 1
ATOM 1157 N N . GLU A 1 170 ? 1.728 12.469 17.177 1.00 92.75 170 GLU A N 1
ATOM 1158 C CA . GLU A 1 170 ? 2.320 11.568 18.172 1.00 92.75 170 GLU A CA 1
ATOM 1159 C C . GLU A 1 170 ? 3.140 10.445 17.532 1.00 92.75 170 GLU A C 1
ATOM 1161 O O . GLU A 1 170 ? 4.228 10.126 18.010 1.00 92.75 170 GLU A O 1
ATOM 1166 N N . LEU A 1 171 ? 2.648 9.870 16.432 1.00 93.50 171 LEU A N 1
ATOM 1167 C CA . LEU A 1 171 ? 3.355 8.845 15.670 1.00 93.50 171 LEU A CA 1
ATOM 1168 C C . LEU A 1 171 ? 4.680 9.390 15.123 1.00 93.50 171 LEU A C 1
ATOM 1170 O O . LEU A 1 171 ? 5.718 8.751 15.274 1.00 93.50 171 LEU A O 1
ATOM 1174 N N . LEU A 1 172 ? 4.676 10.596 14.545 1.00 93.19 172 LEU A N 1
ATOM 1175 C CA . LEU A 1 172 ? 5.895 11.256 14.066 1.00 93.19 172 LEU A CA 1
ATOM 1176 C C . LEU A 1 172 ? 6.900 11.491 15.206 1.00 93.19 172 LEU A C 1
ATOM 1178 O O . LEU A 1 172 ? 8.089 11.214 15.033 1.00 93.19 172 LEU A O 1
ATOM 1182 N N . LEU A 1 173 ? 6.435 11.941 16.378 1.00 92.69 173 LEU A N 1
ATOM 1183 C CA . LEU A 1 173 ? 7.282 12.106 17.566 1.00 92.69 173 LEU A CA 1
ATOM 1184 C C . LEU A 1 173 ? 7.867 10.769 18.042 1.00 92.69 173 LEU A C 1
ATOM 1186 O O . LEU A 1 173 ? 9.061 10.696 18.344 1.00 92.69 173 LEU A O 1
ATOM 1190 N N . GLN A 1 174 ? 7.064 9.704 18.062 1.00 92.69 174 GLN A N 1
ATOM 1191 C CA . GLN A 1 174 ? 7.517 8.367 18.443 1.00 92.69 174 GLN A CA 1
ATOM 1192 C C . GLN A 1 174 ? 8.561 7.824 17.463 1.00 92.69 174 GLN A C 1
ATOM 1194 O O . GLN A 1 174 ? 9.579 7.289 17.896 1.00 92.69 174 GLN A O 1
ATOM 1199 N N . LEU A 1 175 ? 8.359 7.984 16.153 1.00 92.62 175 LEU A N 1
ATOM 1200 C CA . LEU A 1 175 ? 9.340 7.574 15.144 1.00 92.62 175 LEU A CA 1
ATOM 1201 C C . LEU A 1 175 ? 10.641 8.373 15.275 1.00 92.62 175 LEU A C 1
ATOM 1203 O O . LEU A 1 175 ? 11.724 7.795 15.189 1.00 92.62 175 LEU A O 1
ATOM 1207 N N . ALA A 1 176 ? 10.559 9.675 15.552 1.00 91.06 176 ALA A N 1
ATOM 1208 C CA . ALA A 1 176 ? 11.739 10.492 15.822 1.00 91.06 176 ALA A CA 1
ATOM 1209 C C . ALA A 1 176 ? 12.491 10.027 17.086 1.00 91.06 176 ALA A C 1
ATOM 1211 O O . ALA A 1 176 ? 13.721 10.011 17.092 1.00 91.06 176 ALA A O 1
ATOM 1212 N N . GLU A 1 177 ? 11.783 9.619 18.144 1.00 91.94 177 GLU A N 1
ATOM 1213 C CA . GLU A 1 177 ? 12.386 9.044 19.358 1.00 91.94 177 GLU A CA 1
ATOM 1214 C C . GLU A 1 177 ? 13.042 7.682 19.084 1.00 91.94 177 GLU A C 1
ATOM 1216 O O . GLU A 1 177 ? 14.192 7.443 19.455 1.00 91.94 177 GLU A O 1
ATOM 1221 N N . LEU A 1 178 ? 12.353 6.795 18.362 1.00 90.50 178 LEU A N 1
ATOM 1222 C CA . LEU A 1 178 ? 12.901 5.500 17.950 1.00 90.50 178 LEU A CA 1
ATOM 1223 C C . LEU A 1 178 ? 14.168 5.667 17.100 1.00 90.50 178 LEU A C 1
ATOM 1225 O O . LEU A 1 178 ? 15.140 4.931 17.295 1.00 90.50 178 LEU A O 1
ATOM 1229 N N . TYR A 1 179 ? 14.183 6.657 16.204 1.00 89.44 179 TYR A N 1
ATOM 1230 C CA . TYR A 1 179 ? 15.359 7.012 15.416 1.00 89.44 179 TYR A CA 1
ATOM 1231 C C . TYR A 1 179 ? 16.505 7.528 16.297 1.00 89.44 179 TYR A C 1
ATOM 1233 O O . TYR A 1 179 ? 17.623 7.019 16.193 1.00 89.44 179 TYR A O 1
ATOM 1241 N N . ARG A 1 180 ? 16.233 8.464 17.222 1.00 89.62 180 ARG A N 1
ATOM 1242 C CA . ARG A 1 180 ? 17.233 8.994 18.173 1.00 89.62 180 ARG A CA 1
ATOM 1243 C C . ARG A 1 180 ? 17.878 7.896 19.017 1.00 89.62 180 ARG A C 1
ATOM 1245 O O . ARG A 1 180 ? 19.084 7.928 19.248 1.00 89.62 180 ARG A O 1
ATOM 1252 N N . HIS A 1 181 ? 17.111 6.883 19.406 1.00 88.25 181 HIS A N 1
ATOM 1253 C CA . HIS A 1 181 ? 17.615 5.722 20.141 1.00 88.25 181 HIS A CA 1
ATOM 1254 C C . HIS A 1 181 ? 18.320 4.666 19.276 1.00 88.25 181 HIS A C 1
ATOM 1256 O O . HIS A 1 181 ? 18.586 3.566 19.764 1.00 88.25 181 HIS A O 1
ATOM 1262 N N . ARG A 1 182 ? 18.615 4.963 18.003 1.00 78.44 182 ARG A N 1
ATOM 1263 C CA . ARG A 1 182 ? 19.229 4.034 17.039 1.00 78.44 182 ARG A CA 1
ATOM 1264 C C . ARG A 1 182 ? 18.471 2.709 16.903 1.00 78.44 182 ARG A C 1
ATOM 1266 O O . ARG A 1 182 ? 19.055 1.694 16.531 1.00 78.44 182 ARG A O 1
ATOM 1273 N N . LYS A 1 183 ? 17.153 2.704 17.132 1.00 69.75 183 LYS A N 1
ATOM 1274 C CA . LYS A 1 183 ? 16.292 1.519 16.949 1.00 69.75 183 LYS A CA 1
ATOM 1275 C C . LYS A 1 183 ? 15.884 1.333 15.479 1.00 69.75 183 LYS A C 1
ATOM 1277 O O . LYS A 1 183 ? 14.733 1.017 15.186 1.00 69.75 183 LYS A O 1
ATOM 1282 N N . ALA A 1 184 ? 16.856 1.537 14.585 1.00 67.31 184 ALA A N 1
ATOM 1283 C CA . ALA A 1 184 ? 16.837 1.144 13.182 1.00 67.31 184 ALA A CA 1
ATOM 1284 C C . ALA A 1 184 ? 15.639 1.661 12.360 1.00 67.31 184 ALA A C 1
ATOM 1286 O O . ALA A 1 184 ? 14.820 0.900 11.852 1.00 67.31 184 ALA A O 1
ATOM 1287 N N . LEU A 1 185 ? 15.565 2.987 12.208 1.00 82.12 185 LEU A N 1
ATOM 1288 C CA . LEU A 1 185 ? 14.680 3.651 11.241 1.00 82.12 185 LEU A CA 1
ATOM 1289 C C . LEU A 1 185 ? 15.443 4.368 10.108 1.00 82.12 185 LEU A C 1
ATOM 1291 O O . LEU A 1 185 ? 14.843 5.120 9.348 1.00 82.12 185 LEU A O 1
ATOM 1295 N N . GLY A 1 186 ? 16.764 4.185 10.018 1.00 80.38 186 GLY A N 1
ATOM 1296 C CA . GLY A 1 186 ? 17.588 4.840 9.000 1.00 80.38 186 GLY A CA 1
ATOM 1297 C C . GLY A 1 186 ? 17.333 4.296 7.591 1.00 80.38 186 GLY A C 1
ATOM 1298 O O . GLY A 1 186 ? 16.975 3.132 7.431 1.00 80.38 186 GLY A O 1
ATOM 1299 N N . GLY A 1 187 ? 17.532 5.136 6.575 1.00 81.06 187 GLY A N 1
ATOM 1300 C CA . GLY A 1 187 ? 17.470 4.730 5.166 1.00 81.06 187 GLY A CA 1
ATOM 1301 C C . GLY A 1 187 ? 16.058 4.709 4.570 1.00 81.06 187 GLY A C 1
ATOM 1302 O O . GLY A 1 187 ? 15.843 4.156 3.493 1.00 81.06 187 GLY A O 1
ATOM 1303 N N . CYS A 1 188 ? 15.063 5.270 5.264 1.00 88.12 188 CYS A N 1
ATOM 1304 C CA . CYS A 1 188 ? 13.666 5.239 4.833 1.00 88.12 188 CYS A CA 1
ATOM 1305 C C . CYS A 1 188 ? 13.008 6.616 4.891 1.00 88.12 188 CYS A C 1
ATOM 1307 O O . CYS A 1 188 ? 13.284 7.446 5.763 1.00 88.12 188 CYS A O 1
ATOM 1309 N N . CYS A 1 189 ? 12.090 6.828 3.953 1.00 91.62 189 CYS A N 1
ATOM 1310 C CA . CYS A 1 189 ? 11.232 7.997 3.897 1.00 91.62 189 CYS A CA 1
ATOM 1311 C C . CYS A 1 189 ? 9.778 7.542 3.968 1.00 91.62 189 CYS A C 1
ATOM 1313 O O . CYS A 1 189 ? 9.332 6.743 3.151 1.00 91.62 189 CYS A O 1
ATOM 1315 N N . PHE A 1 190 ? 9.027 8.063 4.928 1.00 94.44 190 PHE A N 1
ATOM 1316 C CA . PHE A 1 190 ? 7.615 7.751 5.113 1.00 94.44 190 PHE A CA 1
ATOM 1317 C C . PHE A 1 190 ? 6.770 8.947 4.686 1.00 94.44 190 PHE A C 1
ATOM 1319 O O . PHE A 1 190 ? 6.932 10.051 5.206 1.00 94.44 190 PHE A O 1
ATOM 1326 N N . ASP A 1 191 ? 5.881 8.731 3.725 1.00 94.69 191 ASP A N 1
ATOM 1327 C CA . ASP A 1 191 ? 4.925 9.717 3.239 1.00 94.69 191 ASP A CA 1
ATOM 1328 C C . ASP A 1 191 ? 3.580 9.540 3.951 1.00 94.69 191 ASP A C 1
ATOM 1330 O O . ASP A 1 191 ? 2.808 8.622 3.659 1.00 94.69 191 ASP A O 1
ATOM 1334 N N . PHE A 1 192 ? 3.311 10.451 4.882 1.00 95.25 192 PHE A N 1
ATOM 1335 C CA .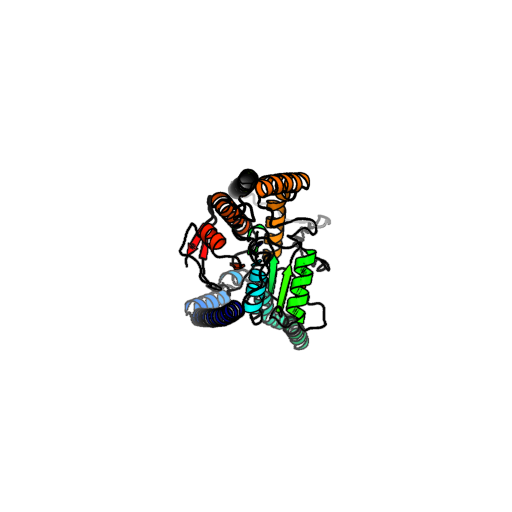 PHE A 1 192 ? 2.090 10.524 5.676 1.00 95.25 192 PHE A CA 1
ATOM 1336 C C . PHE A 1 192 ? 1.024 11.436 5.055 1.00 95.25 192 PHE A C 1
ATOM 1338 O O . PHE A 1 192 ? 0.071 11.794 5.742 1.00 95.25 192 PHE A O 1
ATOM 1345 N N . SER A 1 193 ? 1.140 11.831 3.782 1.00 93.69 193 SER A N 1
ATOM 1346 C CA . SER A 1 193 ? 0.121 12.666 3.107 1.00 93.69 193 SER A CA 1
ATOM 1347 C C . SER A 1 193 ? -1.265 12.012 3.067 1.00 93.69 193 SER A C 1
ATOM 1349 O O . SER A 1 193 ? -2.286 12.698 3.058 1.00 93.69 193 SER A O 1
ATOM 1351 N N . LEU A 1 194 ? -1.314 10.679 3.120 1.00 94.00 194 LEU A N 1
ATOM 1352 C CA . LEU A 1 194 ? -2.551 9.909 3.219 1.00 94.00 194 LEU A CA 1
ATOM 1353 C C . LEU A 1 194 ? -3.108 9.824 4.654 1.00 94.00 194 LEU A C 1
ATOM 1355 O O . LEU A 1 194 ? -4.209 9.316 4.835 1.00 94.00 194 LEU A O 1
ATOM 1359 N N . LEU A 1 195 ? -2.392 10.315 5.670 1.00 93.44 195 LEU A N 1
ATOM 1360 C CA . LEU A 1 195 ? -2.903 10.440 7.035 1.00 93.44 195 LEU A CA 1
ATOM 1361 C C . LEU A 1 195 ? -3.154 11.916 7.347 1.00 93.44 195 LEU A C 1
ATOM 1363 O O . LEU A 1 195 ? -2.224 12.727 7.411 1.00 93.44 195 LEU A O 1
ATOM 1367 N N . GLN A 1 196 ? -4.413 12.279 7.574 1.00 89.06 196 GLN A N 1
ATOM 1368 C CA . GLN A 1 196 ? -4.751 13.641 7.975 1.00 89.06 196 GLN A CA 1
ATOM 1369 C C . GLN A 1 196 ? -4.286 13.903 9.419 1.00 89.06 196 GLN A C 1
ATOM 1371 O O . GLN A 1 196 ? -4.390 13.013 10.264 1.00 89.06 196 GLN A O 1
ATOM 1376 N N . PRO A 1 197 ? -3.766 15.105 9.740 1.00 84.56 197 PRO A N 1
ATOM 1377 C CA . PRO A 1 197 ? -3.203 15.385 11.063 1.00 84.56 197 PRO A CA 1
ATOM 1378 C C . PRO A 1 197 ? -4.203 15.237 12.211 1.00 84.56 197 PRO A C 1
ATOM 1380 O O . PRO A 1 197 ? -3.802 14.873 13.308 1.00 84.56 197 PRO A O 1
ATOM 1383 N N . GLN A 1 198 ? -5.477 15.529 11.951 1.00 81.19 198 GLN A N 1
ATOM 1384 C CA . GLN A 1 198 ? -6.556 15.560 12.945 1.00 81.19 198 GLN A CA 1
ATOM 1385 C C . GLN A 1 198 ? -7.421 14.292 12.911 1.00 81.19 198 GLN A C 1
ATOM 1387 O O . GLN A 1 198 ? -8.395 14.183 13.650 1.00 81.19 198 GLN A O 1
ATOM 1392 N N . GLU A 1 199 ? -7.115 13.347 12.018 1.00 84.00 199 GLU A N 1
ATOM 1393 C CA . GLU A 1 199 ? -7.908 12.135 11.870 1.00 84.00 199 GLU A CA 1
ATOM 1394 C C . GLU A 1 199 ? -7.326 11.012 12.729 1.00 84.00 199 GLU A C 1
ATOM 1396 O O . GLU A 1 199 ? -6.160 10.628 12.601 1.00 84.00 199 GLU A O 1
ATOM 1401 N N . MET A 1 200 ? -8.182 10.426 13.565 1.00 89.25 200 MET A N 1
ATOM 1402 C CA . MET A 1 200 ? -7.914 9.146 14.207 1.00 89.25 200 MET A CA 1
ATOM 1403 C C . MET A 1 200 ? -8.023 8.031 13.160 1.00 89.25 200 MET A C 1
ATOM 1405 O O . MET A 1 200 ? -9.021 7.320 13.093 1.00 89.25 200 MET A O 1
ATOM 1409 N N . TRP A 1 201 ? -7.004 7.878 12.315 1.00 90.06 201 TRP A N 1
ATOM 1410 C CA . TRP A 1 201 ? -6.983 6.935 11.182 1.00 90.06 201 TRP A CA 1
ATOM 1411 C C . TRP A 1 201 ? -7.210 5.461 11.575 1.00 90.06 201 TRP A C 1
ATOM 1413 O O . TRP A 1 201 ? -7.472 4.609 10.718 1.00 90.06 201 TRP A O 1
ATOM 1423 N N . TRP A 1 202 ? -7.085 5.134 12.865 1.00 90.50 202 TRP A N 1
ATOM 1424 C CA . TRP A 1 202 ? -7.397 3.816 13.417 1.00 90.50 202 TRP A CA 1
ATOM 1425 C C . TRP A 1 202 ? -8.888 3.609 13.679 1.00 90.50 202 TRP A C 1
ATOM 1427 O O . TRP A 1 202 ? -9.291 2.477 13.912 1.00 90.50 202 TRP A O 1
ATOM 1437 N N . VAL A 1 203 ? -9.721 4.647 13.644 1.00 92.38 203 VAL A N 1
ATOM 1438 C CA . VAL A 1 203 ? -11.172 4.491 13.757 1.00 92.38 203 VAL A CA 1
ATOM 1439 C C . VAL A 1 203 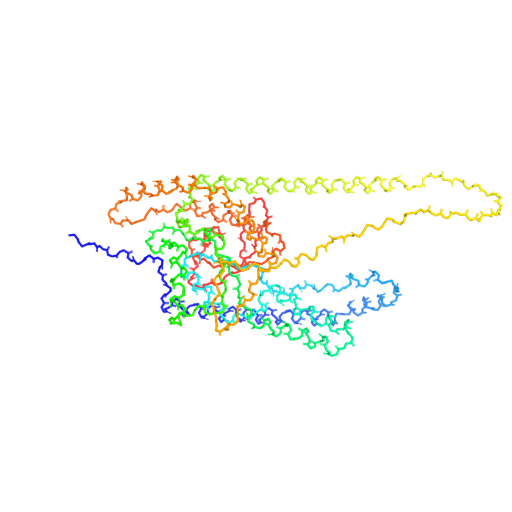? -11.650 3.757 12.506 1.00 92.38 203 VAL A C 1
ATOM 1441 O O . VAL A 1 203 ? -11.421 4.228 11.386 1.00 92.38 203 VAL A O 1
ATOM 1444 N N . PRO A 1 204 ? -12.245 2.563 12.657 1.00 90.62 204 PRO A N 1
ATOM 1445 C CA . PRO A 1 204 ? -12.554 1.727 11.523 1.00 90.62 204 PRO A CA 1
ATOM 1446 C C . PRO A 1 204 ? -13.645 2.363 10.674 1.00 90.62 204 PRO A C 1
ATOM 1448 O O . PRO A 1 204 ? -14.603 2.932 11.187 1.00 90.62 204 PRO A O 1
ATOM 1451 N N . HIS A 1 205 ? -13.506 2.204 9.362 1.00 94.50 205 HIS A N 1
ATOM 1452 C CA . HIS A 1 205 ? -14.591 2.458 8.427 1.00 94.50 205 HIS A CA 1
ATOM 1453 C C . HIS A 1 205 ? -15.778 1.567 8.787 1.00 94.50 205 HIS A C 1
ATOM 1455 O O . HIS A 1 205 ? -15.569 0.407 9.167 1.00 94.50 205 HIS A O 1
ATOM 1461 N N . THR A 1 206 ? -17.000 2.081 8.649 1.00 93.69 206 THR A N 1
ATOM 1462 C CA . THR A 1 206 ? -18.170 1.208 8.777 1.00 93.69 206 THR A CA 1
ATOM 1463 C C . THR A 1 206 ? -18.222 0.247 7.591 1.00 93.69 206 THR A C 1
ATOM 1465 O O . THR A 1 206 ? -17.592 0.465 6.549 1.00 93.69 206 THR A O 1
ATOM 1468 N N . GLU A 1 207 ? -18.954 -0.853 7.744 1.00 95.50 207 GLU A N 1
ATOM 1469 C CA . GLU A 1 207 ? -19.106 -1.815 6.657 1.00 95.50 207 GLU A CA 1
ATOM 1470 C C . GLU A 1 207 ? -19.783 -1.168 5.440 1.00 95.50 207 GLU A C 1
ATOM 1472 O O . GLU A 1 207 ? -19.357 -1.385 4.306 1.00 95.50 207 GLU A O 1
ATOM 1477 N N . GLU A 1 208 ? -20.785 -0.325 5.683 1.00 95.19 208 GLU A N 1
ATOM 1478 C CA . GLU A 1 208 ? -21.544 0.406 4.670 1.00 95.19 208 GLU A CA 1
ATOM 1479 C C . GLU A 1 208 ? -20.653 1.392 3.908 1.00 95.19 208 GLU A C 1
ATOM 1481 O O . GLU A 1 208 ? -20.718 1.450 2.681 1.00 95.19 208 GLU A O 1
ATOM 1486 N N . GLU A 1 209 ? -19.781 2.123 4.611 1.00 94.69 209 GLU A N 1
ATOM 1487 C CA . GLU A 1 209 ? -18.835 3.054 3.987 1.00 94.69 209 GLU A CA 1
ATOM 1488 C C . GLU A 1 209 ? -17.874 2.323 3.042 1.00 94.69 209 GLU A C 1
ATOM 1490 O O . GLU A 1 209 ? -17.683 2.747 1.900 1.00 94.69 209 GLU A O 1
ATOM 1495 N N . LEU A 1 210 ? -17.311 1.187 3.473 1.00 96.38 210 LEU A N 1
ATOM 1496 C CA . LEU A 1 210 ? -16.428 0.392 2.615 1.00 96.38 210 LEU A CA 1
ATOM 1497 C C . LEU A 1 210 ? -17.184 -0.236 1.437 1.00 96.38 210 LEU A C 1
ATOM 1499 O O . LEU A 1 210 ? -16.658 -0.278 0.326 1.00 96.38 210 LEU A O 1
ATOM 1503 N N . GLN A 1 211 ? -18.417 -0.708 1.633 1.00 97.06 211 GLN A N 1
ATOM 1504 C CA . GLN A 1 211 ? -19.241 -1.217 0.530 1.00 97.06 211 GLN A CA 1
ATOM 1505 C C . GLN A 1 211 ? -19.528 -0.124 -0.504 1.00 97.06 211 GLN A C 1
ATOM 1507 O O . GLN A 1 211 ? -19.390 -0.368 -1.703 1.00 97.06 211 GLN A O 1
ATOM 1512 N N . GLN A 1 212 ? -19.875 1.082 -0.052 1.00 95.88 212 GLN A N 1
ATOM 1513 C CA . GLN A 1 212 ? -20.115 2.223 -0.931 1.00 95.88 212 GLN A CA 1
ATOM 1514 C C . GLN A 1 212 ? -18.845 2.619 -1.695 1.00 95.88 212 GLN A C 1
ATOM 1516 O O . GLN A 1 212 ? -18.902 2.853 -2.904 1.00 95.88 212 GLN A O 1
ATOM 1521 N N . GLN A 1 213 ? -17.694 2.646 -1.019 1.00 96.06 213 GLN A N 1
ATOM 1522 C CA . GLN A 1 213 ? -16.402 2.938 -1.642 1.00 96.06 213 GLN A CA 1
ATOM 1523 C C . GLN A 1 213 ? -16.024 1.882 -2.690 1.00 96.06 213 GLN A C 1
ATOM 1525 O O . GLN A 1 213 ? -15.586 2.231 -3.788 1.00 96.06 213 GLN A O 1
ATOM 1530 N N . LEU A 1 214 ? -16.230 0.597 -2.387 1.00 97.31 214 LEU A N 1
ATOM 1531 C CA . LEU A 1 214 ? -15.991 -0.494 -3.330 1.00 97.31 214 LEU A CA 1
ATOM 1532 C C . LEU A 1 214 ? -16.900 -0.382 -4.562 1.00 97.31 214 LEU A C 1
ATOM 1534 O O . LEU A 1 214 ? -16.416 -0.503 -5.687 1.00 97.31 214 LEU A O 1
ATOM 1538 N N . LEU A 1 215 ? -18.191 -0.100 -4.361 1.00 97.19 215 LEU A N 1
ATOM 1539 C CA . LEU A 1 215 ? -19.153 0.085 -5.449 1.00 97.19 215 LEU A CA 1
ATOM 1540 C C . LEU A 1 215 ? -18.753 1.249 -6.367 1.00 97.19 215 LEU A C 1
ATOM 1542 O O . LEU A 1 215 ? -18.824 1.124 -7.589 1.00 97.19 215 LEU A O 1
ATOM 1546 N N . LEU A 1 216 ? -18.297 2.365 -5.789 1.00 96.06 216 LEU A N 1
ATOM 1547 C CA . LEU A 1 216 ? -17.829 3.522 -6.550 1.00 96.06 216 LEU A CA 1
ATOM 1548 C C . LEU A 1 216 ? -16.598 3.175 -7.400 1.00 96.06 216 LEU A C 1
ATOM 1550 O O . LEU A 1 216 ? -16.579 3.473 -8.594 1.00 96.06 216 LEU A O 1
ATOM 1554 N N . LEU A 1 217 ? -15.611 2.479 -6.826 1.00 95.88 217 LEU A N 1
ATOM 1555 C CA . LEU A 1 217 ? -14.426 2.032 -7.567 1.00 95.88 217 LEU A CA 1
ATOM 1556 C C . LEU A 1 217 ? -14.786 1.089 -8.724 1.00 95.88 217 LEU A C 1
ATOM 1558 O O . LEU A 1 217 ? -14.253 1.233 -9.827 1.00 95.88 217 LEU A O 1
ATOM 1562 N N . GLN A 1 218 ? -15.716 0.159 -8.499 1.00 96.19 218 GLN A N 1
ATOM 1563 C CA . GLN A 1 218 ? -16.207 -0.752 -9.536 1.00 96.19 218 GLN A CA 1
ATOM 1564 C C . GLN A 1 218 ? -16.943 -0.003 -10.655 1.00 96.19 218 GLN A C 1
ATOM 1566 O O . GLN A 1 218 ? -16.706 -0.270 -11.835 1.00 96.19 218 GLN A O 1
ATOM 1571 N N . GLN A 1 219 ? -17.788 0.972 -10.310 1.00 96.38 219 GLN A N 1
ATOM 1572 C CA . GLN A 1 219 ? -18.490 1.797 -11.294 1.00 96.38 219 GLN A CA 1
ATOM 1573 C C . GLN A 1 219 ? -17.509 2.598 -12.162 1.00 96.38 219 GLN A C 1
ATOM 1575 O O . GLN A 1 219 ? -17.642 2.609 -13.388 1.00 96.38 219 GLN A O 1
ATOM 1580 N N . GLU A 1 220 ? -16.506 3.236 -11.556 1.00 94.81 220 GLU A N 1
ATOM 1581 C CA . GLU A 1 220 ? -15.476 3.975 -12.295 1.00 94.81 220 GLU A CA 1
ATOM 1582 C C . GLU A 1 220 ? -14.691 3.059 -13.250 1.00 94.81 220 GLU A C 1
ATOM 1584 O O . GLU A 1 220 ? -14.409 3.442 -14.390 1.00 94.81 220 GLU A O 1
ATOM 1589 N N . GLN A 1 221 ? -14.358 1.836 -12.819 1.00 93.56 221 GLN A N 1
ATOM 1590 C CA . GLN A 1 221 ? -13.664 0.850 -13.655 1.00 93.56 221 GLN A CA 1
ATOM 1591 C C . GLN A 1 221 ? -14.511 0.455 -14.874 1.00 93.56 221 GLN A C 1
ATOM 1593 O O . GLN A 1 221 ? -14.009 0.462 -16.001 1.00 93.56 221 GLN A O 1
ATOM 1598 N N . GLN A 1 222 ? -15.803 0.184 -14.674 1.00 95.25 222 GLN A N 1
ATOM 1599 C CA . GLN A 1 222 ? -16.729 -0.135 -15.765 1.00 95.25 222 GLN A CA 1
ATOM 1600 C C . GLN A 1 222 ? -16.886 1.034 -16.748 1.00 95.25 222 GLN A C 1
ATOM 1602 O O . GLN A 1 222 ? -16.875 0.827 -17.964 1.00 95.25 222 GLN A O 1
ATOM 1607 N N . GLN A 1 223 ? -16.995 2.270 -16.252 1.00 95.94 223 GLN A N 1
ATOM 1608 C CA . GLN A 1 223 ? -17.076 3.460 -17.105 1.00 95.94 223 GLN A CA 1
ATOM 1609 C C . GLN A 1 223 ? -15.820 3.619 -17.967 1.00 95.94 223 GLN A C 1
ATOM 1611 O O . GLN A 1 223 ? -15.933 3.835 -19.176 1.00 95.94 223 GLN A O 1
ATOM 1616 N N . ARG A 1 224 ? -14.630 3.437 -17.382 1.00 94.19 224 ARG A N 1
ATOM 1617 C CA . ARG A 1 224 ? -13.358 3.501 -18.117 1.00 94.19 224 ARG A CA 1
ATOM 1618 C C . ARG A 1 224 ? -13.279 2.439 -19.215 1.00 94.19 224 ARG A C 1
ATOM 1620 O O . ARG A 1 224 ? -12.868 2.745 -20.331 1.00 94.19 224 ARG A O 1
ATOM 1627 N N . GLN A 1 225 ? -13.704 1.207 -18.933 1.00 94.25 225 GLN A N 1
ATOM 1628 C CA . GLN A 1 225 ? -13.728 0.138 -19.939 1.00 94.25 225 GLN A CA 1
ATOM 1629 C C . GLN A 1 225 ? -14.663 0.472 -21.109 1.00 94.25 225 GLN A C 1
ATOM 1631 O O . GLN A 1 225 ? -14.268 0.311 -22.264 1.00 94.25 225 GLN A O 1
ATOM 1636 N N . ARG A 1 226 ? -15.862 1.005 -20.833 1.00 96.75 226 ARG A N 1
ATOM 1637 C CA . ARG A 1 226 ? -16.796 1.452 -21.884 1.00 96.75 226 ARG A CA 1
ATOM 1638 C C . ARG A 1 226 ? -16.212 2.586 -22.725 1.00 96.75 226 ARG A C 1
ATOM 1640 O O . ARG A 1 226 ? -16.331 2.553 -23.945 1.00 96.75 226 ARG A O 1
ATOM 1647 N N . GLN A 1 227 ? -15.541 3.554 -22.097 1.00 97.06 227 GLN A N 1
ATOM 1648 C CA . GLN A 1 227 ? -14.871 4.647 -22.810 1.00 97.06 227 GLN A CA 1
ATOM 1649 C C . GLN A 1 227 ? -13.770 4.129 -23.746 1.00 97.06 227 GLN A C 1
ATOM 1651 O O . GLN A 1 227 ? -13.710 4.543 -24.901 1.00 97.06 227 GLN A O 1
ATOM 1656 N N . LEU A 1 228 ? -12.945 3.179 -23.292 1.00 95.94 228 LEU A N 1
ATOM 1657 C CA . LEU A 1 228 ? -11.901 2.569 -24.124 1.00 95.94 228 LEU A CA 1
ATOM 1658 C C . LEU A 1 228 ? -12.482 1.754 -25.288 1.00 95.94 228 LEU A C 1
ATOM 1660 O O . LEU A 1 228 ? -11.958 1.814 -26.399 1.00 95.94 228 LEU A O 1
ATOM 1664 N N . GLN A 1 229 ? -13.569 1.012 -25.060 1.00 97.06 229 GLN A N 1
ATOM 1665 C CA . GLN A 1 229 ? -14.269 0.295 -26.131 1.00 97.06 229 GLN A CA 1
ATOM 1666 C C . GLN A 1 229 ? -14.833 1.262 -27.174 1.00 97.06 229 GLN A C 1
ATOM 1668 O O . GLN A 1 229 ? -14.638 1.051 -28.369 1.00 97.06 229 GLN A O 1
ATOM 1673 N N . HIS A 1 230 ? -15.463 2.350 -26.727 1.00 98.12 230 HIS A N 1
ATOM 1674 C CA . HIS A 1 230 ? -15.989 3.376 -27.620 1.00 98.12 230 HIS A CA 1
ATOM 1675 C C . HIS A 1 230 ? -14.874 4.052 -28.431 1.00 98.12 230 HIS A C 1
ATOM 1677 O O . HIS A 1 230 ? -15.001 4.203 -29.643 1.00 98.12 230 HIS A O 1
ATOM 1683 N N . GLN A 1 231 ? -13.740 4.376 -27.800 1.00 98.00 231 GLN A N 1
ATOM 1684 C CA . GLN A 1 231 ? -12.583 4.952 -28.488 1.00 98.00 231 GLN A CA 1
ATOM 1685 C C . GLN A 1 231 ? -12.010 3.999 -29.551 1.00 98.00 231 GLN A C 1
ATOM 1687 O O . GLN A 1 231 ? -11.679 4.438 -30.652 1.00 98.00 231 GLN A O 1
ATOM 1692 N N . ARG A 1 232 ? -11.936 2.692 -29.264 1.00 97.75 232 ARG A N 1
ATOM 1693 C CA . ARG A 1 232 ? -11.503 1.683 -30.248 1.00 97.75 232 ARG A CA 1
ATOM 1694 C C . ARG A 1 232 ? -12.464 1.574 -31.430 1.00 97.75 232 ARG A C 1
ATOM 1696 O O . ARG A 1 232 ? -11.999 1.473 -32.560 1.00 97.75 232 ARG A O 1
ATOM 1703 N N . GLN A 1 233 ? -13.774 1.622 -31.188 1.00 98.00 233 GLN A N 1
ATOM 1704 C CA . GLN A 1 233 ? -14.776 1.611 -32.261 1.00 98.00 233 GLN A CA 1
ATOM 1705 C C . GLN A 1 233 ? -14.638 2.844 -33.161 1.00 98.00 233 GLN A C 1
ATOM 1707 O O . GLN A 1 233 ? -14.546 2.694 -34.375 1.00 98.00 233 GLN A O 1
ATOM 1712 N N . GLN A 1 234 ? -14.501 4.040 -32.581 1.00 97.69 234 GLN A N 1
ATOM 1713 C CA . GLN A 1 234 ? -14.282 5.264 -33.360 1.00 97.69 234 GLN A CA 1
ATOM 1714 C C . GLN A 1 234 ? -12.996 5.204 -34.200 1.00 97.69 234 GLN A C 1
ATOM 1716 O O . GLN A 1 234 ? -12.992 5.636 -35.351 1.00 97.69 234 GLN A O 1
ATOM 1721 N N . GLN A 1 235 ? -11.905 4.645 -33.662 1.00 96.94 235 GLN A N 1
ATOM 1722 C CA . GLN A 1 235 ? -10.665 4.455 -34.426 1.00 96.94 235 GLN A CA 1
ATOM 1723 C C . GLN A 1 235 ? -10.852 3.477 -35.593 1.00 96.94 235 GLN A C 1
ATOM 1725 O O . GLN A 1 235 ? -10.335 3.725 -36.681 1.00 96.94 235 GLN A O 1
ATOM 1730 N N . GLN A 1 236 ? -11.616 2.398 -35.402 1.00 96.81 236 GLN A N 1
ATOM 1731 C CA . GLN A 1 236 ? -11.934 1.451 -36.476 1.00 96.81 236 GLN A CA 1
ATOM 1732 C C . GLN A 1 236 ? -12.813 2.089 -37.559 1.00 96.81 236 GLN A C 1
ATOM 1734 O O . GLN A 1 236 ? -12.538 1.911 -38.743 1.00 96.81 236 GLN A O 1
ATOM 1739 N N . GLU A 1 237 ? -13.815 2.885 -37.186 1.00 96.88 237 GLU A N 1
ATOM 1740 C CA . GLU A 1 237 ? -14.653 3.620 -38.143 1.00 96.88 237 GLU A CA 1
ATOM 1741 C C . GLU A 1 237 ? -13.846 4.653 -38.939 1.00 96.88 237 GLU A C 1
ATOM 1743 O O . GLU A 1 237 ? -14.034 4.790 -40.149 1.00 96.88 237 GLU A O 1
ATOM 1748 N N . GLN A 1 238 ? -12.910 5.354 -38.291 1.00 95.69 238 GLN A N 1
ATOM 1749 C CA . GLN A 1 238 ? -12.002 6.276 -38.975 1.00 95.69 238 GLN A CA 1
ATOM 1750 C C . GLN A 1 238 ? -11.078 5.543 -39.951 1.00 95.69 238 GLN A C 1
ATOM 1752 O O . GLN A 1 238 ? -10.882 6.035 -41.059 1.00 95.69 238 GLN A O 1
ATOM 1757 N N . GLN A 1 239 ? -10.569 4.361 -39.587 1.00 94.50 239 GLN A N 1
ATOM 1758 C CA . GLN A 1 239 ? -9.762 3.519 -40.479 1.00 94.50 239 GLN A CA 1
ATOM 1759 C C . GLN A 1 239 ? -10.572 2.967 -41.661 1.00 94.50 239 GLN A C 1
ATOM 1761 O O . GLN A 1 239 ? -10.061 2.893 -42.775 1.00 94.50 239 GLN A O 1
ATOM 1766 N N . GLN A 1 240 ? -11.844 2.620 -41.456 1.00 94.94 240 GLN A N 1
ATOM 1767 C CA . GLN A 1 240 ? -12.728 2.193 -42.545 1.00 94.94 240 GLN A CA 1
ATOM 1768 C C . GLN A 1 240 ? -13.079 3.357 -43.477 1.00 94.94 240 GLN A C 1
ATOM 1770 O O . GLN A 1 240 ? -13.077 3.192 -44.696 1.00 94.94 240 GLN A O 1
ATOM 1775 N N . ARG A 1 241 ? -13.325 4.553 -42.928 1.00 94.50 241 ARG A N 1
ATOM 1776 C CA . ARG A 1 241 ? -13.576 5.760 -43.728 1.00 94.50 241 ARG A CA 1
ATOM 1777 C C . ARG A 1 241 ? -12.346 6.203 -44.516 1.00 94.50 241 ARG A C 1
ATOM 177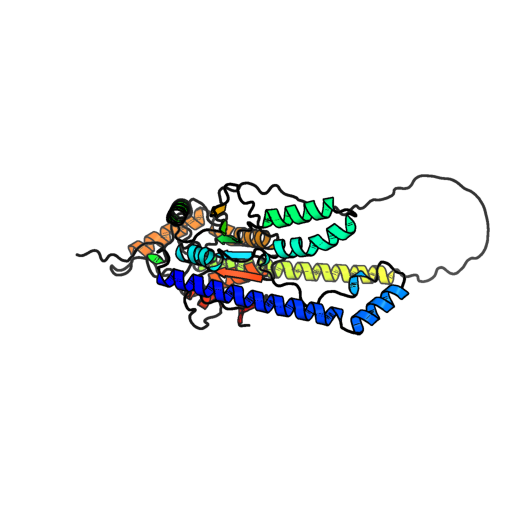9 O O . ARG A 1 241 ? -12.490 6.559 -45.681 1.00 94.50 241 ARG A O 1
ATOM 1786 N N . SER A 1 242 ? -11.153 6.158 -43.923 1.00 91.00 242 SER A N 1
ATOM 1787 C CA . SER A 1 242 ? -9.915 6.502 -44.631 1.00 91.00 242 SER A CA 1
ATOM 1788 C C . SER A 1 242 ? -9.526 5.437 -45.661 1.00 91.00 242 SER A C 1
ATOM 1790 O O . SER A 1 242 ? -9.104 5.793 -46.758 1.00 91.00 242 SER A O 1
ATOM 1792 N N . GLY A 1 243 ? -9.757 4.152 -45.372 1.00 84.25 243 GLY A N 1
ATOM 1793 C CA . GLY A 1 243 ? -9.540 3.054 -46.322 1.00 84.25 243 GLY A CA 1
ATOM 1794 C C . GLY A 1 243 ? -10.522 3.048 -47.501 1.00 84.25 243 GLY A C 1
ATOM 1795 O O . GLY A 1 243 ? -10.139 2.708 -48.617 1.00 84.25 243 GLY A O 1
ATOM 1796 N N . SER A 1 244 ? -11.768 3.484 -47.290 1.00 75.19 244 SER A N 1
ATOM 1797 C CA . SER A 1 244 ? -12.785 3.613 -48.348 1.00 75.19 244 SER A CA 1
ATOM 1798 C C . SER A 1 244 ? -12.599 4.851 -49.236 1.00 75.19 244 SER A C 1
ATOM 1800 O O . SER A 1 244 ? -13.246 4.945 -50.276 1.00 75.19 244 SER A O 1
ATOM 1802 N N . SER A 1 245 ? -11.729 5.793 -48.857 1.00 68.44 245 SER A N 1
ATOM 1803 C CA . SER A 1 245 ? -11.365 6.964 -49.671 1.00 68.44 245 SER A CA 1
ATOM 1804 C C . SER A 1 245 ? -10.172 6.687 -50.601 1.00 68.44 245 SER A C 1
ATOM 1806 O O . SER A 1 245 ? -9.523 7.617 -51.082 1.00 68.44 245 SER A O 1
ATOM 1808 N N . SER A 1 246 ? -9.864 5.414 -50.858 1.00 59.97 246 SER A N 1
ATOM 1809 C CA . SER A 1 246 ? -8.887 4.996 -51.858 1.00 59.97 246 SER A CA 1
ATOM 1810 C C . SER A 1 246 ? -9.540 4.918 -53.242 1.00 59.97 246 SER A C 1
ATOM 1812 O O . SER A 1 246 ? -10.036 3.873 -53.650 1.00 59.97 246 SER A O 1
ATOM 1814 N N . CYS A 1 247 ? -9.485 6.041 -53.961 1.00 55.97 247 CYS A N 1
ATOM 1815 C CA . CYS A 1 247 ? -9.176 6.091 -55.393 1.00 55.97 247 CYS A CA 1
ATOM 1816 C C . CYS A 1 247 ? -9.972 5.144 -56.315 1.00 55.97 247 CYS A C 1
ATOM 1818 O O . CYS A 1 247 ? -9.381 4.286 -56.968 1.00 55.97 247 CYS A O 1
ATOM 1820 N N . ALA A 1 248 ? -11.286 5.335 -56.436 1.00 56.97 248 ALA A N 1
ATOM 1821 C CA . ALA A 1 248 ? -11.986 4.925 -57.651 1.00 56.97 248 ALA A CA 1
ATOM 1822 C C . ALA A 1 248 ? -11.971 6.098 -58.649 1.00 56.97 248 ALA A C 1
ATOM 1824 O O . ALA A 1 248 ? -12.577 7.138 -58.401 1.00 56.97 248 ALA A O 1
ATOM 1825 N N . ASP A 1 249 ? -11.231 5.895 -59.740 1.00 53.09 249 ASP A N 1
ATOM 1826 C CA . ASP A 1 249 ? -11.356 6.534 -61.055 1.00 53.09 249 ASP A CA 1
ATOM 1827 C C . ASP A 1 249 ? -11.149 8.054 -61.182 1.00 53.09 249 ASP A C 1
ATOM 1829 O O . ASP A 1 249 ? -12.087 8.830 -61.351 1.00 53.09 249 ASP A O 1
ATOM 1833 N N . SER A 1 250 ? -9.880 8.457 -61.310 1.00 56.69 250 SER A N 1
ATOM 1834 C CA . SER A 1 250 ? -9.523 9.518 -62.265 1.00 56.69 250 SER A CA 1
ATOM 1835 C C . SER A 1 250 ? -8.981 8.860 -63.538 1.00 56.69 250 SER A C 1
ATOM 1837 O O . SER A 1 250 ? -7.812 8.462 -63.556 1.00 56.69 250 SER A O 1
ATOM 1839 N N . PRO A 1 251 ? -9.788 8.701 -64.605 1.00 64.31 251 PRO A N 1
ATOM 1840 C CA . PRO A 1 251 ? -9.272 8.263 -65.891 1.00 64.31 251 PRO A CA 1
ATOM 1841 C C . PRO A 1 251 ? -8.321 9.320 -66.465 1.00 64.31 251 PRO A C 1
ATOM 1843 O O . PRO A 1 251 ? -8.567 10.525 -66.407 1.00 64.31 251 PRO A O 1
ATOM 1846 N N . ALA A 1 252 ? -7.210 8.832 -67.010 1.00 54.66 252 ALA A N 1
ATOM 1847 C CA . ALA A 1 252 ? -6.159 9.611 -67.638 1.00 54.66 252 ALA A CA 1
ATOM 1848 C C . ALA A 1 252 ? -6.704 10.563 -68.716 1.00 54.66 252 ALA A C 1
ATOM 1850 O O . ALA A 1 252 ? -7.314 10.126 -69.691 1.00 54.66 252 ALA A O 1
ATOM 1851 N N . SER A 1 253 ? -6.400 11.854 -68.578 1.00 50.62 253 SER A N 1
ATOM 1852 C CA . SER A 1 253 ? -6.478 12.821 -69.672 1.00 50.62 253 SER A CA 1
ATOM 1853 C C . SER A 1 253 ? -5.068 13.361 -69.930 1.00 50.62 253 SER A C 1
ATOM 1855 O O . SER A 1 253 ? -4.543 14.098 -69.092 1.00 50.62 253 SER A O 1
ATOM 1857 N N . PRO A 1 254 ? -4.397 12.958 -71.025 1.00 63.34 254 PRO A N 1
ATOM 1858 C CA . PRO A 1 254 ? -3.076 13.453 -71.365 1.00 63.34 254 PRO A CA 1
ATOM 1859 C C . PRO A 1 254 ? -3.196 14.527 -72.448 1.00 63.34 254 PRO A C 1
ATOM 1861 O O . PRO A 1 254 ? -3.389 14.197 -73.613 1.00 63.34 254 PRO A O 1
ATOM 1864 N N . ALA A 1 255 ? -3.056 15.804 -72.093 1.00 50.34 255 ALA A N 1
ATOM 1865 C CA . ALA A 1 255 ? -2.593 16.846 -73.013 1.00 50.34 255 ALA A CA 1
ATOM 1866 C C . ALA A 1 255 ? -2.381 18.184 -72.292 1.00 50.34 255 ALA A C 1
ATOM 1868 O O . ALA A 1 255 ? -3.148 18.551 -71.411 1.00 50.34 255 ALA A O 1
ATOM 1869 N N . ALA A 1 256 ? -1.406 18.932 -72.809 1.00 45.25 256 ALA A N 1
ATOM 1870 C CA . ALA A 1 256 ? -1.119 20.351 -72.592 1.00 45.25 256 ALA A CA 1
ATOM 1871 C C . ALA A 1 256 ? -0.125 20.703 -71.472 1.00 45.25 256 ALA A C 1
ATOM 1873 O O . ALA A 1 256 ? -0.426 20.865 -70.295 1.00 45.25 256 ALA A O 1
ATOM 1874 N N . ALA A 1 257 ? 1.101 20.856 -71.963 1.00 48.22 257 ALA A N 1
ATOM 1875 C CA . ALA A 1 257 ? 2.271 21.467 -71.378 1.00 48.22 257 ALA A CA 1
ATOM 1876 C C . ALA A 1 257 ? 2.093 22.914 -70.869 1.00 48.22 257 ALA A C 1
ATOM 1878 O O . ALA A 1 257 ? 1.316 23.695 -71.405 1.00 48.22 257 ALA A O 1
ATOM 1879 N N . ALA A 1 258 ? 3.030 23.249 -69.977 1.00 49.72 258 ALA A N 1
ATOM 1880 C CA . ALA A 1 258 ? 3.798 24.493 -69.904 1.00 49.72 258 ALA A CA 1
ATOM 1881 C C . ALA A 1 258 ? 3.188 25.765 -69.276 1.00 49.72 258 ALA A C 1
ATOM 1883 O O . ALA A 1 258 ? 2.227 26.348 -69.759 1.00 49.72 258 ALA A O 1
ATOM 1884 N N . ALA A 1 259 ? 3.993 26.268 -68.327 1.00 45.62 259 ALA A N 1
ATOM 1885 C CA . ALA A 1 259 ? 4.312 27.667 -68.026 1.00 45.62 259 ALA A CA 1
ATOM 1886 C C . ALA A 1 259 ? 3.658 28.338 -66.799 1.00 45.62 259 ALA A C 1
ATOM 1888 O O . ALA A 1 259 ? 2.460 28.263 -66.572 1.00 45.62 259 ALA A O 1
ATOM 1889 N N . ALA A 1 260 ? 4.533 29.090 -66.110 1.00 40.09 260 ALA A N 1
ATOM 1890 C CA . ALA A 1 260 ? 4.330 30.102 -65.064 1.00 40.09 260 ALA A CA 1
ATOM 1891 C C . ALA A 1 260 ? 3.985 29.568 -63.656 1.00 40.09 260 ALA A C 1
ATOM 1893 O O . ALA A 1 260 ? 2.929 29.002 -63.429 1.00 40.09 260 ALA A O 1
ATOM 1894 N N . ALA A 1 261 ? 4.908 29.554 -62.687 1.00 44.72 261 ALA A N 1
ATOM 1895 C CA . ALA A 1 261 ? 5.590 30.667 -62.005 1.00 44.72 261 ALA A CA 1
ATOM 1896 C C . ALA A 1 261 ? 4.693 31.477 -61.040 1.00 44.72 261 ALA A C 1
ATOM 1898 O O . ALA A 1 261 ? 3.746 32.127 -61.460 1.00 44.72 261 ALA A O 1
ATOM 1899 N N . ALA A 1 262 ? 5.147 31.500 -59.778 1.00 46.50 262 ALA A N 1
ATOM 1900 C CA . ALA A 1 262 ? 4.940 32.508 -58.730 1.00 46.50 262 ALA A CA 1
ATOM 1901 C C . ALA A 1 262 ? 3.554 32.649 -58.059 1.00 46.50 262 ALA A C 1
ATOM 1903 O O . ALA A 1 262 ? 2.632 33.214 -58.630 1.00 46.50 262 ALA A O 1
ATOM 1904 N N . ALA A 1 263 ? 3.490 32.243 -56.780 1.00 41.09 263 ALA A N 1
ATOM 1905 C CA . ALA A 1 263 ? 2.851 32.924 -55.631 1.00 41.09 263 ALA A CA 1
ATOM 1906 C C . ALA A 1 263 ? 2.792 31.907 -54.467 1.00 41.09 263 ALA A C 1
ATOM 1908 O O . ALA A 1 263 ? 2.083 30.915 -54.542 1.00 41.09 263 ALA A O 1
ATOM 1909 N N . ALA A 1 264 ? 3.719 31.924 -53.507 1.00 48.06 264 ALA A N 1
ATOM 1910 C CA . ALA A 1 264 ? 3.720 32.781 -52.317 1.00 48.06 264 ALA A CA 1
ATOM 1911 C C . ALA A 1 264 ? 2.473 32.607 -51.422 1.00 48.06 264 ALA A C 1
ATOM 1913 O O . ALA A 1 264 ? 1.406 33.126 -51.728 1.00 48.06 264 ALA A O 1
ATOM 1914 N N . GLY A 1 265 ? 2.681 31.965 -50.263 1.00 48.31 265 GLY A N 1
ATOM 1915 C CA . GLY A 1 265 ? 1.854 32.114 -49.060 1.00 48.31 265 GLY A CA 1
ATOM 1916 C C . GLY A 1 265 ? 0.881 30.967 -48.783 1.00 48.31 265 GLY A C 1
ATOM 1917 O O . GLY A 1 265 ? -0.176 30.891 -49.394 1.00 48.31 265 GLY A O 1
ATOM 1918 N N . GLY A 1 266 ? 1.193 30.110 -47.804 1.00 38.19 266 GLY A N 1
ATOM 1919 C CA . GLY A 1 266 ? 0.246 29.081 -47.365 1.00 38.19 266 GLY A CA 1
ATOM 1920 C C . GLY A 1 266 ? 0.738 28.189 -46.229 1.00 38.19 266 GLY A C 1
ATOM 1921 O O . GLY A 1 266 ? 1.072 27.039 -46.464 1.00 38.19 266 GLY A O 1
ATOM 1922 N N . CYS A 1 267 ? 0.788 28.760 -45.024 1.00 40.28 267 CYS A N 1
ATOM 1923 C CA . CYS A 1 267 ? 0.664 28.140 -43.696 1.00 40.28 267 CYS A CA 1
ATOM 1924 C C . CYS A 1 267 ? 1.176 26.699 -43.494 1.00 40.28 267 CYS A C 1
ATOM 1926 O O . CYS A 1 267 ? 0.432 25.730 -43.631 1.00 40.28 267 CYS A O 1
ATOM 1928 N N . ALA A 1 268 ? 2.414 26.586 -43.005 1.00 40.59 268 ALA A N 1
ATOM 1929 C CA . ALA A 1 268 ? 2.859 25.427 -42.242 1.00 40.59 268 ALA A CA 1
ATOM 1930 C C . ALA A 1 268 ? 2.106 25.388 -40.898 1.00 40.59 268 ALA A C 1
ATOM 1932 O O . ALA A 1 268 ? 2.228 26.301 -40.082 1.00 40.59 268 ALA A O 1
ATOM 1933 N N . SER A 1 269 ? 1.287 24.359 -40.682 1.00 41.88 269 SER A N 1
ATOM 1934 C CA . SER A 1 269 ? 0.706 24.060 -39.372 1.00 41.88 269 SER A CA 1
ATOM 1935 C C . SER A 1 269 ? 1.643 23.130 -38.613 1.00 41.88 269 SER A C 1
ATOM 1937 O O . SER A 1 269 ? 1.582 21.911 -38.754 1.00 41.88 269 SER A O 1
ATOM 1939 N N . ASP A 1 270 ? 2.499 23.734 -37.793 1.00 40.78 270 ASP A N 1
ATOM 1940 C CA . ASP A 1 270 ? 3.255 23.057 -36.746 1.00 40.78 270 ASP A CA 1
ATOM 1941 C C . ASP A 1 270 ? 2.296 22.601 -35.637 1.00 40.78 270 ASP A C 1
ATOM 1943 O O . ASP A 1 270 ? 1.985 23.342 -34.704 1.00 40.78 270 ASP A O 1
ATOM 1947 N N . THR A 1 271 ? 1.816 21.360 -35.701 1.00 44.72 271 THR A N 1
ATOM 1948 C CA . THR A 1 271 ? 1.253 20.690 -34.520 1.00 44.72 271 THR A CA 1
ATOM 1949 C C . THR A 1 271 ? 2.393 20.069 -33.722 1.00 44.72 271 THR A C 1
ATOM 1951 O O . THR A 1 271 ? 2.642 18.865 -33.784 1.00 44.72 271 THR A O 1
ATOM 1954 N N . ALA A 1 272 ? 3.115 20.914 -32.987 1.00 40.72 272 ALA A N 1
ATOM 1955 C CA . ALA A 1 272 ? 4.050 20.481 -31.961 1.00 40.72 272 ALA A CA 1
ATOM 1956 C C . ALA A 1 272 ? 3.266 19.819 -30.813 1.00 40.72 272 ALA A C 1
ATOM 1958 O O . ALA A 1 272 ? 2.581 20.487 -30.039 1.00 40.72 272 ALA A O 1
ATOM 1959 N N . SER A 1 273 ? 3.363 18.492 -30.713 1.00 38.62 273 SER A N 1
ATOM 1960 C CA . SER A 1 273 ? 2.917 17.725 -29.548 1.00 38.62 273 SER A CA 1
ATOM 1961 C C . SER A 1 273 ? 3.723 18.137 -28.317 1.00 38.62 273 SER A C 1
ATOM 1963 O O . SER A 1 273 ? 4.849 17.687 -28.106 1.00 38.62 273 SER A O 1
ATOM 1965 N N . THR A 1 274 ? 3.130 18.974 -27.474 1.00 35.91 274 THR A N 1
ATOM 1966 C CA . THR A 1 274 ? 3.596 19.299 -26.125 1.00 35.91 274 THR A CA 1
ATOM 1967 C C . THR A 1 274 ? 3.303 18.138 -25.171 1.00 35.91 274 THR A C 1
ATOM 1969 O O . THR A 1 274 ? 2.432 18.206 -24.307 1.00 35.91 274 THR A O 1
ATOM 1972 N N . ALA A 1 275 ? 4.043 17.038 -25.310 1.00 38.47 275 ALA A N 1
ATOM 1973 C CA . ALA A 1 275 ? 4.119 16.021 -24.267 1.00 38.47 275 ALA A CA 1
ATOM 1974 C C . ALA A 1 275 ? 5.154 16.457 -23.215 1.00 38.47 275 ALA A C 1
ATOM 1976 O O . ALA A 1 275 ? 6.352 16.244 -23.366 1.00 38.47 275 ALA A O 1
ATOM 1977 N N . ALA A 1 276 ? 4.642 17.138 -22.190 1.00 41.19 276 ALA A N 1
ATOM 1978 C CA . ALA A 1 276 ? 5.070 17.121 -20.793 1.00 41.19 276 ALA A CA 1
ATOM 1979 C C . ALA A 1 276 ? 6.561 16.864 -20.484 1.00 41.19 276 ALA A C 1
ATOM 1981 O O . ALA A 1 276 ? 7.015 15.727 -20.382 1.00 41.19 276 ALA A O 1
ATOM 1982 N N . SER A 1 277 ? 7.264 17.935 -20.119 1.00 39.53 277 SER A N 1
ATOM 1983 C CA . SER A 1 277 ? 8.254 17.872 -19.042 1.00 39.53 277 SER A CA 1
ATOM 1984 C C . SER A 1 277 ? 7.772 18.798 -17.930 1.00 39.53 277 SER A C 1
ATOM 1986 O O . SER A 1 277 ? 8.278 19.899 -17.724 1.00 39.53 277 SER A O 1
ATOM 1988 N N . GLU A 1 278 ? 6.707 18.377 -17.246 1.00 41.22 278 GLU A N 1
ATOM 1989 C CA . GLU A 1 278 ? 6.330 18.953 -15.958 1.00 41.22 278 GLU A CA 1
ATOM 1990 C C . GLU A 1 278 ? 7.351 18.468 -14.922 1.00 41.22 278 GLU A C 1
ATOM 1992 O O . GLU A 1 278 ? 7.098 17.573 -14.116 1.00 41.22 278 GLU A O 1
ATOM 1997 N N . GLY A 1 279 ? 8.548 19.054 -14.964 1.00 42.88 279 GLY A N 1
ATOM 1998 C CA . GLY A 1 279 ? 9.517 19.018 -13.874 1.00 42.88 279 GLY A CA 1
ATOM 1999 C C . GLY A 1 279 ? 8.985 19.837 -12.701 1.00 42.88 279 GLY A C 1
ATOM 2000 O O . GLY A 1 279 ? 9.532 20.887 -12.373 1.00 42.88 279 GLY A O 1
ATOM 2001 N N . GLY A 1 280 ? 7.868 19.395 -12.120 1.00 45.38 280 GLY A N 1
ATOM 2002 C CA . GLY A 1 280 ? 7.257 20.005 -10.951 1.00 45.38 280 GLY A CA 1
ATOM 2003 C C . GLY A 1 280 ? 8.255 19.992 -9.804 1.00 45.38 280 GLY A C 1
ATOM 2004 O O . GLY A 1 280 ? 8.785 18.941 -9.435 1.00 45.38 280 GLY A O 1
ATOM 2005 N N . ALA A 1 281 ? 8.541 21.175 -9.262 1.00 49.16 281 ALA A N 1
ATOM 2006 C CA . ALA A 1 281 ? 9.343 21.326 -8.061 1.00 49.16 281 ALA A CA 1
ATOM 2007 C C . ALA A 1 281 ? 8.829 20.344 -6.995 1.00 49.16 281 ALA A C 1
ATOM 2009 O O . ALA A 1 281 ? 7.639 20.323 -6.690 1.00 49.16 281 ALA A O 1
ATOM 2010 N N . CYS A 1 282 ? 9.718 19.496 -6.468 1.00 51.72 282 CYS A N 1
ATOM 2011 C CA . CYS A 1 282 ? 9.396 18.536 -5.413 1.00 51.72 282 CYS A CA 1
ATOM 2012 C C . CYS A 1 282 ? 9.087 19.371 -4.152 1.00 51.72 282 CYS A C 1
ATOM 2014 O O . CYS A 1 282 ? 9.996 19.728 -3.400 1.00 51.72 282 CYS A O 1
ATOM 2016 N N . GLU A 1 283 ? 7.825 19.797 -4.008 1.00 51.28 283 GLU A N 1
ATOM 2017 C CA . GLU A 1 283 ? 7.334 20.617 -2.901 1.00 51.28 283 GLU A CA 1
ATOM 2018 C C . GLU A 1 283 ? 7.765 19.974 -1.586 1.00 51.28 283 GLU A C 1
ATOM 2020 O O . GLU A 1 283 ? 7.584 18.767 -1.369 1.00 51.28 283 GLU A O 1
ATOM 2025 N N . THR A 1 284 ? 8.358 20.783 -0.707 1.00 52.53 284 THR A N 1
ATOM 2026 C CA . THR A 1 284 ? 8.738 20.381 0.645 1.00 52.53 284 THR A CA 1
ATOM 2027 C C . THR A 1 284 ? 7.472 20.148 1.455 1.00 52.53 284 THR A C 1
ATOM 2029 O O . THR A 1 284 ? 7.003 21.022 2.176 1.00 52.53 284 THR A O 1
ATOM 2032 N N . ASN A 1 285 ? 6.893 18.969 1.281 1.00 62.59 285 ASN A N 1
ATOM 2033 C CA . ASN A 1 285 ? 5.695 18.552 1.974 1.00 62.59 285 ASN A CA 1
ATOM 2034 C C . ASN A 1 285 ? 6.057 18.207 3.419 1.00 62.59 285 ASN A C 1
ATOM 2036 O O . ASN A 1 285 ? 6.804 17.259 3.663 1.00 62.59 285 ASN A O 1
ATOM 2040 N N . GLU A 1 286 ? 5.465 18.923 4.377 1.00 75.31 286 GLU A N 1
ATOM 2041 C CA . GLU A 1 286 ? 5.550 18.638 5.823 1.00 75.31 286 GLU A CA 1
ATOM 2042 C C . GLU A 1 286 ? 5.084 17.214 6.190 1.00 75.31 286 GLU A C 1
ATOM 2044 O O . GLU A 1 286 ? 5.286 16.745 7.305 1.00 75.31 286 GLU A O 1
ATOM 2049 N N . CYS A 1 287 ? 4.470 16.503 5.243 1.00 81.44 287 CYS A N 1
ATOM 2050 C CA . CYS A 1 287 ? 3.963 15.148 5.410 1.00 81.44 287 CYS A CA 1
ATOM 2051 C C . CYS A 1 287 ? 5.008 14.044 5.175 1.00 81.44 287 CYS A C 1
ATOM 2053 O O . CYS A 1 287 ? 4.675 12.873 5.343 1.00 81.44 287 CYS A O 1
ATOM 2055 N N . VAL A 1 288 ? 6.243 14.367 4.772 1.00 83.00 288 VAL A N 1
ATOM 2056 C CA . VAL A 1 288 ? 7.282 13.357 4.511 1.00 83.00 288 VAL A CA 1
ATOM 2057 C C . VAL A 1 288 ? 8.306 13.340 5.641 1.00 83.00 288 VAL A C 1
ATOM 2059 O O . VAL A 1 288 ? 9.099 14.269 5.789 1.00 83.00 288 VAL A O 1
ATOM 2062 N N . LEU A 1 289 ? 8.340 12.248 6.405 1.00 84.56 289 LEU A N 1
ATOM 2063 C CA . LEU A 1 289 ? 9.374 12.005 7.407 1.00 84.56 289 LEU A CA 1
ATOM 2064 C C . LEU A 1 289 ? 10.535 11.254 6.757 1.00 84.56 289 LEU A C 1
ATOM 2066 O O . LEU A 1 289 ? 10.384 10.104 6.354 1.00 84.56 289 LEU A O 1
ATOM 2070 N N . SER A 1 290 ? 11.698 11.895 6.671 1.00 83.12 290 SER A N 1
ATOM 2071 C CA . SER A 1 290 ? 12.931 11.261 6.191 1.00 83.12 290 SER A CA 1
ATOM 2072 C C . SER A 1 290 ? 13.860 10.985 7.366 1.00 83.12 290 SER A C 1
ATOM 2074 O O . SER A 1 290 ? 14.183 11.910 8.111 1.00 83.12 290 SER A O 1
ATOM 2076 N N . LEU A 1 291 ? 14.287 9.733 7.533 1.00 81.94 291 LEU A N 1
ATOM 2077 C CA . LEU A 1 291 ? 15.144 9.299 8.638 1.00 81.94 291 LEU A CA 1
ATOM 2078 C C . LEU A 1 291 ? 16.453 8.726 8.065 1.00 81.94 291 LEU A C 1
ATOM 2080 O O . LEU A 1 291 ? 16.444 7.701 7.386 1.00 81.94 291 LEU A O 1
ATOM 2084 N N . GLY A 1 292 ? 17.588 9.393 8.298 1.00 79.19 292 GLY A N 1
ATOM 2085 C CA . GLY A 1 292 ? 18.903 8.976 7.789 1.00 79.19 292 GLY A CA 1
ATOM 2086 C C . GLY A 1 292 ? 20.039 9.942 8.156 1.00 79.19 292 GLY A C 1
ATOM 2087 O O . GLY A 1 292 ? 19.790 11.099 8.486 1.00 79.19 292 GLY A O 1
ATOM 2088 N N . GLU A 1 293 ? 21.287 9.461 8.112 1.00 64.75 293 GLU A N 1
ATOM 2089 C CA . GLU A 1 293 ? 22.481 10.159 8.636 1.00 64.75 293 GLU A CA 1
ATOM 2090 C C . GLU A 1 293 ? 23.072 11.247 7.709 1.00 64.75 293 GLU A C 1
ATOM 2092 O O . GLU A 1 293 ? 24.061 11.890 8.051 1.00 64.75 293 GLU A O 1
ATOM 2097 N N . GLY A 1 294 ? 22.459 11.528 6.557 1.00 68.00 294 GLY A N 1
ATOM 2098 C CA . GLY A 1 294 ? 22.904 12.604 5.669 1.00 68.00 294 GLY A CA 1
ATOM 2099 C C . GLY A 1 294 ? 22.282 13.947 6.047 1.00 68.00 294 GLY A C 1
ATOM 2100 O O . GLY A 1 294 ? 21.093 14.148 5.834 1.00 68.00 294 GLY A O 1
ATOM 2101 N N . GLY A 1 295 ? 23.071 14.904 6.546 1.00 61.53 295 GLY A N 1
ATOM 2102 C CA . GLY A 1 295 ? 22.610 16.263 6.891 1.00 61.53 295 GLY A CA 1
ATOM 2103 C C . GLY A 1 295 ? 22.060 17.107 5.723 1.00 61.53 295 GLY A C 1
ATOM 2104 O O . GLY A 1 295 ? 21.630 18.239 5.935 1.00 61.53 295 GLY A O 1
ATOM 2105 N N . GLY A 1 296 ? 22.050 16.582 4.495 1.00 72.38 296 GLY A N 1
ATOM 2106 C CA . GLY A 1 296 ? 21.346 17.181 3.363 1.00 72.38 296 GLY A CA 1
ATOM 2107 C C . GLY A 1 296 ? 19.917 16.653 3.294 1.00 72.38 296 GLY A C 1
ATOM 2108 O O . GLY A 1 296 ? 19.724 15.448 3.376 1.00 72.38 296 GLY A O 1
ATOM 2109 N N . ARG A 1 297 ? 18.914 17.529 3.123 1.00 63.97 297 ARG A N 1
ATOM 2110 C CA . ARG A 1 297 ? 17.509 17.117 2.929 1.00 63.97 297 ARG A CA 1
ATOM 2111 C C . ARG A 1 297 ? 17.436 16.090 1.786 1.00 63.97 297 ARG A C 1
ATOM 2113 O O . ARG A 1 297 ? 17.601 16.495 0.631 1.00 63.97 297 ARG A O 1
ATOM 2120 N N . PRO A 1 298 ? 17.198 14.795 2.062 1.00 61.56 298 PRO A N 1
ATOM 2121 C CA . PRO A 1 298 ? 17.138 13.802 1.004 1.00 61.56 298 PRO A CA 1
ATOM 2122 C C . PRO A 1 298 ? 15.930 14.113 0.119 1.00 61.56 298 PRO A C 1
ATOM 2124 O O . PRO A 1 298 ? 14.799 14.242 0.596 1.00 61.56 298 PRO A O 1
ATOM 2127 N N . ARG A 1 299 ? 16.162 14.259 -1.189 1.00 69.25 299 ARG A N 1
ATOM 2128 C CA . ARG A 1 299 ? 15.091 14.392 -2.183 1.00 69.25 299 ARG A CA 1
ATOM 2129 C C . ARG A 1 299 ? 14.521 13.011 -2.474 1.00 69.25 299 ARG A C 1
ATOM 2131 O O . ARG A 1 299 ? 14.822 12.399 -3.489 1.00 69.25 299 ARG A O 1
ATOM 2138 N N . CYS A 1 300 ? 13.706 12.505 -1.560 1.00 73.19 300 CYS A N 1
ATOM 2139 C CA . CYS A 1 300 ? 12.971 11.271 -1.783 1.00 73.19 300 CYS A CA 1
ATOM 2140 C C . CYS A 1 300 ? 11.676 11.611 -2.530 1.00 73.19 300 CYS A C 1
ATOM 2142 O O . CYS A 1 300 ? 10.648 11.870 -1.906 1.00 73.19 300 CYS A O 1
ATOM 2144 N N . CYS A 1 301 ? 11.723 11.727 -3.857 1.00 81.94 301 CYS A N 1
ATOM 2145 C CA . CYS A 1 301 ? 10.530 11.996 -4.666 1.00 81.94 301 CYS A CA 1
ATOM 2146 C C . CYS A 1 301 ? 9.835 10.663 -5.019 1.00 81.94 301 CYS A C 1
ATOM 2148 O O . CYS A 1 301 ? 10.489 9.633 -5.161 1.00 81.94 301 CYS A O 1
ATOM 2150 N N . LEU A 1 302 ? 8.498 10.661 -5.092 1.00 85.19 302 LEU A N 1
ATOM 2151 C CA . LEU A 1 302 ? 7.749 9.475 -5.525 1.00 85.19 302 LEU A CA 1
ATOM 2152 C C . LEU A 1 302 ? 8.056 9.176 -6.994 1.00 85.19 302 LEU A C 1
ATOM 2154 O O . LEU A 1 302 ? 8.202 10.095 -7.798 1.00 85.19 302 LEU A O 1
ATOM 2158 N N . THR A 1 303 ? 8.078 7.893 -7.348 1.00 87.81 303 THR A N 1
ATOM 2159 C CA . THR A 1 303 ? 8.002 7.463 -8.748 1.00 87.81 303 THR A CA 1
ATOM 2160 C C . THR A 1 303 ? 6.677 7.940 -9.364 1.00 87.81 303 THR A C 1
ATOM 2162 O O . THR A 1 303 ? 5.708 8.203 -8.645 1.00 87.81 303 THR A O 1
ATOM 2165 N N . ALA A 1 304 ? 6.592 8.027 -10.696 1.00 87.75 304 ALA A N 1
ATOM 2166 C CA . ALA A 1 304 ? 5.339 8.382 -11.373 1.00 87.75 304 ALA A CA 1
ATOM 2167 C C . ALA A 1 304 ? 4.195 7.417 -11.000 1.00 87.75 304 ALA A C 1
ATOM 2169 O O . ALA A 1 304 ? 3.093 7.856 -10.672 1.00 87.75 304 ALA A O 1
ATOM 2170 N N . ALA A 1 305 ? 4.491 6.115 -10.950 1.00 89.94 305 ALA A N 1
ATOM 2171 C CA . ALA A 1 305 ? 3.564 5.076 -10.512 1.00 89.94 305 ALA A CA 1
ATOM 2172 C C . ALA A 1 305 ? 3.157 5.232 -9.036 1.00 89.94 305 ALA A C 1
ATOM 2174 O O . ALA A 1 305 ? 1.975 5.157 -8.705 1.00 89.94 305 ALA A O 1
ATOM 2175 N N . GLY A 1 306 ? 4.106 5.535 -8.144 1.00 91.75 306 GLY A N 1
ATOM 2176 C CA . GLY A 1 306 ? 3.829 5.825 -6.736 1.00 91.75 306 GLY A CA 1
ATOM 2177 C C . GLY A 1 306 ? 2.954 7.069 -6.554 1.00 91.75 306 GLY A C 1
ATOM 2178 O O . GLY A 1 306 ? 2.024 7.062 -5.748 1.00 91.75 306 GLY A O 1
ATOM 2179 N N . ALA A 1 307 ? 3.181 8.122 -7.341 1.00 92.06 307 ALA A N 1
ATOM 2180 C CA . ALA A 1 307 ? 2.336 9.313 -7.349 1.00 92.06 307 ALA A CA 1
ATOM 2181 C C . ALA A 1 307 ? 0.921 9.014 -7.880 1.00 92.06 307 ALA A C 1
ATOM 2183 O O . ALA A 1 307 ? -0.061 9.484 -7.297 1.00 92.06 307 ALA A O 1
ATOM 2184 N N . ALA A 1 308 ? 0.797 8.197 -8.932 1.00 92.56 308 ALA A N 1
ATOM 2185 C CA . ALA A 1 308 ? -0.489 7.740 -9.459 1.00 92.56 308 ALA A CA 1
ATOM 2186 C C . ALA A 1 308 ? -1.255 6.885 -8.435 1.00 92.56 308 ALA A C 1
ATOM 2188 O O . ALA A 1 308 ? -2.457 7.090 -8.231 1.00 92.56 308 ALA A O 1
ATOM 2189 N N . ALA A 1 309 ? -0.562 5.986 -7.732 1.00 94.69 309 ALA A N 1
ATOM 2190 C CA . ALA A 1 309 ? -1.145 5.181 -6.667 1.00 94.69 309 ALA A CA 1
ATOM 2191 C C . ALA A 1 309 ? -1.602 6.038 -5.482 1.00 94.69 309 ALA A C 1
ATOM 2193 O O . ALA A 1 309 ? -2.733 5.884 -5.018 1.00 94.69 309 ALA A O 1
ATOM 2194 N N . ARG A 1 310 ? -0.782 7.004 -5.043 1.00 95.88 310 ARG A N 1
ATOM 2195 C CA . ARG A 1 310 ? -1.163 7.978 -4.008 1.00 95.88 310 ARG A CA 1
ATOM 2196 C C . ARG A 1 310 ? -2.425 8.743 -4.404 1.00 95.88 310 ARG A C 1
ATOM 2198 O O . ARG A 1 310 ? -3.380 8.763 -3.637 1.00 95.88 310 ARG A O 1
ATOM 2205 N N . LYS A 1 311 ? -2.469 9.301 -5.616 1.00 95.69 311 LYS A N 1
ATOM 2206 C CA . LYS A 1 311 ? -3.640 10.029 -6.134 1.00 95.69 311 LYS A CA 1
ATOM 2207 C C . LYS A 1 311 ? -4.893 9.147 -6.176 1.00 95.69 311 LYS A C 1
ATOM 2209 O O . LYS A 1 311 ? -5.998 9.609 -5.891 1.00 95.69 311 LYS A O 1
ATOM 2214 N N . THR A 1 312 ? -4.730 7.872 -6.524 1.00 95.56 312 THR A N 1
ATOM 2215 C CA . THR A 1 312 ? -5.835 6.904 -6.551 1.00 95.56 312 THR A CA 1
ATOM 2216 C C . THR A 1 312 ? -6.333 6.587 -5.139 1.00 95.56 312 THR A C 1
ATOM 2218 O O . THR A 1 312 ? -7.545 6.570 -4.929 1.00 95.56 312 THR A O 1
ATOM 2221 N N . LEU A 1 313 ? -5.428 6.414 -4.167 1.00 95.88 313 LEU A N 1
ATOM 2222 C CA . LEU A 1 313 ? -5.758 6.255 -2.743 1.00 95.88 313 LEU A CA 1
ATOM 2223 C C . LEU A 1 313 ? -6.493 7.481 -2.193 1.00 95.88 313 LEU A C 1
ATOM 2225 O O . LEU A 1 313 ? -7.552 7.331 -1.589 1.00 95.88 313 LEU A O 1
ATOM 2229 N N . GLU A 1 314 ? -5.979 8.685 -2.451 1.00 95.12 314 GLU A N 1
ATOM 2230 C CA . GLU A 1 314 ? -6.600 9.947 -2.029 1.00 95.12 314 GLU A CA 1
ATOM 2231 C C . GLU A 1 314 ? -8.026 10.073 -2.557 1.00 95.12 314 GLU A C 1
ATOM 2233 O O . GLU A 1 314 ? -8.940 10.359 -1.787 1.00 95.12 314 GLU A O 1
ATOM 2238 N N . ARG A 1 315 ? -8.236 9.816 -3.856 1.00 94.88 315 ARG A N 1
ATOM 2239 C CA . ARG A 1 315 ? -9.574 9.850 -4.455 1.00 94.88 315 ARG A CA 1
ATOM 2240 C C . ARG A 1 315 ? -10.488 8.785 -3.849 1.00 94.88 315 ARG A C 1
ATOM 2242 O O . ARG A 1 315 ? -11.645 9.086 -3.576 1.00 94.88 315 ARG A O 1
ATOM 2249 N N . ALA A 1 316 ? -9.992 7.564 -3.656 1.00 93.56 316 ALA A N 1
ATOM 2250 C CA . ALA A 1 316 ? -10.795 6.468 -3.124 1.00 93.56 316 ALA A CA 1
ATOM 2251 C C . ALA A 1 316 ? -11.236 6.735 -1.677 1.00 93.56 316 ALA A C 1
ATOM 2253 O O . ALA A 1 316 ? -12.384 6.470 -1.334 1.00 93.56 316 ALA A O 1
ATOM 2254 N N . GLU A 1 317 ? -10.353 7.284 -0.840 1.00 92.75 317 GLU A N 1
ATOM 2255 C CA . GLU A 1 317 ? -10.651 7.599 0.563 1.00 92.75 317 GLU A CA 1
ATOM 2256 C C . GLU A 1 317 ? -11.326 8.973 0.747 1.00 92.75 317 GLU A C 1
ATOM 2258 O O . GLU A 1 317 ? -11.754 9.288 1.853 1.00 92.75 317 GLU A O 1
ATOM 2263 N N . ALA A 1 318 ? -11.475 9.791 -0.303 1.00 93.31 318 ALA A N 1
ATOM 2264 C CA . ALA A 1 318 ? -11.985 11.163 -0.195 1.00 93.31 318 ALA A CA 1
ATOM 2265 C C . ALA A 1 318 ? -13.354 11.255 0.502 1.00 93.31 318 ALA A C 1
ATOM 2267 O O . ALA A 1 318 ? -13.530 12.076 1.399 1.00 93.31 318 ALA A O 1
ATOM 2268 N N . ALA A 1 319 ? -14.304 10.389 0.131 1.00 91.62 319 ALA A N 1
ATOM 2269 C CA . ALA A 1 319 ? -15.630 10.360 0.752 1.00 91.62 319 ALA A CA 1
ATOM 2270 C C . ALA A 1 319 ? -15.565 9.908 2.220 1.00 91.62 319 ALA A C 1
ATOM 2272 O O . ALA A 1 319 ? -16.221 10.482 3.086 1.00 91.62 319 ALA A O 1
ATOM 2273 N N . ALA A 1 320 ? -14.723 8.913 2.515 1.00 89.00 320 ALA A N 1
ATOM 2274 C CA . ALA A 1 320 ? -14.521 8.428 3.873 1.00 89.00 320 ALA A CA 1
ATOM 2275 C C . ALA A 1 320 ? -13.836 9.474 4.767 1.00 89.00 320 ALA A C 1
ATOM 2277 O O . ALA A 1 320 ? -14.055 9.463 5.975 1.00 89.00 320 ALA A O 1
ATOM 2278 N N . ARG A 1 321 ? -13.038 10.379 4.196 1.00 90.81 321 ARG A N 1
ATOM 2279 C CA . ARG A 1 321 ? -12.339 11.458 4.911 1.00 90.81 321 ARG A CA 1
ATOM 2280 C C . ARG A 1 321 ? -13.170 12.733 5.077 1.00 90.81 321 ARG A C 1
ATOM 2282 O O . ARG A 1 321 ? -12.678 13.701 5.653 1.00 90.81 321 ARG A O 1
ATOM 2289 N N . GLU A 1 322 ? -14.413 12.774 4.592 1.00 93.38 322 GLU A N 1
ATOM 2290 C CA . GLU A 1 322 ? -15.284 13.929 4.822 1.00 93.38 322 GLU A CA 1
ATOM 2291 C C . GLU A 1 322 ? -15.458 14.153 6.342 1.00 93.38 322 GLU A C 1
ATOM 2293 O O . GLU A 1 322 ? -15.786 13.199 7.054 1.00 93.38 322 GLU A O 1
ATOM 2298 N N . PRO A 1 323 ? -15.311 15.386 6.871 1.00 92.81 323 PRO A N 1
ATOM 2299 C CA . PRO A 1 323 ? -15.377 15.642 8.315 1.00 92.81 323 PRO A CA 1
ATOM 2300 C C . PRO A 1 323 ? -16.637 15.089 8.993 1.00 92.81 323 PRO A C 1
ATOM 2302 O O . PRO A 1 323 ? -16.577 14.587 10.113 1.00 92.81 323 PRO A O 1
ATOM 2305 N N . LYS A 1 324 ? -17.779 15.117 8.295 1.00 93.06 324 LYS A N 1
ATOM 2306 C CA . LYS A 1 324 ? -19.037 14.535 8.784 1.00 93.06 324 LYS A CA 1
ATOM 2307 C C . LYS A 1 324 ? -18.984 13.010 8.867 1.00 93.06 324 LYS A C 1
ATOM 2309 O O . LYS A 1 324 ? -19.499 12.447 9.830 1.00 93.06 324 LYS A O 1
ATOM 2314 N N . ALA A 1 325 ? -18.386 12.338 7.882 1.00 92.00 325 ALA A N 1
ATOM 2315 C CA . ALA A 1 325 ? -18.205 10.887 7.907 1.00 92.00 325 ALA A CA 1
ATOM 2316 C C . ALA A 1 325 ? -17.294 10.486 9.075 1.00 92.00 325 ALA A C 1
ATOM 2318 O O . ALA A 1 325 ? -17.685 9.660 9.899 1.00 92.00 325 ALA A O 1
ATOM 2319 N N . VAL A 1 326 ? -16.159 11.175 9.228 1.00 92.12 326 VAL A N 1
ATOM 2320 C CA . VAL A 1 326 ? -15.231 10.993 10.356 1.00 92.12 326 VAL A CA 1
ATOM 2321 C C . VAL A 1 326 ? -15.946 11.189 11.697 1.00 92.12 326 VAL A C 1
ATOM 2323 O O . VAL A 1 326 ? -15.860 10.326 12.569 1.00 92.12 326 VAL A O 1
ATOM 2326 N N . GLN A 1 327 ? -16.711 12.273 11.861 1.00 93.56 327 GLN A N 1
ATOM 2327 C CA . GLN A 1 327 ? -17.449 12.541 13.099 1.00 93.56 327 GLN A CA 1
ATOM 2328 C C . GLN A 1 327 ? -18.489 11.454 13.409 1.00 93.56 327 GLN A C 1
ATOM 2330 O O . GLN A 1 327 ? -18.602 11.031 14.559 1.00 93.56 327 GLN A O 1
ATOM 2335 N N . ARG A 1 328 ? -19.230 10.965 12.404 1.00 94.56 328 ARG A N 1
ATOM 2336 C CA . ARG A 1 328 ? -20.181 9.854 12.593 1.00 94.56 328 ARG A CA 1
ATOM 2337 C C . ARG A 1 328 ? -19.474 8.586 13.057 1.00 94.56 328 ARG A C 1
ATOM 2339 O O . ARG A 1 328 ? -19.931 7.972 14.020 1.00 94.56 328 ARG A O 1
ATOM 2346 N N . ARG A 1 329 ? -18.355 8.227 12.419 1.00 94.50 329 ARG A N 1
ATOM 2347 C CA . ARG A 1 329 ? -17.544 7.070 12.821 1.00 94.50 329 ARG A CA 1
ATOM 2348 C C . ARG A 1 329 ? -17.050 7.189 14.256 1.00 94.50 329 ARG A C 1
ATOM 2350 O O . ARG A 1 329 ? -17.103 6.213 14.994 1.00 94.50 329 ARG A O 1
ATOM 2357 N N . LEU A 1 330 ? -16.596 8.377 14.653 1.00 93.62 330 LEU A N 1
ATOM 2358 C CA . LEU A 1 330 ? -16.126 8.639 16.012 1.00 93.62 330 LEU A CA 1
ATOM 2359 C C . LEU A 1 330 ? -17.230 8.450 17.048 1.00 93.62 330 LEU A C 1
ATOM 2361 O O . LEU A 1 330 ? -17.047 7.688 17.993 1.00 93.62 330 LEU A O 1
ATOM 2365 N N . LEU A 1 331 ? -18.397 9.057 16.830 1.00 95.06 331 LEU A N 1
ATOM 2366 C CA . LEU A 1 331 ? -19.544 8.901 17.727 1.00 95.06 331 LEU A CA 1
ATOM 2367 C C . LEU A 1 331 ? -19.991 7.436 17.831 1.00 95.06 331 LEU A C 1
ATOM 2369 O O . LEU A 1 331 ? -20.313 6.956 18.919 1.00 95.06 331 LEU A O 1
ATOM 2373 N N . GLN A 1 332 ? -19.990 6.707 16.711 1.00 95.00 332 GLN A N 1
ATOM 2374 C CA . GLN A 1 332 ? -20.291 5.278 16.707 1.00 95.00 332 GLN A CA 1
ATOM 2375 C C . GLN A 1 332 ? -19.244 4.486 17.500 1.00 95.00 332 GLN A C 1
ATOM 2377 O O . GLN A 1 332 ? -19.608 3.690 18.365 1.00 95.00 332 GLN A O 1
ATOM 2382 N N . TRP A 1 333 ? -17.959 4.731 17.249 1.00 93.12 333 TRP A N 1
ATOM 2383 C CA . TRP A 1 333 ? -16.852 4.071 17.937 1.00 93.12 333 TRP A CA 1
ATOM 2384 C C . TRP A 1 333 ? -16.883 4.311 19.448 1.00 93.12 333 TRP A C 1
ATOM 2386 O O . TRP A 1 333 ? -16.706 3.370 20.224 1.00 93.12 333 TRP A O 1
ATOM 2396 N N . GLU A 1 334 ? -17.144 5.542 19.887 1.00 93.75 334 GLU A N 1
ATOM 2397 C CA . GLU A 1 334 ? -17.307 5.896 21.301 1.00 93.75 334 GLU A CA 1
ATOM 2398 C C . GLU A 1 334 ? -18.513 5.184 21.924 1.00 93.75 334 GLU A C 1
ATOM 2400 O O . GLU A 1 334 ? -18.403 4.612 23.013 1.00 93.75 334 GLU A O 1
ATOM 2405 N N . SER A 1 335 ? -19.645 5.151 21.212 1.00 95.31 335 SER A N 1
ATOM 2406 C CA . SER A 1 335 ? -20.855 4.451 21.653 1.00 95.31 335 SER A CA 1
ATOM 2407 C C . SER A 1 335 ? -20.619 2.948 21.822 1.00 95.31 335 SER A C 1
ATOM 2409 O O . SER A 1 335 ? -20.996 2.368 22.843 1.00 95.31 335 SER A O 1
ATOM 2411 N N . GLU A 1 336 ? -19.960 2.312 20.851 1.00 93.88 336 GLU A N 1
ATOM 2412 C CA . GLU A 1 336 ? -19.595 0.895 20.907 1.00 93.88 336 GLU A CA 1
ATOM 2413 C C . GLU A 1 336 ? -18.584 0.622 22.021 1.00 93.88 336 GLU A C 1
ATOM 2415 O O . GLU A 1 336 ? -18.751 -0.339 22.773 1.00 93.88 336 GLU A O 1
ATOM 2420 N N . SER A 1 337 ? -17.585 1.496 22.177 1.00 90.88 337 SER A N 1
ATOM 2421 C CA . SER A 1 337 ? -16.565 1.403 23.227 1.00 90.88 337 SER A CA 1
ATOM 2422 C C . SER A 1 337 ? -17.178 1.471 24.627 1.00 90.88 337 SER A C 1
ATOM 2424 O O . SER A 1 337 ? -16.808 0.684 25.498 1.00 90.88 337 SER A O 1
ATOM 2426 N N . GLY A 1 338 ? -18.162 2.352 24.839 1.00 92.00 338 GLY A N 1
ATOM 2427 C CA . GLY A 1 338 ? -18.881 2.478 26.111 1.00 92.00 338 GLY A CA 1
ATOM 2428 C C . GLY A 1 338 ? -19.751 1.266 26.469 1.00 92.00 338 GLY A C 1
ATOM 2429 O O . GLY A 1 338 ? -20.112 1.094 27.632 1.00 92.00 338 GLY A O 1
ATOM 2430 N N . ARG A 1 339 ? -20.070 0.408 25.492 1.00 94.38 339 ARG A N 1
ATOM 2431 C CA . ARG A 1 339 ? -20.865 -0.820 25.675 1.00 94.38 339 ARG A CA 1
ATOM 2432 C C . ARG A 1 339 ? -20.010 -2.076 25.844 1.00 94.38 339 ARG A C 1
ATOM 2434 O O . ARG A 1 339 ? -20.560 -3.168 25.993 1.00 94.38 339 ARG A O 1
ATOM 2441 N N . LEU A 1 340 ? -18.683 -1.958 25.787 1.00 91.19 340 LEU A N 1
ATOM 2442 C CA . LEU A 1 340 ? -17.806 -3.119 25.869 1.00 91.19 340 LEU A CA 1
ATOM 2443 C C . LEU A 1 340 ? -17.831 -3.747 27.267 1.00 91.19 340 LEU A C 1
ATOM 2445 O O . LEU A 1 340 ? -17.867 -3.044 28.278 1.00 91.19 340 LEU A O 1
ATOM 2449 N N . PRO A 1 341 ? -17.759 -5.085 27.352 1.00 88.81 341 PRO A N 1
ATOM 2450 C CA . PRO A 1 341 ? -17.595 -5.754 28.631 1.00 88.81 341 PRO A CA 1
ATOM 2451 C C . PRO A 1 341 ? -16.218 -5.438 29.234 1.00 88.81 341 PRO A C 1
ATOM 2453 O O . PRO A 1 341 ? -15.256 -5.202 28.511 1.00 88.81 341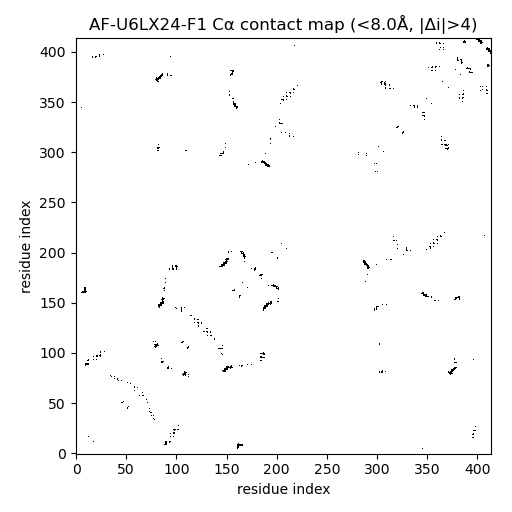 PRO A O 1
ATOM 2456 N N . LEU A 1 342 ? -16.087 -5.536 30.562 1.00 84.88 342 LEU A N 1
ATOM 2457 C CA . LEU A 1 342 ? -14.863 -5.185 31.312 1.00 84.88 342 LEU A CA 1
ATOM 2458 C C . LEU A 1 342 ? -13.569 -5.871 30.828 1.00 84.88 342 LEU A C 1
ATOM 2460 O O . LE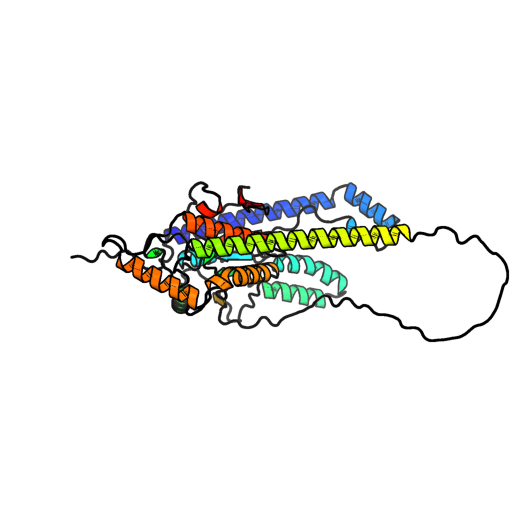U A 1 342 ? -12.474 -5.383 31.102 1.00 84.88 342 LEU A O 1
ATOM 2464 N N . TYR A 1 343 ? -13.674 -7.014 30.147 1.00 80.50 343 TYR A N 1
ATOM 2465 C CA . TYR A 1 343 ? -12.531 -7.757 29.609 1.00 80.50 343 TYR A CA 1
ATOM 2466 C C . TYR A 1 343 ? -12.094 -7.296 28.211 1.00 80.50 343 TYR A C 1
ATOM 2468 O O . TYR A 1 343 ? -11.145 -7.849 27.657 1.00 80.50 343 TYR A O 1
ATOM 2476 N N . ARG A 1 344 ? -12.790 -6.327 27.614 1.00 82.75 344 ARG A N 1
ATOM 2477 C CA . ARG A 1 344 ? -12.550 -5.863 26.252 1.00 82.75 344 ARG A CA 1
ATOM 2478 C C . ARG A 1 344 ? -12.409 -4.352 26.231 1.00 82.75 344 ARG A C 1
ATOM 2480 O O . ARG A 1 344 ? -13.238 -3.620 26.751 1.00 82.75 344 ARG A O 1
ATOM 2487 N N . THR A 1 345 ? -11.331 -3.899 25.614 1.00 81.38 345 THR A N 1
ATOM 2488 C CA . THR A 1 345 ? -10.904 -2.498 25.653 1.00 81.38 345 THR A CA 1
ATOM 2489 C C . THR A 1 345 ? -11.158 -1.752 24.355 1.00 81.38 345 THR A C 1
ATOM 2491 O O . THR A 1 345 ? -11.091 -0.528 24.354 1.00 81.38 345 THR A O 1
ATOM 2494 N N . VAL A 1 346 ? -11.431 -2.481 23.269 1.00 88.25 346 VAL A N 1
ATOM 2495 C CA . VAL A 1 346 ? -11.637 -1.927 21.929 1.00 88.25 346 VAL A CA 1
ATOM 2496 C C . VAL A 1 346 ? -12.805 -2.626 21.221 1.00 88.25 346 VAL A C 1
ATOM 2498 O O . VAL A 1 346 ? -12.978 -3.850 21.370 1.00 88.25 346 VAL A O 1
ATOM 2501 N N . PRO A 1 347 ? -13.630 -1.897 20.450 1.00 89.06 347 PRO A N 1
ATOM 2502 C CA . PRO A 1 347 ? -14.532 -2.506 19.487 1.00 89.06 347 PRO A CA 1
ATOM 2503 C C . PRO A 1 347 ? -13.728 -3.373 18.515 1.00 89.06 347 PRO A C 1
ATOM 2505 O O . PRO A 1 347 ? -12.582 -3.087 18.180 1.00 89.06 347 PRO A O 1
ATOM 2508 N N . SER A 1 348 ? -14.307 -4.506 18.137 1.00 89.62 348 SER A N 1
ATOM 2509 C CA . SER A 1 348 ? -13.630 -5.533 17.354 1.00 89.62 348 SER A CA 1
ATOM 2510 C C . SER A 1 348 ? -14.147 -5.372 15.961 1.00 89.62 348 SER A C 1
ATOM 2512 O O . SER A 1 348 ? -15.356 -5.461 15.740 1.00 89.62 348 SER A O 1
ATOM 2514 N N . GLU A 1 349 ? -13.234 -5.206 15.034 1.00 93.25 349 GLU A N 1
ATOM 2515 C CA . GLU A 1 349 ? -13.612 -5.156 13.643 1.00 93.25 349 GLU A CA 1
ATOM 2516 C C . GLU A 1 349 ? -14.133 -6.533 13.187 1.00 93.25 349 GLU A C 1
ATOM 2518 O O . GLU A 1 349 ? -13.653 -7.578 13.646 1.00 93.25 349 GLU A O 1
ATOM 2523 N N . SER A 1 350 ? -15.136 -6.568 12.307 1.00 95.12 350 SER A N 1
ATOM 2524 C CA . SER A 1 350 ? -15.592 -7.824 11.704 1.00 95.12 350 SER A CA 1
ATOM 2525 C C . SER A 1 350 ? -14.604 -8.282 10.620 1.00 95.12 350 SER A C 1
ATOM 2527 O O . SER A 1 350 ? -13.871 -7.481 10.042 1.00 95.12 350 SER A O 1
ATOM 2529 N N . ASN A 1 351 ? -14.568 -9.582 10.306 1.00 95.75 351 ASN A N 1
ATOM 2530 C CA . ASN A 1 351 ? -13.739 -10.060 9.187 1.00 95.75 351 ASN A CA 1
ATOM 2531 C C . ASN A 1 351 ? -14.224 -9.496 7.840 1.00 95.75 351 ASN A C 1
ATOM 2533 O O . ASN A 1 351 ? -13.413 -9.279 6.948 1.00 95.75 351 ASN A O 1
ATOM 2537 N N . ARG A 1 352 ? -15.524 -9.200 7.712 1.00 96.69 352 ARG A N 1
ATOM 2538 C CA . ARG A 1 352 ? -16.109 -8.641 6.490 1.00 96.69 352 ARG A CA 1
ATOM 2539 C C . ARG A 1 352 ? -15.593 -7.235 6.188 1.00 96.69 352 ARG A C 1
ATOM 2541 O O . ARG A 1 352 ? -15.289 -6.943 5.037 1.00 96.69 352 ARG A O 1
ATOM 2548 N N . VAL A 1 353 ? -15.438 -6.385 7.205 1.00 96.25 353 VAL A N 1
ATOM 2549 C CA . VAL A 1 353 ? -14.836 -5.046 7.044 1.00 96.25 353 VAL A CA 1
ATOM 2550 C C . VAL A 1 353 ? -13.377 -5.174 6.579 1.00 96.25 353 VAL A C 1
ATOM 2552 O O . VAL A 1 353 ? -12.958 -4.464 5.663 1.00 96.25 353 VAL A O 1
ATOM 2555 N N . LEU A 1 354 ? -12.630 -6.144 7.118 1.00 96.06 354 LEU A N 1
ATOM 2556 C CA . LEU A 1 354 ? -11.255 -6.430 6.698 1.00 96.06 354 LEU A CA 1
ATOM 2557 C C . LEU A 1 354 ? -11.177 -6.896 5.232 1.00 96.06 354 LEU A C 1
ATOM 2559 O O . LEU A 1 354 ? -10.342 -6.410 4.471 1.00 96.06 354 LEU A O 1
ATOM 2563 N N . GLU A 1 355 ? -12.072 -7.797 4.820 1.00 97.12 355 GLU A N 1
ATOM 2564 C CA . GLU A 1 355 ? -12.191 -8.279 3.436 1.00 97.12 355 GLU A CA 1
ATOM 2565 C C . GLU A 1 355 ? -12.573 -7.160 2.460 1.00 97.12 355 GLU A C 1
ATOM 2567 O O . GLU A 1 355 ? -12.010 -7.074 1.369 1.00 97.12 355 GLU A O 1
ATOM 2572 N N . LEU A 1 356 ? -13.501 -6.276 2.837 1.00 97.75 356 LEU A N 1
ATOM 2573 C CA . LEU A 1 356 ? -13.871 -5.120 2.016 1.00 97.75 356 LEU A CA 1
ATOM 2574 C C . LEU A 1 356 ? -12.690 -4.164 1.839 1.00 97.75 356 LEU A C 1
ATOM 2576 O O . LEU A 1 356 ? -12.422 -3.725 0.722 1.00 97.75 356 LEU A O 1
ATOM 2580 N N . ARG A 1 357 ? -11.940 -3.892 2.913 1.00 97.19 357 ARG A N 1
ATOM 2581 C CA . ARG A 1 357 ? -10.735 -3.052 2.868 1.00 97.19 357 ARG A CA 1
ATOM 2582 C C . ARG A 1 357 ? -9.666 -3.647 1.951 1.00 97.19 357 ARG A C 1
ATOM 2584 O O . ARG A 1 357 ? -9.087 -2.928 1.140 1.00 97.19 357 ARG A O 1
ATOM 2591 N N . ALA A 1 358 ? -9.453 -4.959 2.038 1.00 97.75 358 ALA A N 1
ATOM 2592 C CA . ALA A 1 358 ? -8.573 -5.689 1.136 1.00 97.75 358 ALA A CA 1
ATOM 2593 C C . ALA A 1 358 ? -9.021 -5.565 -0.332 1.00 97.75 358 ALA A C 1
ATOM 2595 O O . ALA A 1 358 ? -8.212 -5.206 -1.182 1.00 97.75 358 ALA A O 1
ATOM 2596 N N . LYS A 1 359 ? -10.309 -5.777 -0.635 1.00 98.06 359 LYS A N 1
ATOM 2597 C CA . LYS A 1 359 ? -10.848 -5.623 -2.001 1.00 98.06 359 LYS A CA 1
ATOM 2598 C C . LYS A 1 359 ? -10.657 -4.211 -2.548 1.00 98.06 359 LYS A C 1
ATOM 2600 O O . LYS A 1 359 ? -10.200 -4.056 -3.677 1.00 98.06 359 LYS A O 1
ATOM 2605 N N . ILE A 1 360 ? -10.960 -3.188 -1.748 1.00 97.81 360 ILE A N 1
ATOM 2606 C CA . ILE A 1 360 ? -10.742 -1.780 -2.113 1.00 97.81 360 ILE A CA 1
ATOM 2607 C C . ILE A 1 360 ? -9.275 -1.548 -2.476 1.00 97.81 360 ILE A C 1
ATOM 2609 O O . ILE A 1 360 ? -8.996 -0.974 -3.527 1.00 97.81 360 ILE A O 1
ATOM 2613 N N . LEU A 1 361 ? -8.342 -2.033 -1.651 1.00 97.94 361 LEU A N 1
ATOM 2614 C CA . LEU A 1 361 ? -6.914 -1.916 -1.932 1.00 97.94 361 LEU A CA 1
ATOM 2615 C C . LEU A 1 361 ? -6.544 -2.582 -3.266 1.00 97.94 361 LEU A C 1
ATOM 2617 O O . LEU A 1 361 ? -5.860 -1.958 -4.071 1.00 97.94 361 LEU A O 1
ATOM 2621 N N . LEU A 1 362 ? -7.023 -3.798 -3.545 1.00 98.00 362 LEU A N 1
ATOM 2622 C CA . LEU A 1 362 ? -6.735 -4.486 -4.811 1.00 98.00 362 LEU A CA 1
ATOM 2623 C C . LEU A 1 362 ? -7.286 -3.724 -6.029 1.00 98.00 362 LEU A C 1
ATOM 2625 O O . LEU A 1 362 ? -6.576 -3.577 -7.023 1.00 98.00 362 LEU A O 1
ATOM 2629 N N . HIS A 1 363 ? -8.501 -3.167 -5.946 1.00 97.62 363 HIS A N 1
ATOM 2630 C CA . HIS A 1 363 ? -9.047 -2.306 -7.006 1.00 97.62 363 HIS A CA 1
ATOM 2631 C C . HIS A 1 363 ? -8.207 -1.038 -7.217 1.00 97.62 363 HIS A C 1
ATOM 2633 O O . HIS A 1 363 ? -7.972 -0.636 -8.357 1.00 97.62 363 HIS A O 1
ATOM 2639 N N . ILE A 1 364 ? -7.728 -0.416 -6.137 1.00 96.44 364 ILE A N 1
ATOM 2640 C CA . ILE A 1 364 ? -6.850 0.758 -6.207 1.00 96.44 364 ILE A CA 1
ATOM 2641 C C . ILE A 1 364 ? -5.530 0.406 -6.895 1.00 96.44 364 ILE A C 1
ATOM 2643 O O . ILE A 1 364 ? -5.096 1.138 -7.788 1.00 96.44 364 ILE A O 1
ATOM 2647 N N . LEU A 1 365 ? -4.916 -0.722 -6.527 1.00 96.81 365 LEU A N 1
ATOM 2648 C CA . LEU A 1 365 ? -3.678 -1.180 -7.155 1.00 96.81 365 LEU A CA 1
ATOM 2649 C C . LEU A 1 365 ? -3.885 -1.428 -8.658 1.00 96.81 365 LEU A C 1
ATOM 2651 O O . LEU A 1 365 ? -3.125 -0.907 -9.465 1.00 96.81 365 LEU A O 1
ATOM 2655 N N . CYS A 1 366 ? -4.971 -2.098 -9.053 1.00 96.88 366 CYS A N 1
ATOM 2656 C CA . CYS A 1 366 ? -5.305 -2.326 -10.465 1.00 96.88 366 CYS A CA 1
ATOM 2657 C C . CYS A 1 366 ? -5.597 -1.053 -11.273 1.00 96.88 366 CYS A C 1
ATOM 2659 O O . CYS A 1 366 ? -5.474 -1.049 -12.497 1.00 96.88 366 CYS A O 1
ATOM 2661 N N . LYS A 1 367 ? -6.016 0.028 -10.611 1.00 95.38 367 LYS A N 1
ATOM 2662 C CA . LYS A 1 367 ? -6.323 1.312 -11.255 1.00 95.38 367 LYS A CA 1
ATOM 2663 C C . LYS A 1 367 ? -5.100 2.231 -11.360 1.00 95.38 367 LYS A C 1
ATOM 2665 O O . LYS A 1 367 ? -5.148 3.206 -12.111 1.00 95.38 367 LYS A O 1
ATOM 2670 N N . SER A 1 368 ? -4.032 1.935 -10.622 1.00 95.38 368 SER A N 1
ATOM 2671 C CA . SER A 1 368 ? -2.839 2.777 -10.541 1.00 95.38 368 SER A CA 1
ATOM 2672 C C . SER A 1 368 ? -2.022 2.670 -11.829 1.00 95.38 368 SER A C 1
ATOM 2674 O O . SER A 1 368 ? -1.495 1.616 -12.169 1.00 95.38 368 SER A O 1
ATOM 2676 N N . GLU A 1 369 ? -1.948 3.769 -12.578 1.00 91.50 369 GLU A N 1
ATOM 2677 C CA . GLU A 1 369 ? -1.305 3.794 -13.893 1.00 91.50 369 GLU A CA 1
ATOM 2678 C C . GLU A 1 369 ? 0.213 3.638 -13.797 1.00 91.50 369 GLU A C 1
ATOM 2680 O O . GLU A 1 369 ? 0.862 4.246 -12.947 1.00 91.50 369 GLU A O 1
ATOM 2685 N N . GLY A 1 370 ? 0.776 2.830 -14.700 1.00 89.38 370 GLY A N 1
ATOM 2686 C CA . GLY A 1 370 ? 2.218 2.594 -14.777 1.00 89.38 370 GLY A CA 1
ATOM 2687 C C . GLY A 1 370 ? 2.794 1.788 -13.612 1.00 89.38 370 GLY A C 1
ATOM 2688 O O . GLY A 1 370 ? 4.009 1.696 -13.510 1.00 89.38 370 GLY A O 1
ATOM 2689 N N . MET A 1 371 ? 1.950 1.224 -12.744 1.00 93.62 371 MET A N 1
ATOM 2690 C CA . MET A 1 371 ? 2.374 0.374 -11.638 1.00 93.62 371 MET A CA 1
ATOM 2691 C C . MET A 1 371 ? 2.261 -1.098 -12.044 1.00 93.62 371 MET A C 1
ATOM 2693 O O . MET A 1 371 ? 1.165 -1.599 -12.293 1.00 93.62 371 MET A O 1
ATOM 2697 N N . TYR A 1 372 ? 3.391 -1.792 -12.085 1.00 93.06 372 TYR A N 1
ATOM 2698 C CA . TYR A 1 372 ? 3.489 -3.221 -12.394 1.00 93.06 372 TYR A CA 1
ATOM 2699 C C . TYR A 1 372 ? 3.814 -4.044 -11.149 1.00 93.06 372 TYR A C 1
ATOM 2701 O O . TYR A 1 372 ? 3.442 -5.212 -11.045 1.00 93.06 372 TYR A O 1
ATOM 2709 N N . THR A 1 373 ? 4.490 -3.426 -10.187 1.00 95.00 373 THR A N 1
ATOM 2710 C CA . THR A 1 373 ? 5.014 -4.072 -8.988 1.00 95.00 373 THR A CA 1
ATOM 2711 C C . THR A 1 373 ? 4.779 -3.192 -7.766 1.00 95.00 373 THR A C 1
ATOM 2713 O O . THR A 1 373 ? 5.019 -1.986 -7.765 1.00 95.00 373 THR A O 1
ATOM 2716 N N . ALA A 1 374 ? 4.303 -3.798 -6.685 1.00 96.62 374 ALA A N 1
ATOM 2717 C CA . ALA A 1 374 ? 4.097 -3.104 -5.425 1.00 96.62 374 ALA A CA 1
ATOM 2718 C C . ALA A 1 374 ? 4.637 -3.947 -4.276 1.00 96.62 374 ALA A C 1
ATOM 2720 O O . ALA A 1 374 ? 4.450 -5.164 -4.254 1.00 96.62 374 ALA A O 1
ATOM 2721 N N . PHE A 1 375 ? 5.262 -3.295 -3.299 1.00 96.56 375 PHE A N 1
ATOM 2722 C CA . PHE A 1 375 ? 5.687 -3.940 -2.062 1.00 96.56 375 PHE A CA 1
ATOM 2723 C C . PHE A 1 375 ? 4.813 -3.462 -0.904 1.00 96.56 375 PHE A C 1
ATOM 2725 O O . PHE A 1 375 ? 4.694 -2.262 -0.659 1.00 96.56 375 PHE A O 1
ATOM 2732 N N . LEU A 1 376 ? 4.178 -4.397 -0.198 1.00 97.50 376 LEU A N 1
ATOM 2733 C CA . LEU A 1 376 ? 3.232 -4.096 0.875 1.00 97.50 376 LEU A CA 1
ATOM 2734 C C . LEU A 1 376 ? 3.764 -4.624 2.206 1.00 97.50 376 LEU A C 1
ATOM 2736 O O . LEU A 1 376 ? 4.056 -5.811 2.333 1.00 97.50 376 LEU A O 1
ATOM 2740 N N . ILE A 1 377 ? 3.811 -3.761 3.222 1.00 97.19 377 ILE A N 1
ATOM 2741 C CA . ILE A 1 377 ? 4.118 -4.153 4.601 1.00 97.19 377 ILE A CA 1
ATOM 2742 C C . ILE A 1 377 ? 2.918 -3.872 5.493 1.00 97.19 377 ILE A C 1
ATOM 2744 O O . ILE A 1 377 ? 2.514 -2.734 5.738 1.00 97.19 377 ILE A O 1
ATOM 2748 N N . THR A 1 378 ? 2.332 -4.952 5.989 1.00 96.62 378 THR A N 1
ATOM 2749 C CA . THR A 1 378 ? 1.149 -4.927 6.843 1.00 96.62 378 THR A CA 1
ATOM 2750 C C . THR A 1 378 ? 1.164 -6.153 7.760 1.00 96.62 378 THR A C 1
ATOM 2752 O O . THR A 1 378 ? 2.223 -6.691 8.078 1.00 96.62 378 THR A O 1
ATOM 2755 N N . HIS A 1 379 ? 0.005 -6.562 8.249 1.00 94.81 379 HIS A N 1
ATOM 2756 C CA . HIS A 1 379 ? -0.162 -7.474 9.355 1.00 94.81 379 HIS A CA 1
ATOM 2757 C C . HIS A 1 379 ? -0.836 -8.767 8.911 1.00 94.81 379 HIS A C 1
ATOM 2759 O O . HIS A 1 379 ? -1.472 -8.842 7.859 1.00 94.81 379 HIS A O 1
ATOM 2765 N N . SER A 1 380 ? -0.678 -9.809 9.723 1.00 94.38 380 SER A N 1
ATOM 2766 C CA . SER A 1 380 ? -1.019 -11.173 9.322 1.00 94.38 380 SER A CA 1
ATOM 2767 C C . SER A 1 380 ? -2.505 -11.399 9.017 1.00 94.38 380 SER A C 1
ATOM 2769 O O . SER A 1 380 ? -2.803 -12.194 8.124 1.00 94.38 380 SER A O 1
ATOM 2771 N N . LEU A 1 381 ? -3.443 -10.743 9.718 1.00 94.44 381 LEU A N 1
ATOM 2772 C CA . LEU A 1 381 ? -4.875 -10.928 9.453 1.00 94.44 381 LEU A CA 1
ATOM 2773 C C . LEU A 1 381 ? -5.304 -10.124 8.225 1.00 94.44 381 LEU A C 1
ATOM 2775 O O . LEU A 1 381 ? -6.050 -10.659 7.406 1.00 94.44 381 LEU A O 1
ATOM 2779 N N . PHE A 1 382 ? -4.798 -8.901 8.047 1.00 96.50 382 PHE A N 1
ATOM 2780 C CA . PHE A 1 382 ? -5.029 -8.133 6.822 1.00 96.50 382 PHE A CA 1
ATOM 2781 C C . PHE A 1 382 ? -4.467 -8.856 5.593 1.00 96.50 382 PHE A C 1
ATOM 2783 O O . PHE A 1 382 ? -5.186 -9.016 4.612 1.00 96.50 382 PHE A O 1
ATOM 2790 N N . LEU A 1 383 ? -3.236 -9.383 5.658 1.00 96.44 383 LEU A N 1
ATOM 2791 C CA . LEU A 1 383 ? -2.667 -10.198 4.576 1.00 96.44 383 LEU A CA 1
ATOM 2792 C C . LEU A 1 383 ? -3.522 -11.432 4.293 1.00 96.44 383 LEU A C 1
ATOM 2794 O O . LEU A 1 383 ? -3.775 -11.732 3.133 1.00 96.44 383 LEU A O 1
ATOM 2798 N N . LYS A 1 384 ? -4.025 -12.112 5.331 1.00 95.81 384 LYS A N 1
ATOM 2799 C CA . LYS A 1 384 ? -4.943 -13.245 5.157 1.00 95.81 384 LYS A CA 1
ATOM 2800 C C . LYS A 1 384 ? -6.225 -12.840 4.422 1.00 95.81 384 LYS A C 1
ATOM 2802 O O . LYS A 1 384 ? -6.697 -13.605 3.589 1.00 95.81 384 LYS A O 1
ATOM 2807 N N . ALA A 1 385 ? -6.801 -11.676 4.723 1.00 96.56 385 ALA A N 1
ATOM 2808 C CA . ALA A 1 385 ? -7.963 -11.171 3.989 1.00 96.56 385 ALA A CA 1
ATOM 2809 C C . ALA A 1 385 ? -7.602 -10.810 2.538 1.00 96.56 385 ALA A C 1
ATOM 2811 O O . ALA A 1 385 ? -8.339 -11.155 1.617 1.00 96.56 385 ALA A O 1
ATOM 2812 N N . LEU A 1 386 ? -6.439 -10.184 2.331 1.00 97.06 386 LEU A N 1
ATOM 2813 C CA . LEU A 1 386 ? -5.928 -9.773 1.022 1.00 97.06 386 LEU A CA 1
ATOM 2814 C C . LEU A 1 386 ? -5.673 -10.952 0.074 1.00 97.06 386 LEU A C 1
ATOM 2816 O O . LEU A 1 386 ? -5.897 -10.837 -1.128 1.00 97.06 386 LEU A O 1
ATOM 2820 N N . THR A 1 387 ? -5.252 -12.095 0.610 1.00 96.81 387 THR A N 1
ATOM 2821 C CA . THR A 1 387 ? -4.947 -13.313 -0.157 1.00 96.81 387 THR A CA 1
ATOM 2822 C C . THR A 1 387 ? -6.112 -14.301 -0.236 1.00 96.81 387 THR A C 1
ATOM 2824 O O . THR A 1 387 ? -5.909 -15.460 -0.598 1.00 96.81 387 THR A O 1
ATOM 2827 N N . GLY A 1 388 ? -7.331 -13.890 0.131 1.00 95.00 388 GLY A N 1
ATOM 2828 C CA . GLY A 1 388 ? -8.511 -14.757 0.049 1.00 95.00 388 GLY A CA 1
ATOM 2829 C C . GLY A 1 388 ? -8.514 -15.910 1.059 1.00 95.00 388 GLY A C 1
ATOM 2830 O O . GLY A 1 388 ? -9.056 -16.977 0.783 1.00 95.00 388 GLY A O 1
ATOM 2831 N N . GLY A 1 389 ? -7.910 -15.716 2.233 1.00 92.69 389 GLY A N 1
ATOM 2832 C CA . GLY A 1 389 ? -7.955 -16.675 3.336 1.00 92.69 389 GLY A CA 1
ATOM 2833 C C . GLY A 1 389 ? -6.783 -17.653 3.398 1.00 92.69 389 GLY A C 1
ATOM 2834 O O . GLY A 1 389 ? -6.910 -18.680 4.069 1.00 92.69 389 GLY A O 1
ATOM 2835 N N . SER A 1 390 ? -5.648 -17.350 2.754 1.00 88.31 390 SER A N 1
ATOM 2836 C CA . SER A 1 390 ? -4.458 -18.213 2.778 1.00 88.31 390 SER A CA 1
ATOM 2837 C C . SER A 1 390 ? -3.946 -18.507 4.200 1.00 88.31 390 SER A C 1
ATOM 2839 O O . SER A 1 390 ? -4.376 -17.919 5.198 1.00 88.31 390 SER A O 1
ATOM 2841 N N . SER A 1 391 ? -2.960 -19.405 4.301 1.00 88.56 391 SER A N 1
ATOM 2842 C CA . SER A 1 391 ? -2.252 -19.686 5.557 1.00 88.56 391 SER A CA 1
ATOM 2843 C C . SER A 1 391 ? -1.787 -18.403 6.255 1.00 88.56 391 SER A C 1
ATOM 2845 O O . SER A 1 391 ? -1.386 -17.449 5.585 1.00 88.56 391 SER A O 1
ATOM 2847 N N . LYS A 1 392 ? -1.764 -18.415 7.593 1.00 90.00 392 LYS A N 1
ATOM 2848 C CA . LYS A 1 392 ? -1.234 -17.313 8.404 1.00 90.00 392 LYS A CA 1
ATOM 2849 C C . LYS A 1 392 ? 0.217 -17.008 8.010 1.00 90.00 392 LYS A C 1
ATOM 2851 O O . LYS A 1 392 ? 1.039 -17.920 7.974 1.00 90.00 392 LYS A O 1
ATOM 2856 N N . PHE A 1 393 ? 0.502 -15.732 7.777 1.00 93.12 393 PHE A N 1
ATOM 2857 C CA . PHE A 1 393 ? 1.855 -15.233 7.563 1.00 93.12 393 PHE A CA 1
ATOM 2858 C C . PHE A 1 393 ? 2.629 -15.222 8.884 1.00 93.12 393 PHE A C 1
ATOM 2860 O O . PHE A 1 393 ? 2.102 -14.801 9.923 1.00 93.12 393 PHE A O 1
ATOM 2867 N N . ARG A 1 394 ? 3.873 -15.692 8.850 1.00 94.38 394 ARG A N 1
ATOM 2868 C CA . ARG A 1 394 ? 4.844 -15.520 9.931 1.00 94.38 394 ARG A CA 1
ATOM 2869 C C . ARG A 1 394 ? 5.337 -14.070 9.937 1.00 94.38 394 ARG A C 1
ATOM 2871 O O . ARG A 1 394 ? 5.205 -13.335 8.962 1.00 94.38 394 ARG A O 1
ATOM 2878 N N . ASN A 1 395 ? 5.902 -13.651 11.062 1.00 92.31 395 ASN A N 1
ATOM 2879 C CA . ASN A 1 395 ? 6.475 -12.315 11.184 1.00 92.31 395 ASN A CA 1
ATOM 2880 C C . ASN A 1 395 ? 7.613 -12.123 10.177 1.00 92.31 395 ASN A C 1
ATOM 2882 O O . ASN A 1 395 ? 8.477 -12.993 10.070 1.00 92.31 395 ASN A O 1
ATOM 2886 N N . ALA A 1 396 ? 7.602 -10.978 9.488 1.00 92.44 396 ALA A N 1
ATOM 2887 C CA . ALA A 1 396 ? 8.558 -10.626 8.438 1.00 92.44 396 ALA A CA 1
ATOM 2888 C C . ALA A 1 396 ? 8.675 -11.678 7.311 1.00 92.44 396 ALA A C 1
ATOM 2890 O O . ALA A 1 396 ? 9.679 -11.732 6.609 1.00 92.44 396 ALA A O 1
ATOM 2891 N N . GLU A 1 397 ? 7.656 -12.523 7.124 1.00 94.94 397 GLU A N 1
ATOM 2892 C CA . GLU A 1 397 ? 7.603 -13.445 5.993 1.00 94.94 397 GLU A CA 1
ATOM 2893 C C . GLU A 1 397 ? 7.330 -12.676 4.700 1.00 94.94 397 GLU A C 1
ATOM 2895 O O . GLU A 1 397 ? 6.368 -11.912 4.611 1.00 94.94 397 GLU A O 1
ATOM 2900 N N . ILE A 1 398 ? 8.157 -12.923 3.687 1.00 94.06 398 ILE A N 1
ATOM 2901 C CA . ILE A 1 398 ? 8.002 -12.349 2.353 1.00 94.06 398 ILE A CA 1
ATOM 2902 C C . ILE A 1 398 ? 7.361 -13.405 1.455 1.00 94.06 398 ILE A C 1
ATOM 2904 O O . ILE A 1 398 ? 7.808 -14.550 1.406 1.00 94.06 398 ILE A O 1
ATOM 2908 N N . ARG A 1 399 ? 6.307 -13.018 0.736 1.00 95.19 399 ARG A N 1
ATOM 2909 C CA . ARG A 1 399 ? 5.669 -13.846 -0.292 1.00 95.19 399 ARG A CA 1
ATOM 2910 C C . ARG A 1 399 ? 5.400 -13.011 -1.527 1.00 95.19 399 ARG A C 1
ATOM 2912 O O . ARG A 1 399 ? 5.123 -11.818 -1.416 1.00 95.19 399 ARG A O 1
ATOM 2919 N N . LEU A 1 400 ? 5.451 -13.661 -2.682 1.00 94.38 400 LEU A N 1
ATOM 2920 C CA . LEU A 1 400 ? 5.185 -13.036 -3.964 1.00 94.38 400 LEU A CA 1
ATOM 2921 C C . LEU A 1 400 ? 3.821 -13.488 -4.481 1.00 94.38 400 LEU A C 1
ATOM 2923 O O . LEU A 1 400 ? 3.425 -14.644 -4.324 1.00 94.38 400 LEU A O 1
ATOM 2927 N N . PHE A 1 401 ? 3.106 -12.551 -5.089 1.00 96.75 401 PHE A N 1
ATOM 2928 C CA . PHE A 1 401 ? 1.792 -12.782 -5.664 1.00 96.75 401 PHE A CA 1
ATOM 2929 C C . PHE A 1 401 ? 1.688 -12.064 -7.004 1.00 96.75 401 PHE A C 1
ATOM 2931 O O . PHE A 1 401 ? 2.206 -10.959 -7.162 1.00 96.75 401 PHE A O 1
ATOM 2938 N N . SER A 1 402 ? 0.961 -12.667 -7.939 1.00 96.88 402 SER A N 1
ATOM 2939 C CA . SER A 1 402 ? 0.456 -11.995 -9.129 1.00 96.88 402 SER A CA 1
ATOM 2940 C C . SER A 1 402 ? -0.896 -11.356 -8.818 1.00 96.88 402 SER A C 1
ATOM 2942 O O . SER A 1 402 ? -1.798 -12.019 -8.298 1.00 96.88 402 SER A O 1
ATOM 2944 N N . LEU A 1 403 ? -1.039 -10.068 -9.126 1.00 97.69 403 LEU A N 1
ATOM 2945 C CA . LEU A 1 403 ? -2.314 -9.364 -9.046 1.00 97.69 403 LEU A CA 1
ATOM 2946 C C . LEU A 1 403 ? -3.067 -9.523 -10.370 1.00 97.69 403 LEU A C 1
ATOM 2948 O O . LEU A 1 403 ? -2.638 -9.010 -11.402 1.00 97.69 403 LEU A O 1
ATOM 2952 N N . ILE A 1 404 ? -4.211 -10.204 -10.334 1.00 97.38 404 ILE A N 1
ATOM 2953 C CA . ILE A 1 404 ? -5.112 -10.317 -11.484 1.00 97.38 404 ILE A CA 1
ATOM 2954 C C . ILE A 1 404 ? -6.121 -9.175 -11.414 1.00 97.38 404 ILE A C 1
ATOM 2956 O O . ILE A 1 404 ? -6.890 -9.096 -10.459 1.00 97.38 404 ILE A O 1
ATOM 2960 N N . CYS A 1 405 ? -6.128 -8.316 -12.434 1.00 96.31 405 CYS A N 1
ATOM 2961 C CA . CYS A 1 405 ? -6.988 -7.135 -12.528 1.00 96.31 405 CYS A CA 1
ATOM 2962 C C . CYS A 1 405 ? -8.193 -7.355 -13.452 1.00 96.31 405 CYS A C 1
ATOM 2964 O O . CYS A 1 405 ? -8.307 -6.723 -14.503 1.00 96.31 405 CYS A O 1
ATOM 2966 N N . ASP A 1 406 ? -9.087 -8.262 -13.064 1.00 94.56 406 ASP A N 1
ATOM 2967 C CA . ASP A 1 406 ? -10.382 -8.460 -13.721 1.00 94.56 406 ASP A CA 1
ATOM 2968 C C . ASP A 1 406 ? -11.516 -7.727 -12.967 1.00 94.56 406 ASP A C 1
ATOM 2970 O O . ASP A 1 406 ? -11.279 -6.720 -12.292 1.00 94.56 406 ASP A O 1
ATOM 2974 N N . GLU A 1 407 ? -12.768 -8.169 -13.131 1.00 92.50 407 GLU A N 1
ATOM 2975 C CA . GLU A 1 407 ? -13.929 -7.596 -12.431 1.00 92.50 407 GLU A CA 1
ATOM 2976 C C . GLU A 1 407 ? -13.864 -7.788 -10.907 1.00 92.50 407 GLU A C 1
ATOM 2978 O O . GLU A 1 407 ? -14.458 -7.006 -10.162 1.00 92.50 407 GLU A O 1
ATOM 2983 N N . ASN A 1 408 ? -13.124 -8.797 -10.434 1.00 95.88 408 ASN A N 1
ATOM 2984 C CA . ASN A 1 408 ? -12.928 -9.088 -9.019 1.00 95.88 408 ASN A CA 1
ATOM 2985 C C . ASN A 1 408 ? -11.432 -9.307 -8.732 1.00 95.88 408 ASN A C 1
ATOM 2987 O O . ASN A 1 408 ? -10.982 -10.459 -8.626 1.00 95.88 408 ASN A O 1
ATOM 2991 N N . PRO A 1 409 ? -10.668 -8.203 -8.597 1.00 97.62 409 PRO A N 1
ATOM 2992 C CA . PRO A 1 409 ? -9.234 -8.248 -8.395 1.00 97.62 409 PRO A CA 1
ATOM 2993 C C . PRO A 1 409 ? -8.826 -9.185 -7.264 1.00 97.62 409 PRO A C 1
ATOM 2995 O O . PRO A 1 409 ? -9.393 -9.150 -6.169 1.00 97.62 409 PRO A O 1
ATOM 2998 N N . ARG A 1 410 ? -7.822 -10.023 -7.526 1.00 97.75 410 ARG A N 1
ATOM 2999 C CA . ARG A 1 410 ? -7.342 -11.035 -6.574 1.00 97.75 410 ARG A CA 1
ATOM 3000 C C . ARG A 1 410 ? -5.845 -11.262 -6.694 1.00 97.75 410 ARG A C 1
ATOM 3002 O O . ARG A 1 410 ? -5.259 -11.060 -7.756 1.00 97.75 410 ARG A O 1
ATOM 3009 N N . LEU A 1 411 ? -5.255 -11.744 -5.607 1.00 97.81 411 LEU A N 1
ATOM 3010 C CA . LEU A 1 411 ? -3.869 -12.193 -5.569 1.00 97.81 411 LEU A CA 1
ATOM 3011 C C . LEU A 1 411 ? -3.792 -13.703 -5.804 1.00 97.81 411 LEU A C 1
ATOM 3013 O O . LEU A 1 411 ? -4.512 -14.469 -5.165 1.00 97.81 411 LEU A O 1
ATOM 3017 N N . VAL A 1 412 ? -2.890 -14.124 -6.685 1.00 97.12 412 VAL A N 1
ATOM 3018 C CA . VAL A 1 412 ? -2.544 -15.531 -6.917 1.00 97.12 412 VAL A CA 1
ATOM 3019 C C . VAL A 1 412 ? -1.089 -15.740 -6.495 1.00 97.12 412 VAL A C 1
ATOM 3021 O O . VAL A 1 412 ? -0.240 -14.980 -6.958 1.00 97.12 412 VAL A O 1
ATOM 3024 N N . PRO A 1 413 ? -0.780 -16.696 -5.597 1.00 96.12 413 PRO A N 1
ATOM 3025 C CA . PRO A 1 413 ? 0.604 -16.996 -5.228 1.00 96.12 413 PRO A CA 1
ATOM 3026 C C . PRO A 1 413 ? 1.440 -17.335 -6.466 1.00 96.12 413 PRO A C 1
ATOM 3028 O O . PRO A 1 413 ? 0.935 -18.027 -7.353 1.00 96.12 413 PRO A O 1
ATOM 3031 N N . LEU A 1 414 ? 2.680 -16.839 -6.516 1.00 91.44 414 LEU A N 1
ATOM 3032 C CA . LEU A 1 414 ? 3.652 -17.219 -7.548 1.00 91.44 414 LEU A CA 1
ATOM 3033 C C . LEU A 1 414 ? 4.349 -18.540 -7.225 1.00 91.44 414 LEU A C 1
ATOM 3035 O O . LEU A 1 414 ? 4.600 -18.792 -6.021 1.00 91.44 414 LEU A O 1
#

pLDDT: mean 82.37, std 16.74, range [35.91, 98.12]

Mean predicted aligned error: 8.92 Å

Organism: NCBI:txid51314

Foldseek 3Di:
DDQPPQDDALDADDPVLLVLLLVLLVVVVVVLVVLVVVLVVLVVCLVPDVQLVVLVVVVVVVPDPVSVPPRDDRPDDRAAAQAEEFELRNHLLLSVQSSCQVPFLCNHVVLVVLVVCLVVQVVVVPDPVSSVVSVVVNVLCRLAQHEYEHALLQQDWDFGSNSQHDQPVVSLVVVVVCLVVVVGNARHKYFQPNHDNPFSSSLAQDLVLLVVLLVVLLVVVVVVVVVVVVVVVVVVVVVVVVVVPPDDDPPDDDDDDDDDDDDDDDDDDPPPPPDDPCPPDLPPDPRMDHRHDDPDDDPNHRRLLNVLLVVLSCVSCVVCPDPVNSVVSVVVQVVQQVPDDSVGRGDTDDLSSLLSSLQSSLSSQLRRPPGQHYHYRHAQSSVCSNQVRDDTDDNSDDFDWDWDPDSRIHTDGD

Secondary structure (DSSP, 8-state):
--------SSPPPPHHHHHHHHHHHHHHHHHHHHHHHHHHHHHHHHHH-HHHHHHHHHHHHH--TTSTTSS---SSPPP-BSEEEE-SSHHHHHHHHHHHTT--GGGBHHHHHHHHHHHHHHHHS-SHHHHHHHHHHHHHGGG--EEEEE-GGGPPPP-SGGG----HHHHHHHHHHHHHTTSS-TTEEEE-TTS-TT--TTSPPPHHHHHHHHHHHHHHHHHHHHHHHHHHHHHHHHHHHHHTTS---------------------------------------TTEEEESS-SS----PPPHHHHHHHHHHHHHHTTTTSHHHHHHHHHHHHHHHHT--TT--SPPPPHHHHHHHHHHHHHHHHHSTT---EEEE--HHHHHHHTTSPSPPPTT----EEEE-SSS-EEEE-